Protein AF-0000000067863321 (afdb_homodimer)

Foldseek 3Di:
DEAEAEEAEDQQVDLFFLVLLVLLVPQFQHQEYAAALQHPCSLVSLVVCVVPVNHAYAHAYELAFFAFLDQLVQQVLQADPVRTGHHPVVCVVPVVDAHDLRNLLRRVVSSQVSVCVNNVDGGQEYEYPDDHAVSNQVSRVVVCQVVVHYYDRDHDVPDDDDDRPQFADAPAEEELVPDPVQVLADALVCQVVVVVVPLVDDPSHYYYYYDHAGGADPSCVVRHPPGNNNPRNSCNRSDVSNVVSCVVSPYHYDHSVVGGD/DEAEAEEAEDQQVDLFFLVLLVLLVPQFQHQEYEAALQHPCSLVSLVVCVVPVNHAYAHAYELAFFAFLDQLVQQVLQADPVRTGHHPVVCVVPVVDAHDLRNLLRRVVSSQVSVCVNNVDGGQEYEYPDDHAVSNQVSQVVVCQVVVHYYDRDHDVPDDDDDRPQFADAPAEEELVPDPVQVLADALVCQVVVVVVPLVDDPSHYYYYYDHAGGADPSCVVRHPPGNNNPRNSCNRSDVSNVVSCVVSPYHYDHSVVGGD

InterPro domains:
  IPR006879 Carbohydrate deacetylase YdjC-like [PF04794] (3-247)
  IPR006879 Carbohydrate deacetylase YdjC-like [PTHR31609] (1-259)
  IPR011330 Glycoside hydrolase/deacetylase, beta/alpha-barrel [SSF88713] (1-259)

Organism: Listeria monocytogenes serovar 1/2a (strain ATCC BAA-679 / EGD-e) (NCBI:txid169963)

Sequence (522 aa):
MPKLIIDADDFGLSKAINHGIIESYKTGITTSTLLMPNLETAEHAIALAKNHPDLFIGQHTNFLLGKPCANPAEIPSLVDENGEFHRSKYYRANPELKFQYEDVRTETIAQMERFKALTGHYPEHIDCHSIGDETVDQAFFDIAREFGIHTTLKYSGDKKWSDQEGYLPITKLLESGALPYTNGGVSVENFLNDDFGLLKLAPNEIAEMHFDVGFLDQFVLDNSSYTLMRCRELATICDVRVRDWLLENGFELITFGDLQRMPKLIIDADDFGLSKAINHGIIESYKTGITTSTLLMPNLETAEHAIALAKNHPDLFIGQHTNFLLGKPCANPAEIPSLVDENGEFHRSKYYRANPELKFQYEDVRTETIAQMERFKALTGHYPEHIDCHSIGDETVDQAFFDIAREFGIHTTLKYSGDKKWSDQEGYLPITKLLESGALPYTNGGVSVENFLNDDFGLLKLAPNEIAEMHFDVGFLDQFVLDNSSYTLMRCRELATICDVRVRDWLLENGFELITFGDLQR

Secondary structure (DSSP, 8-state):
--EEEEEEEEETS-HHHHHHHHHHHHHSS--EEEE-TTSTTHHHHHHHHTT-TTSEEEEEE-SSSS--SS-GGG-TTTB-TTSPBPPHHHHHH-TT----HHHHHHHHHHHHHHHHHHHSS--SEEEE-S---HHHHHHHHHHHHHHT-EE---S-TTPPPPP-TTBPPP-EEEEGGG-GGGTT---HHHHHTTTT-GGG--TT-EEEEEE----B-HHHHHH-S--HHHHHHHHHHT-HHHHHHHHHTTPEEE-GGGGB-/--EEEEEEEEETS-HHHHHHHHHHHHHSS--EEEE-TTSTTHHHHHHHHTT-TTSEEEEEE-SSSS--SS-GGG-TTTB-TTSPBPPHHHHHH-TT----HHHHHHHHHHHHHHHHHHHSS--SEEEE-S---HHHHHHHHHHHHHHT-EE---S-TTPPPPP-TTBPPP-EEEEGGG-GGGTT---HHHHHTTTT-GGG--TT-EEEEEE----B-HHHHHH-S--HHHHHHHHHHT-HHHHHHHHHTTPEEE-GGGGB-

Structure (mmCIF, N/CA/C/O backbone):
data_AF-0000000067863321-model_v1
#
loop_
_entity.id
_entity.type
_entity.pdbx_description
1 polymer 'Lmo0314 protein'
#
loop_
_atom_site.group_PDB
_atom_site.id
_atom_site.type_symbol
_atom_site.label_atom_id
_atom_site.label_alt_id
_atom_site.label_comp_id
_atom_site.label_asym_id
_atom_site.label_entity_id
_atom_site.label_seq_id
_atom_site.pdbx_PDB_ins_code
_atom_site.Cartn_x
_atom_site.Cartn_y
_atom_site.Cartn_z
_atom_site.occupancy
_atom_site.B_iso_or_equiv
_atom_site.auth_seq_id
_atom_site.auth_comp_id
_atom_site.auth_asym_id
_atom_site.auth_atom_id
_atom_site.pdbx_PDB_model_num
ATOM 1 N N . MET A 1 1 ? -19.828 -29.234 -6.18 1 90.81 1 MET A N 1
ATOM 2 C CA . MET A 1 1 ? -19.625 -27.828 -6.477 1 90.81 1 MET A CA 1
ATOM 3 C C . MET A 1 1 ? -18.234 -27.594 -7.066 1 90.81 1 MET A C 1
ATOM 5 O O . MET A 1 1 ? -17.25 -28.188 -6.617 1 90.81 1 MET A O 1
ATOM 9 N N . PRO A 1 2 ? -18.203 -26.766 -8.102 1 97.44 2 PRO A N 1
ATOM 10 C CA . PRO A 1 2 ? -16.875 -26.469 -8.617 1 97.44 2 PRO A CA 1
ATOM 11 C C . PRO A 1 2 ? -15.992 -25.75 -7.598 1 97.44 2 PRO A C 1
ATOM 13 O O . PRO A 1 2 ? -16.5 -25.047 -6.727 1 97.44 2 PRO A O 1
ATOM 16 N N . LYS A 1 3 ? -14.711 -26.031 -7.664 1 98.31 3 LYS A N 1
ATOM 17 C CA . LYS A 1 3 ? -13.766 -25.484 -6.699 1 98.31 3 LYS A CA 1
ATOM 18 C C . LYS A 1 3 ? -12.852 -24.453 -7.348 1 98.31 3 LYS A C 1
ATOM 20 O O . LYS A 1 3 ? -12.492 -24.578 -8.523 1 98.31 3 LYS A O 1
ATOM 25 N N . LEU A 1 4 ? -12.547 -23.453 -6.59 1 98.56 4 LEU A N 1
ATOM 26 C CA . LEU A 1 4 ? -11.68 -22.375 -7.078 1 98.56 4 LEU A CA 1
ATOM 27 C C . LEU A 1 4 ? -10.516 -22.141 -6.129 1 98.56 4 LEU A C 1
ATOM 29 O O . LEU A 1 4 ? -10.695 -22.094 -4.91 1 98.56 4 LEU A O 1
ATOM 33 N N . ILE A 1 5 ? -9.32 -22.094 -6.625 1 98.69 5 ILE A N 1
ATOM 34 C CA . ILE A 1 5 ? -8.172 -21.516 -5.938 1 98.69 5 ILE A CA 1
ATOM 35 C C . ILE A 1 5 ? -7.949 -20.078 -6.41 1 98.69 5 ILE A C 1
ATOM 37 O O . ILE A 1 5 ? -7.719 -19.844 -7.598 1 98.69 5 ILE A O 1
ATOM 41 N N . ILE A 1 6 ? -8.117 -19.125 -5.504 1 98.75 6 ILE A N 1
ATOM 42 C CA . ILE A 1 6 ? -7.844 -17.719 -5.785 1 98.75 6 ILE A CA 1
ATOM 43 C C . ILE A 1 6 ? -6.461 -17.344 -5.262 1 98.75 6 ILE A C 1
ATOM 45 O O . ILE A 1 6 ? -6.289 -17.094 -4.066 1 98.75 6 ILE A O 1
ATOM 49 N N . ASP A 1 7 ? -5.52 -17.25 -6.176 1 98.69 7 ASP A N 1
ATOM 50 C CA . ASP A 1 7 ? -4.129 -17.062 -5.781 1 98.69 7 ASP A CA 1
ATOM 51 C C . ASP A 1 7 ? -3.693 -15.609 -6.008 1 98.69 7 ASP A C 1
ATOM 53 O O . ASP A 1 7 ? -3.963 -15.039 -7.066 1 98.69 7 ASP A O 1
ATOM 57 N N . ALA A 1 8 ? -3.143 -15.016 -4.988 1 98.62 8 ALA A N 1
ATOM 58 C CA . ALA A 1 8 ? -2.459 -13.734 -5.129 1 98.62 8 ALA A CA 1
ATOM 59 C C . ALA A 1 8 ? -0.958 -13.93 -5.324 1 98.62 8 ALA A C 1
ATOM 61 O O . ALA A 1 8 ? -0.245 -14.297 -4.387 1 98.62 8 ALA A O 1
ATOM 62 N N . ASP A 1 9 ? -0.479 -13.578 -6.457 1 97.5 9 ASP A N 1
ATOM 63 C CA . ASP A 1 9 ? 0.927 -13.766 -6.797 1 97.5 9 ASP A CA 1
ATOM 64 C C . ASP A 1 9 ? 1.793 -12.672 -6.188 1 97.5 9 ASP A C 1
ATOM 66 O O . ASP A 1 9 ? 1.276 -11.648 -5.723 1 97.5 9 ASP A O 1
ATOM 70 N N . ASP A 1 10 ? 3.107 -12.922 -6.109 1 98.25 10 ASP A N 1
ATOM 71 C CA . ASP A 1 10 ? 4.156 -11.922 -5.926 1 98.25 10 ASP A CA 1
ATOM 72 C C . ASP A 1 10 ? 4.285 -11.531 -4.457 1 98.25 10 ASP A C 1
ATOM 74 O O . ASP A 1 10 ? 4.652 -10.398 -4.145 1 98.25 10 ASP A O 1
ATOM 78 N N . PHE A 1 11 ? 3.875 -12.461 -3.533 1 98.88 11 PHE A N 1
ATOM 79 C CA . PHE A 1 11 ? 4.129 -12.219 -2.117 1 98.88 11 PHE A CA 1
ATOM 80 C C . PHE A 1 11 ? 5.625 -12.086 -1.851 1 98.88 11 PHE A C 1
ATOM 82 O O . PHE A 1 11 ? 6.41 -12.945 -2.268 1 98.88 11 PHE A O 1
ATOM 89 N N . GLY A 1 12 ? 6.086 -10.977 -1.306 1 98.75 12 GLY A N 1
ATOM 90 C CA . GLY A 1 12 ? 7.5 -10.719 -1.102 1 98.75 12 GLY A CA 1
ATOM 91 C C . GLY A 1 12 ? 8.078 -9.734 -2.105 1 98.75 12 GLY A C 1
ATOM 92 O O . GLY A 1 12 ? 9.227 -9.312 -1.977 1 98.75 12 GLY A O 1
ATOM 93 N N . LEU A 1 13 ? 7.324 -9.32 -3.078 1 98.5 13 LEU A N 1
ATOM 94 C CA . LEU A 1 13 ? 7.836 -8.438 -4.125 1 98.5 13 LEU A CA 1
ATOM 95 C C . LEU A 1 13 ? 8.102 -7.043 -3.574 1 98.5 13 LEU A C 1
ATOM 97 O O . LEU A 1 13 ? 9.102 -6.414 -3.92 1 98.5 13 LEU A O 1
ATOM 101 N N . SER A 1 14 ? 7.207 -6.531 -2.768 1 98.56 14 SER A N 1
ATOM 102 C CA . SER A 1 14 ? 7.359 -5.25 -2.092 1 98.56 14 SER A CA 1
ATOM 103 C C . SER A 1 14 ? 6.5 -5.18 -0.834 1 98.56 14 SER A C 1
ATOM 105 O O . SER A 1 14 ? 5.582 -5.984 -0.659 1 98.56 14 SER A O 1
ATOM 107 N N . LYS A 1 15 ? 6.801 -4.238 0.019 1 98.69 15 LYS A N 1
ATOM 108 C CA . LYS A 1 15 ? 6.02 -4.109 1.243 1 98.69 15 LYS A CA 1
ATOM 109 C C . LYS A 1 15 ? 4.566 -3.752 0.931 1 98.69 15 LYS A C 1
ATOM 111 O O . LYS A 1 15 ? 3.645 -4.277 1.557 1 98.69 15 LYS A O 1
ATOM 116 N N . ALA A 1 16 ? 4.371 -2.848 -0.01 1 98.88 16 ALA A N 1
ATOM 117 C CA . ALA A 1 16 ? 3.02 -2.447 -0.39 1 98.88 16 ALA A CA 1
ATOM 118 C C . ALA A 1 16 ? 2.215 -3.643 -0.896 1 98.88 16 ALA A C 1
ATOM 120 O O . ALA A 1 16 ? 1.068 -3.844 -0.489 1 98.88 16 ALA A O 1
ATOM 121 N N . ILE A 1 17 ? 2.836 -4.398 -1.752 1 98.88 17 ILE A N 1
ATOM 122 C CA . ILE A 1 17 ? 2.164 -5.57 -2.311 1 98.88 17 ILE A CA 1
ATOM 123 C C . ILE A 1 17 ? 1.878 -6.578 -1.202 1 98.88 17 ILE A C 1
ATOM 125 O O . ILE A 1 17 ? 0.794 -7.164 -1.153 1 98.88 17 ILE A O 1
ATOM 129 N N . ASN A 1 18 ? 2.848 -6.789 -0.304 1 98.94 18 ASN A N 1
ATOM 130 C CA . ASN A 1 18 ? 2.631 -7.688 0.827 1 98.94 18 ASN A CA 1
ATOM 131 C C . ASN A 1 18 ? 1.385 -7.301 1.618 1 98.94 18 ASN A C 1
ATOM 133 O O . ASN A 1 18 ? 0.535 -8.148 1.899 1 98.94 18 ASN A O 1
ATOM 137 N N . HIS A 1 19 ? 1.262 -6.004 1.953 1 98.88 19 HIS A N 1
ATOM 138 C CA . HIS A 1 19 ? 0.094 -5.531 2.688 1 98.88 19 HIS A CA 1
ATOM 139 C C . HIS A 1 19 ? -1.187 -5.754 1.891 1 98.88 19 HIS A C 1
ATOM 141 O O . HIS A 1 19 ? -2.215 -6.133 2.453 1 98.88 19 HIS A O 1
ATOM 147 N N . GLY A 1 20 ? -1.128 -5.5 0.604 1 98.88 20 GLY A N 1
ATOM 148 C CA . GLY A 1 20 ? -2.287 -5.699 -0.25 1 98.88 20 GLY A CA 1
ATOM 149 C C . GLY A 1 20 ? -2.732 -7.145 -0.324 1 98.88 20 GLY A C 1
ATOM 150 O O . GLY A 1 20 ? -3.932 -7.434 -0.318 1 98.88 20 GLY A O 1
ATOM 151 N N . ILE A 1 21 ? -1.778 -8.031 -0.405 1 98.94 21 ILE A N 1
ATOM 152 C CA . ILE A 1 21 ? -2.094 -9.453 -0.473 1 98.94 21 ILE A CA 1
ATOM 153 C C . ILE A 1 21 ? -2.748 -9.898 0.832 1 98.94 21 ILE A C 1
ATOM 155 O O . ILE A 1 21 ? -3.75 -10.617 0.817 1 98.94 21 ILE A O 1
ATOM 159 N N . ILE A 1 22 ? -2.23 -9.461 1.959 1 98.88 22 ILE A N 1
ATOM 160 C CA . ILE A 1 22 ? -2.834 -9.797 3.244 1 98.88 22 ILE A CA 1
ATOM 161 C C . ILE A 1 22 ? -4.254 -9.234 3.309 1 98.88 22 ILE A C 1
ATOM 163 O O . ILE A 1 22 ? -5.168 -9.906 3.791 1 98.88 22 ILE A O 1
ATOM 167 N N . GLU A 1 23 ? -4.434 -7.992 2.793 1 98.75 23 GLU A N 1
ATOM 168 C CA . GLU A 1 23 ? -5.766 -7.395 2.746 1 98.75 23 GLU A CA 1
ATOM 169 C C . GLU A 1 23 ? -6.723 -8.25 1.925 1 98.75 23 GLU A C 1
ATOM 171 O O . GLU A 1 23 ? -7.867 -8.469 2.328 1 98.75 23 GLU A O 1
ATOM 176 N N . SER A 1 24 ? -6.293 -8.758 0.812 1 98.81 24 SER A N 1
ATOM 177 C CA . SER A 1 24 ? -7.137 -9.562 -0.07 1 98.81 24 SER A CA 1
ATOM 178 C C . SER A 1 24 ? -7.527 -10.883 0.586 1 98.81 24 SER A C 1
ATOM 180 O O . SER A 1 24 ? -8.586 -11.438 0.291 1 98.81 24 SER A O 1
ATOM 182 N N . TYR A 1 25 ? -6.664 -11.398 1.457 1 98.88 25 TYR A N 1
ATOM 183 C CA . TYR A 1 25 ? -6.957 -12.617 2.207 1 98.88 25 TYR A CA 1
ATOM 184 C C . TYR A 1 25 ? -7.941 -12.344 3.334 1 98.88 25 TYR A C 1
ATOM 186 O O . TYR A 1 25 ? -8.906 -13.086 3.521 1 98.88 25 TYR A O 1
ATOM 194 N N . LYS A 1 26 ? -7.727 -11.242 4.027 1 98.12 26 LYS A N 1
ATOM 195 C CA . LYS A 1 26 ? -8.5 -10.93 5.227 1 98.12 26 LYS A CA 1
ATOM 196 C C . LYS A 1 26 ? -9.93 -10.516 4.867 1 98.12 26 LYS A C 1
ATOM 198 O O . LYS A 1 26 ? -10.875 -10.883 5.559 1 98.12 26 LYS A O 1
ATOM 203 N N . THR A 1 27 ? -10.031 -9.719 3.855 1 97.5 27 THR A N 1
ATOM 204 C CA . THR A 1 27 ? -11.32 -9.078 3.621 1 97.5 27 THR A CA 1
ATOM 205 C C . THR A 1 27 ? -11.875 -9.469 2.256 1 97.5 27 THR A C 1
ATOM 207 O O . THR A 1 27 ? -12.992 -9.086 1.9 1 97.5 27 THR A O 1
ATOM 210 N N . GLY A 1 28 ? -11.062 -10.266 1.461 1 98.56 28 GLY A N 1
ATOM 211 C CA . GLY A 1 28 ? -11.484 -10.664 0.128 1 98.56 28 GLY A CA 1
ATOM 212 C C . GLY A 1 28 ? -11.602 -12.172 -0.029 1 98.56 28 GLY A C 1
ATOM 213 O O . GLY A 1 28 ? -11.977 -12.867 0.914 1 98.56 28 GLY A O 1
ATOM 214 N N . ILE A 1 29 ? -11.391 -12.625 -1.296 1 98.69 29 ILE A N 1
ATOM 215 C CA . ILE A 1 29 ? -11.672 -14.023 -1.593 1 98.69 29 ILE A CA 1
ATOM 216 C C . ILE A 1 29 ? -10.359 -14.773 -1.842 1 98.69 29 ILE A C 1
ATOM 218 O O . ILE A 1 29 ? -10.375 -15.945 -2.217 1 98.69 29 ILE A O 1
ATOM 222 N N . THR A 1 30 ? -9.188 -14.125 -1.586 1 98.88 30 THR A N 1
ATOM 223 C CA . THR A 1 30 ? -7.902 -14.781 -1.752 1 98.88 30 THR A CA 1
ATOM 224 C C . THR A 1 30 ? -7.797 -16 -0.844 1 98.88 30 THR A C 1
ATOM 226 O O . THR A 1 30 ? -8.141 -15.938 0.338 1 98.88 30 THR A O 1
ATOM 229 N N . THR A 1 31 ? -7.332 -17.109 -1.399 1 98.75 31 THR A N 1
ATOM 230 C CA . THR A 1 31 ? -7.227 -18.328 -0.605 1 98.75 31 THR A CA 1
ATOM 231 C C . THR A 1 31 ? -5.77 -18.734 -0.435 1 98.75 31 THR A C 1
ATOM 233 O O . THR A 1 31 ? -5.422 -19.453 0.515 1 98.75 31 THR A O 1
ATOM 236 N N . SER A 1 32 ? -4.902 -18.375 -1.415 1 98.88 32 SER A N 1
ATOM 237 C CA . SER A 1 32 ? -3.5 -18.766 -1.447 1 98.88 32 SER A CA 1
ATOM 238 C C . SER A 1 32 ? -2.619 -17.641 -1.971 1 98.88 32 SER A C 1
ATOM 240 O O . SER A 1 32 ? -3.102 -16.734 -2.646 1 98.88 32 SER A O 1
ATOM 242 N N . THR A 1 33 ? -1.417 -17.672 -1.553 1 98.94 33 THR A N 1
ATOM 243 C CA . THR A 1 33 ? -0.425 -16.781 -2.133 1 98.94 33 THR A CA 1
ATOM 244 C C . THR A 1 33 ? 0.895 -17.516 -2.365 1 98.94 33 THR A C 1
ATOM 246 O O . THR A 1 33 ? 1.074 -18.641 -1.909 1 98.94 33 THR A O 1
ATOM 249 N N . LEU A 1 34 ? 1.726 -16.922 -3.195 1 98.88 34 LEU A N 1
ATOM 250 C CA . LEU A 1 34 ? 3.004 -17.531 -3.551 1 98.88 34 LEU A CA 1
ATOM 251 C C . LEU A 1 34 ? 4.156 -16.562 -3.279 1 98.88 34 LEU A C 1
ATOM 253 O O . LEU A 1 34 ? 4.18 -15.461 -3.814 1 98.88 34 LEU A O 1
ATOM 257 N N . LEU A 1 35 ? 5.074 -17 -2.477 1 98.94 35 LEU A N 1
ATOM 258 C CA . LEU A 1 35 ? 6.188 -16.203 -1.979 1 98.94 35 LEU A CA 1
ATOM 259 C C . LEU A 1 35 ? 7.324 -16.172 -2.994 1 98.94 35 LEU A C 1
ATOM 261 O O . LEU A 1 35 ? 7.629 -17.172 -3.631 1 98.94 35 LEU A O 1
ATOM 265 N N . MET A 1 36 ? 7.887 -15.031 -3.139 1 98.81 36 MET A N 1
ATOM 266 C CA . MET A 1 36 ? 9.141 -14.859 -3.859 1 98.81 36 MET A CA 1
ATOM 267 C C . MET A 1 36 ? 10.32 -14.781 -2.891 1 98.81 36 MET A C 1
ATOM 269 O O . MET A 1 36 ? 10.75 -13.688 -2.52 1 98.81 36 MET A O 1
ATOM 273 N N . PRO A 1 37 ? 10.945 -15.875 -2.643 1 98.75 37 PRO A N 1
ATOM 274 C CA . PRO A 1 37 ? 11.875 -15.938 -1.512 1 98.75 37 PRO A CA 1
ATOM 275 C C . PRO A 1 37 ? 13.148 -15.141 -1.754 1 98.75 37 PRO A C 1
ATOM 277 O O . PRO A 1 37 ? 13.805 -14.719 -0.8 1 98.75 37 PRO A O 1
ATOM 280 N N . ASN A 1 38 ? 13.539 -14.938 -2.988 1 98.69 38 ASN A N 1
ATOM 281 C CA . ASN A 1 38 ? 14.836 -14.336 -3.291 1 98.69 38 ASN A CA 1
ATOM 282 C C . ASN A 1 38 ? 14.828 -12.828 -3.02 1 98.69 38 ASN A C 1
ATOM 284 O O . ASN A 1 38 ? 15.891 -12.203 -2.969 1 98.69 38 ASN A O 1
ATOM 288 N N . LEU A 1 39 ? 13.641 -12.258 -2.822 1 98.44 39 LEU A N 1
ATOM 289 C CA . LEU A 1 39 ? 13.555 -10.805 -2.727 1 98.44 39 LEU A CA 1
ATOM 290 C C . LEU A 1 39 ? 13.641 -10.352 -1.272 1 98.44 39 LEU A C 1
ATOM 292 O O . LEU A 1 39 ? 13.305 -11.109 -0.361 1 98.44 39 LEU A O 1
ATOM 296 N N . GLU A 1 40 ? 14.094 -9.133 -1.067 1 96.62 40 GLU A N 1
ATOM 297 C CA . GLU A 1 40 ? 14.375 -8.57 0.249 1 96.62 40 GLU A CA 1
ATOM 298 C C . GLU A 1 40 ? 13.125 -8.547 1.125 1 96.62 40 GLU A C 1
ATOM 300 O O . GLU A 1 40 ? 13.203 -8.828 2.324 1 96.62 40 GLU A O 1
ATOM 305 N N . THR A 1 41 ? 12.008 -8.297 0.589 1 98.38 41 THR A N 1
ATOM 306 C CA . THR A 1 41 ? 10.805 -8.078 1.384 1 98.38 41 THR A CA 1
ATOM 307 C C . THR A 1 41 ? 10.055 -9.391 1.603 1 98.38 41 THR A C 1
ATOM 309 O O . THR A 1 41 ? 8.922 -9.383 2.09 1 98.38 41 THR A O 1
ATOM 312 N N . ALA A 1 42 ? 10.711 -10.523 1.226 1 98.88 42 ALA A N 1
ATOM 313 C CA . ALA A 1 42 ? 10.148 -11.828 1.562 1 98.88 42 ALA A CA 1
ATOM 314 C C . ALA A 1 42 ? 10.031 -12 3.074 1 98.88 42 ALA A C 1
ATOM 316 O O . ALA A 1 42 ? 9.062 -12.578 3.564 1 98.88 42 ALA A O 1
ATOM 317 N N . GLU A 1 43 ? 11 -11.523 3.811 1 98.69 43 GLU A N 1
ATOM 318 C CA . GLU A 1 43 ? 10.953 -11.602 5.266 1 98.69 43 GLU A CA 1
ATOM 319 C C . GLU A 1 43 ? 9.766 -10.82 5.824 1 98.69 43 GLU A C 1
ATOM 321 O O . GLU A 1 43 ? 9.086 -11.281 6.746 1 98.69 43 GLU A O 1
ATOM 326 N N . HIS A 1 44 ? 9.578 -9.633 5.281 1 98.56 44 HIS A N 1
ATOM 327 C CA . HIS A 1 44 ? 8.43 -8.828 5.672 1 98.56 44 HIS A CA 1
ATOM 328 C C . HIS A 1 44 ? 7.121 -9.57 5.414 1 98.56 44 HIS A C 1
ATOM 330 O O . HIS A 1 44 ? 6.215 -9.547 6.246 1 98.56 44 HIS A O 1
ATOM 336 N N . ALA A 1 45 ? 7.039 -10.203 4.262 1 98.88 45 ALA A N 1
ATOM 337 C CA . ALA A 1 45 ? 5.859 -10.984 3.9 1 98.88 45 ALA A CA 1
ATOM 338 C C . ALA A 1 45 ? 5.578 -12.062 4.938 1 98.88 45 ALA A C 1
ATOM 340 O O . ALA A 1 45 ? 4.449 -12.188 5.422 1 98.88 45 ALA A O 1
ATOM 341 N N . ILE A 1 46 ? 6.59 -12.789 5.32 1 98.81 46 ILE A N 1
ATOM 342 C CA . ILE A 1 46 ? 6.438 -13.898 6.254 1 98.81 46 ILE A CA 1
ATOM 343 C C . ILE A 1 46 ? 6.09 -13.359 7.641 1 98.81 46 ILE A C 1
ATOM 345 O O . ILE A 1 46 ? 5.305 -13.969 8.367 1 98.81 46 ILE A O 1
ATOM 349 N N . ALA A 1 47 ? 6.645 -12.25 8.008 1 98.25 47 ALA A N 1
ATOM 350 C CA . ALA A 1 47 ? 6.293 -11.625 9.281 1 98.25 47 ALA A CA 1
ATOM 351 C C . ALA A 1 47 ? 4.805 -11.289 9.328 1 98.25 47 ALA A C 1
ATOM 353 O O . ALA A 1 47 ? 4.148 -11.5 10.352 1 98.25 47 ALA A O 1
ATOM 354 N N . LEU A 1 48 ? 4.27 -10.75 8.266 1 98.31 48 LEU A N 1
ATOM 355 C CA . LEU A 1 48 ? 2.846 -10.445 8.203 1 98.31 48 LEU A CA 1
ATOM 356 C C . LEU A 1 48 ? 2.014 -11.727 8.289 1 98.31 48 LEU A C 1
ATOM 358 O O . LEU A 1 48 ? 0.971 -11.742 8.953 1 98.31 48 LEU A O 1
ATOM 362 N N . ALA A 1 49 ? 2.465 -12.758 7.617 1 98.19 49 ALA A N 1
ATOM 363 C CA . ALA A 1 49 ? 1.705 -14 7.488 1 98.19 49 ALA A CA 1
ATOM 364 C C . ALA A 1 49 ? 1.604 -14.719 8.828 1 98.19 49 ALA A C 1
ATOM 366 O O . ALA A 1 49 ? 0.734 -15.578 9.016 1 98.19 49 ALA A O 1
ATOM 367 N N . LYS A 1 50 ? 2.471 -14.445 9.781 1 96.81 50 LYS A N 1
ATOM 368 C CA . LYS A 1 50 ? 2.473 -15.094 11.094 1 96.81 50 LYS A CA 1
ATOM 369 C C . LYS A 1 50 ? 1.137 -14.906 11.805 1 96.81 50 LYS A C 1
ATOM 371 O O . LYS A 1 50 ? 0.718 -15.758 12.586 1 96.81 50 LYS A O 1
ATOM 376 N N . ASN A 1 51 ? 0.459 -13.859 11.484 1 95.31 51 ASN A N 1
ATOM 377 C CA . ASN A 1 51 ? -0.834 -13.578 12.102 1 95.31 51 ASN A CA 1
ATOM 378 C C . ASN A 1 51 ? -1.973 -14.258 11.344 1 95.31 51 ASN A C 1
ATOM 380 O O . ASN A 1 51 ? -3.135 -14.164 11.75 1 95.31 51 ASN A O 1
ATOM 384 N N . HIS A 1 52 ? -1.601 -14.977 10.312 1 97.75 52 HIS A N 1
ATOM 385 C CA . HIS A 1 52 ? -2.594 -15.633 9.477 1 97.75 52 HIS A CA 1
ATOM 386 C C . HIS A 1 52 ? -2.154 -17.047 9.117 1 97.75 52 HIS A C 1
ATOM 388 O O . HIS A 1 52 ? -1.924 -17.359 7.945 1 97.75 52 HIS A O 1
ATOM 394 N N . PRO A 1 53 ? -2.215 -17.953 10.07 1 95.44 53 PRO A N 1
ATOM 395 C CA . PRO A 1 53 ? -1.657 -19.297 9.875 1 95.44 53 PRO A CA 1
ATOM 396 C C . PRO A 1 53 ? -2.453 -20.125 8.867 1 95.44 53 PRO A C 1
ATOM 398 O O . PRO A 1 53 ? -1.947 -21.125 8.344 1 95.44 53 PRO A O 1
ATOM 401 N N . ASP A 1 54 ? -3.695 -19.688 8.57 1 96.69 54 ASP A N 1
ATOM 402 C CA . ASP A 1 54 ? -4.531 -20.453 7.652 1 96.69 54 ASP A CA 1
ATOM 403 C C . ASP A 1 54 ? -4.277 -20.031 6.203 1 96.69 54 ASP A C 1
ATOM 405 O O . ASP A 1 54 ? -4.762 -20.688 5.273 1 96.69 54 ASP A O 1
ATOM 409 N N . LEU A 1 55 ? -3.547 -18.969 5.945 1 98.38 55 LEU A N 1
ATOM 410 C CA . LEU A 1 55 ? -3.176 -18.578 4.59 1 98.38 55 LEU A CA 1
ATOM 411 C C . LEU A 1 55 ? -2.17 -19.547 3.992 1 98.38 55 LEU A C 1
ATOM 413 O O . LEU A 1 55 ? -1.083 -19.75 4.539 1 98.38 55 LEU A O 1
ATOM 417 N N . PHE A 1 56 ? -2.523 -20.203 2.887 1 98.81 56 PHE A N 1
ATOM 418 C CA . PHE A 1 56 ? -1.587 -21.094 2.203 1 98.81 56 PHE A CA 1
ATOM 419 C C . PHE A 1 56 ? -0.506 -20.281 1.49 1 98.81 56 PHE A C 1
ATOM 421 O O . PHE A 1 56 ? -0.811 -19.359 0.74 1 98.81 56 PHE A O 1
ATOM 428 N N . ILE A 1 57 ? 0.703 -20.625 1.729 1 98.94 57 ILE A N 1
ATOM 429 C CA . ILE A 1 57 ? 1.822 -19.953 1.08 1 98.94 57 ILE A CA 1
ATOM 430 C C . ILE A 1 57 ? 2.678 -20.969 0.333 1 98.94 57 ILE A C 1
ATOM 432 O O . ILE A 1 57 ? 3.254 -21.875 0.945 1 98.94 57 ILE A O 1
ATOM 436 N N . GLY A 1 58 ? 2.736 -20.875 -0.972 1 98.88 58 GLY A N 1
ATOM 437 C CA . GLY A 1 58 ? 3.672 -21.609 -1.814 1 98.88 58 GLY A CA 1
ATOM 438 C C . GLY A 1 58 ? 4.809 -20.75 -2.332 1 98.88 58 GLY A C 1
ATOM 439 O O . GLY A 1 58 ? 5.059 -19.656 -1.801 1 98.88 58 GLY A O 1
ATOM 440 N N . GLN A 1 59 ? 5.543 -21.266 -3.326 1 98.88 59 GLN A N 1
ATOM 441 C CA . GLN A 1 59 ? 6.676 -20.516 -3.869 1 98.88 59 GLN A CA 1
ATOM 442 C C . GLN A 1 59 ? 6.387 -20.031 -5.289 1 98.88 59 GLN A C 1
ATOM 444 O O . GLN A 1 59 ? 5.941 -20.812 -6.137 1 98.88 59 GLN A O 1
ATOM 449 N N . HIS A 1 60 ? 6.547 -18.797 -5.465 1 98.81 60 HIS A N 1
ATOM 450 C CA . HIS A 1 60 ? 6.551 -18.141 -6.773 1 98.81 60 HIS A CA 1
ATOM 451 C C . HIS A 1 60 ? 7.969 -17.969 -7.297 1 98.81 60 HIS A C 1
ATOM 453 O O . HIS A 1 60 ? 8.555 -16.891 -7.16 1 98.81 60 HIS A O 1
ATOM 459 N N . THR A 1 61 ? 8.484 -18.922 -7.941 1 98.81 61 THR A N 1
ATOM 460 C CA . THR A 1 61 ? 9.891 -18.953 -8.32 1 98.81 61 THR A CA 1
ATOM 461 C C . THR A 1 61 ? 10.203 -17.812 -9.297 1 98.81 61 THR A C 1
ATOM 463 O O . THR A 1 61 ? 9.492 -17.625 -10.289 1 98.81 61 THR A O 1
ATOM 466 N N . ASN A 1 62 ? 11.203 -17.078 -8.961 1 98.06 62 ASN A N 1
ATOM 467 C CA . ASN A 1 62 ? 11.562 -15.867 -9.695 1 98.06 62 ASN A CA 1
ATOM 468 C C . ASN A 1 62 ? 12.93 -16 -10.359 1 98.06 62 ASN A C 1
ATOM 470 O O . ASN A 1 62 ? 13.891 -16.438 -9.727 1 98.06 62 ASN A O 1
ATOM 474 N N . PHE A 1 63 ? 13.016 -15.68 -11.633 1 97.81 63 PHE A N 1
ATOM 475 C CA . PHE A 1 63 ? 14.266 -15.68 -12.375 1 97.81 63 PHE A CA 1
ATOM 476 C C . PHE A 1 63 ? 14.531 -14.312 -13 1 97.81 63 PHE A C 1
ATOM 478 O O . PHE A 1 63 ? 15.391 -14.172 -13.867 1 97.81 63 PHE A O 1
ATOM 485 N N . LEU A 1 64 ? 13.789 -13.297 -12.602 1 96.81 64 LEU A N 1
ATOM 486 C CA . LEU A 1 64 ? 13.773 -12.086 -13.406 1 96.81 64 LEU A CA 1
ATOM 487 C C . LEU A 1 64 ? 14.148 -10.867 -12.57 1 96.81 64 LEU A C 1
ATOM 489 O O . LEU A 1 64 ? 14.57 -9.844 -13.109 1 96.81 64 LEU A O 1
ATOM 493 N N . LEU A 1 65 ? 13.945 -10.969 -11.297 1 96.94 65 LEU A N 1
ATOM 494 C CA . LEU A 1 65 ? 14.07 -9.773 -10.469 1 96.94 65 LEU A CA 1
ATOM 495 C C . LEU A 1 65 ? 14.984 -10.039 -9.273 1 96.94 65 LEU A C 1
ATOM 497 O O . LEU A 1 65 ? 14.812 -11.031 -8.562 1 96.94 65 LEU A O 1
ATOM 501 N N . GLY A 1 66 ? 15.953 -9.133 -9.094 1 97.31 66 GLY A N 1
ATOM 502 C CA . GLY A 1 66 ? 16.797 -9.18 -7.91 1 97.31 66 GLY A CA 1
ATOM 503 C C . GLY A 1 66 ? 17.938 -10.18 -8.016 1 97.31 66 GLY A C 1
ATOM 504 O O . GLY A 1 66 ? 18.359 -10.523 -9.117 1 97.31 66 GLY A O 1
ATOM 505 N N . LYS A 1 67 ? 18.469 -10.555 -6.875 1 98.25 67 LYS A N 1
ATOM 506 C CA . LYS A 1 67 ? 19.594 -11.484 -6.781 1 98.25 67 LYS A CA 1
ATOM 507 C C . LYS A 1 67 ? 19.109 -12.914 -6.57 1 98.25 67 LYS A C 1
ATOM 509 O O . LYS A 1 67 ? 18.109 -13.141 -5.863 1 98.25 67 LYS A O 1
ATOM 514 N N . PRO A 1 68 ? 19.797 -13.836 -7.176 1 98.75 68 PRO A N 1
ATOM 515 C CA . PRO A 1 68 ? 19.453 -15.234 -6.949 1 98.75 68 PRO A CA 1
ATOM 516 C C . PRO A 1 68 ? 19.75 -15.695 -5.527 1 98.75 68 PRO A C 1
ATOM 518 O O . PRO A 1 68 ? 20.484 -15.016 -4.793 1 98.75 68 PRO A O 1
ATOM 521 N N . CYS A 1 69 ? 19.047 -16.766 -5.156 1 98.88 69 CYS A N 1
ATOM 522 C CA . CYS A 1 69 ? 19.406 -17.438 -3.92 1 98.88 69 CYS A CA 1
ATOM 523 C C . CYS A 1 69 ? 20.641 -18.312 -4.113 1 98.88 69 CYS A C 1
ATOM 525 O O . CYS A 1 69 ? 21.438 -18.484 -3.191 1 98.88 69 CYS A O 1
ATOM 527 N N . ALA A 1 70 ? 20.828 -18.859 -5.297 1 98.81 70 ALA A N 1
ATOM 528 C CA . ALA A 1 70 ? 22 -19.672 -5.625 1 98.81 70 ALA A CA 1
ATOM 529 C C . ALA A 1 70 ? 23.219 -18.781 -5.867 1 98.81 70 ALA A C 1
ATOM 531 O O . ALA A 1 70 ? 23.078 -17.578 -6.062 1 98.81 70 ALA A O 1
ATOM 532 N N . ASN A 1 71 ? 24.406 -19.453 -5.801 1 98.5 71 ASN A N 1
ATOM 533 C CA . ASN A 1 71 ? 25.609 -18.766 -6.285 1 98.5 71 ASN A CA 1
ATOM 534 C C . ASN A 1 71 ? 25.484 -18.406 -7.762 1 98.5 71 ASN A C 1
ATOM 536 O O . ASN A 1 71 ? 25.312 -19.281 -8.609 1 98.5 71 ASN A O 1
ATOM 540 N N . PRO A 1 72 ? 25.578 -17.109 -8.023 1 98.56 72 PRO A N 1
ATOM 541 C CA . PRO A 1 72 ? 25.422 -16.688 -9.414 1 98.56 72 PRO A CA 1
ATOM 542 C C . PRO A 1 72 ? 26.359 -17.438 -10.367 1 98.56 72 PRO A C 1
ATOM 544 O O . PRO A 1 72 ? 26 -17.672 -11.531 1 98.56 72 PRO A O 1
ATOM 547 N N . ALA A 1 73 ? 27.484 -17.828 -9.898 1 98.12 73 ALA A N 1
ATOM 548 C CA . ALA A 1 73 ? 28.453 -18.547 -10.734 1 98.12 73 ALA A CA 1
ATOM 549 C C . ALA A 1 73 ? 27.922 -19.906 -11.148 1 98.12 73 ALA A C 1
ATOM 551 O O . ALA A 1 73 ? 28.359 -20.469 -12.156 1 98.12 73 ALA A O 1
ATOM 552 N N . GLU A 1 74 ? 26.969 -20.422 -10.438 1 98.5 74 GLU A N 1
ATOM 553 C CA . GLU A 1 74 ? 26.422 -21.75 -10.703 1 98.5 74 GLU A CA 1
ATOM 554 C C . GLU A 1 74 ? 25.25 -21.688 -11.656 1 98.5 74 GLU A C 1
ATOM 556 O O . GLU A 1 74 ? 24.766 -22.719 -12.148 1 98.5 74 GLU A O 1
ATOM 561 N N . ILE A 1 75 ? 24.781 -20.438 -11.938 1 98.69 75 ILE A N 1
ATOM 562 C CA . ILE A 1 75 ? 23.625 -20.297 -12.805 1 98.69 75 ILE A CA 1
ATOM 563 C C . ILE A 1 75 ? 23.875 -19.172 -13.82 1 98.69 75 ILE A C 1
ATOM 565 O O . ILE A 1 75 ? 23.062 -18.25 -13.961 1 98.69 75 ILE A O 1
ATOM 569 N N . PRO A 1 76 ? 24.906 -19.266 -14.602 1 98.06 76 PRO A N 1
ATOM 570 C CA . PRO A 1 76 ? 25.359 -18.156 -15.43 1 98.06 76 PRO A CA 1
ATOM 571 C C . PRO A 1 76 ? 24.344 -17.75 -16.5 1 98.06 76 PRO A C 1
ATOM 573 O O . PRO A 1 76 ? 24.375 -16.609 -16.969 1 98.06 76 PRO A O 1
ATOM 576 N N . SER A 1 77 ? 23.484 -18.625 -16.891 1 97.62 77 SER A N 1
ATOM 577 C CA . SER A 1 77 ? 22.531 -18.297 -17.938 1 97.62 77 SER A CA 1
ATOM 578 C C . SER A 1 77 ? 21.438 -17.359 -17.438 1 97.62 77 SER A C 1
ATOM 580 O O . SER A 1 77 ? 20.734 -16.734 -18.219 1 97.62 77 SER A O 1
ATOM 582 N N . LEU A 1 78 ? 21.281 -17.25 -16.094 1 98.31 78 LEU A N 1
ATOM 583 C CA . LEU A 1 78 ? 20.156 -16.516 -15.523 1 98.31 78 LEU A CA 1
ATOM 584 C C . LEU A 1 78 ? 20.594 -15.133 -15.055 1 98.31 78 LEU A C 1
ATOM 586 O O . LEU A 1 78 ? 19.75 -14.273 -14.781 1 98.31 78 LEU A O 1
ATOM 590 N N . VAL A 1 79 ? 21.906 -14.898 -14.977 1 98.5 79 VAL A N 1
ATOM 591 C CA . VAL A 1 79 ? 22.344 -13.695 -14.273 1 98.5 79 VAL A CA 1
ATOM 592 C C . VAL A 1 79 ? 23.219 -12.852 -15.188 1 98.5 79 VAL A C 1
ATOM 594 O O . VAL A 1 79 ? 23.797 -13.367 -16.156 1 98.5 79 VAL A O 1
ATOM 597 N N . ASP A 1 80 ? 23.25 -11.578 -14.922 1 97.69 80 ASP A N 1
ATOM 598 C CA . ASP A 1 80 ? 24.109 -10.656 -15.672 1 97.69 80 ASP A CA 1
ATOM 599 C C . ASP A 1 80 ? 25.484 -10.562 -15.039 1 97.69 80 ASP A C 1
ATOM 601 O O . ASP A 1 80 ? 25.859 -11.391 -14.203 1 97.69 80 ASP A O 1
ATOM 605 N N . GLU A 1 81 ? 26.281 -9.594 -15.477 1 97.19 81 GLU A N 1
ATOM 606 C CA . GLU A 1 81 ? 27.688 -9.453 -15.062 1 97.19 81 GLU A CA 1
ATOM 607 C C . GLU A 1 81 ? 27.781 -9.086 -13.586 1 97.19 81 GLU A C 1
ATOM 609 O O . GLU A 1 81 ? 28.812 -9.328 -12.953 1 97.19 81 GLU A O 1
ATOM 614 N N . ASN A 1 82 ? 26.719 -8.57 -13 1 97.62 82 ASN A N 1
ATOM 615 C CA . ASN A 1 82 ? 26.719 -8.164 -11.594 1 97.62 82 ASN A CA 1
ATOM 616 C C . ASN A 1 82 ? 26.156 -9.266 -10.703 1 97.62 82 ASN A C 1
ATOM 618 O O . ASN A 1 82 ? 26.016 -9.078 -9.492 1 97.62 82 ASN A O 1
ATOM 622 N N . GLY A 1 83 ? 25.766 -10.391 -11.297 1 98.25 83 GLY A N 1
ATOM 623 C CA . GLY A 1 83 ? 25.203 -11.5 -10.531 1 98.25 83 GLY A CA 1
ATOM 624 C C . GLY A 1 83 ? 23.734 -11.328 -10.227 1 98.25 83 GLY A C 1
ATOM 625 O O . GLY A 1 83 ? 23.188 -11.992 -9.336 1 98.25 83 GLY A O 1
ATOM 626 N N . GLU A 1 84 ? 23.078 -10.398 -10.883 1 98.19 84 GLU A N 1
ATOM 627 C CA . GLU A 1 84 ? 21.641 -10.188 -10.742 1 98.19 84 GLU A CA 1
ATOM 628 C C . GLU A 1 84 ? 20.875 -10.828 -11.898 1 98.19 84 GLU A C 1
ATOM 630 O O . GLU A 1 84 ? 21.406 -11 -12.992 1 98.19 84 GLU A O 1
ATOM 635 N N . PHE A 1 85 ? 19.656 -11.203 -11.688 1 98.44 85 PHE A N 1
ATOM 636 C CA . PHE A 1 85 ? 18.828 -11.812 -12.734 1 98.44 85 PHE A CA 1
ATOM 637 C C . PHE A 1 85 ? 18.688 -10.867 -13.922 1 98.44 85 PHE A C 1
ATOM 639 O O . PHE A 1 85 ? 18.531 -9.656 -13.742 1 98.44 85 PHE A O 1
ATOM 646 N N . HIS A 1 86 ? 18.688 -11.477 -15.109 1 97.12 86 HIS A N 1
ATOM 647 C CA . HIS A 1 86 ? 18.25 -10.711 -16.266 1 97.12 86 HIS A CA 1
ATOM 648 C C . HIS A 1 86 ? 16.781 -10.312 -16.125 1 97.12 86 HIS A C 1
ATOM 650 O O . HIS A 1 86 ? 15.945 -11.133 -15.734 1 97.12 86 HIS A O 1
ATOM 656 N N . ARG A 1 87 ? 16.5 -9.117 -16.5 1 94.75 87 ARG A N 1
ATOM 657 C CA . ARG A 1 87 ? 15.125 -8.641 -16.422 1 94.75 87 ARG A CA 1
ATOM 658 C C . ARG A 1 87 ? 14.281 -9.18 -17.562 1 94.75 87 ARG A C 1
ATOM 660 O O . ARG A 1 87 ? 14.828 -9.688 -18.562 1 94.75 87 ARG A O 1
ATOM 667 N N . SER A 1 88 ? 12.977 -9.047 -17.422 1 91.69 88 SER A N 1
ATOM 668 C CA . SER A 1 88 ? 12.062 -9.555 -18.438 1 91.69 88 SER A CA 1
ATOM 669 C C . SER A 1 88 ? 12.359 -8.953 -19.812 1 91.69 88 SER A C 1
ATOM 671 O O . SER A 1 88 ? 12.234 -9.625 -20.828 1 91.69 88 SER A O 1
ATOM 673 N N . LYS A 1 89 ? 12.703 -7.688 -19.844 1 90.69 89 LYS A N 1
ATOM 674 C CA . LYS A 1 89 ? 13 -7.004 -21.094 1 90.69 89 LYS A CA 1
ATOM 675 C C . LYS A 1 89 ? 14.141 -7.695 -21.844 1 90.69 89 LYS A C 1
ATOM 677 O O . LYS A 1 89 ? 14.148 -7.727 -23.078 1 90.69 89 LYS A O 1
ATOM 682 N N . TYR A 1 90 ? 15.078 -8.234 -21.094 1 94.06 90 TYR A N 1
ATOM 683 C CA . TYR A 1 90 ? 16.203 -8.969 -21.672 1 94.06 90 TYR A CA 1
ATOM 684 C C . TYR A 1 90 ? 15.711 -10.172 -22.469 1 94.06 90 TYR A C 1
ATOM 686 O O . TYR A 1 90 ? 16.125 -10.383 -23.609 1 94.06 90 TYR A O 1
ATOM 694 N N . TYR A 1 91 ? 14.852 -10.938 -21.906 1 93.25 91 TYR A N 1
ATOM 695 C CA . TYR A 1 91 ? 14.336 -12.141 -22.547 1 93.25 91 TYR A CA 1
ATOM 696 C C . TYR A 1 91 ? 13.414 -11.789 -23.719 1 93.25 91 TYR A C 1
ATOM 698 O O . TYR A 1 91 ? 13.398 -12.484 -24.734 1 93.25 91 TYR A O 1
ATOM 706 N N . ARG A 1 92 ? 12.664 -10.75 -23.547 1 90.5 92 ARG A N 1
ATOM 707 C CA . ARG A 1 92 ? 11.781 -10.32 -24.625 1 90.5 92 ARG A CA 1
ATOM 708 C C . ARG A 1 92 ? 12.578 -9.812 -25.828 1 90.5 92 ARG A C 1
ATOM 710 O O . ARG A 1 92 ? 12.164 -9.992 -26.969 1 90.5 92 ARG A O 1
ATOM 717 N N . ALA A 1 93 ? 13.664 -9.188 -25.547 1 93.94 93 ALA A N 1
ATOM 718 C CA . ALA A 1 93 ? 14.531 -8.664 -26.594 1 93.94 93 ALA A CA 1
ATOM 719 C C . ALA A 1 93 ? 15.336 -9.773 -27.266 1 93.94 93 ALA A C 1
ATOM 721 O O . ALA A 1 93 ? 15.867 -9.602 -28.359 1 93.94 93 ALA A O 1
ATOM 722 N N . ASN A 1 94 ? 15.445 -10.883 -26.609 1 94 94 ASN A N 1
ATOM 723 C CA . ASN A 1 94 ? 16.219 -12.016 -27.109 1 94 94 ASN A CA 1
ATOM 724 C C . ASN A 1 94 ? 15.398 -13.297 -27.125 1 94 94 ASN A C 1
ATOM 726 O O . ASN A 1 94 ? 15.727 -14.258 -26.422 1 94 94 ASN A O 1
ATOM 730 N N . PRO A 1 95 ? 14.438 -13.367 -27.984 1 90.19 95 PRO A N 1
ATOM 731 C CA . PRO A 1 95 ? 13.492 -14.484 -27.969 1 90.19 95 PRO A CA 1
ATOM 732 C C . PRO A 1 95 ? 14.156 -15.82 -28.281 1 90.19 95 PRO A C 1
ATOM 734 O O . PRO A 1 95 ? 13.57 -16.875 -28.031 1 90.19 95 PRO A O 1
ATOM 737 N N . GLU A 1 96 ? 15.352 -15.766 -28.781 1 92.62 96 GLU A N 1
ATOM 738 C CA . GLU A 1 96 ? 16.062 -16.984 -29.125 1 92.62 96 GLU A CA 1
ATOM 739 C C . GLU A 1 96 ? 16.703 -17.641 -27.906 1 92.62 96 GLU A C 1
ATOM 741 O O . GLU A 1 96 ? 17.078 -18.812 -27.938 1 92.62 96 GLU A O 1
ATOM 746 N N . LEU A 1 97 ? 16.797 -16.875 -26.906 1 92.88 97 LEU A N 1
ATOM 747 C CA . LEU A 1 97 ? 17.406 -17.422 -25.688 1 92.88 97 LEU A CA 1
ATOM 748 C C . LEU A 1 97 ? 16.469 -18.438 -25.031 1 92.88 97 LEU A C 1
ATOM 750 O O . LEU A 1 97 ? 15.258 -18.219 -24.969 1 92.88 97 LEU A O 1
ATOM 754 N N . LYS A 1 98 ? 17.109 -19.531 -24.688 1 92.94 98 LYS A N 1
ATOM 755 C CA . LYS A 1 98 ? 16.375 -20.562 -23.969 1 92.94 98 LYS A CA 1
ATOM 756 C C . LYS A 1 98 ? 16.891 -20.734 -22.547 1 92.94 98 LYS A C 1
ATOM 758 O O . LYS A 1 98 ? 18.094 -20.594 -22.312 1 92.94 98 LYS A O 1
ATOM 763 N N . PHE A 1 99 ? 15.945 -21.016 -21.672 1 96.69 99 PHE A N 1
ATOM 764 C CA . PHE A 1 99 ? 16.359 -21.328 -20.312 1 96.69 99 PHE A CA 1
ATOM 765 C C . PHE A 1 99 ? 17.156 -22.625 -20.266 1 96.69 99 PHE A C 1
ATOM 767 O O . PHE A 1 99 ? 16.906 -23.547 -21.062 1 96.69 99 PHE A O 1
ATOM 774 N N . GLN A 1 100 ? 18.109 -22.641 -19.375 1 98.12 100 GLN A N 1
ATOM 775 C CA . GLN A 1 100 ? 18.938 -23.828 -19.188 1 98.12 100 GLN A CA 1
ATOM 776 C C . GLN A 1 100 ? 18.453 -24.641 -18 1 98.12 100 GLN A C 1
ATOM 778 O O . GLN A 1 100 ? 18.406 -24.141 -16.875 1 98.12 100 GLN A O 1
ATOM 783 N N . TYR A 1 101 ? 18.203 -25.938 -18.234 1 98.5 101 TYR A N 1
ATOM 784 C CA . TYR A 1 101 ? 17.578 -26.844 -17.266 1 98.5 101 TYR A CA 1
ATOM 785 C C . TYR A 1 101 ? 18.344 -26.797 -15.938 1 98.5 101 TYR A C 1
ATOM 787 O O . TYR A 1 101 ? 17.734 -26.594 -14.883 1 98.5 101 TYR A O 1
ATOM 795 N N . GLU A 1 102 ? 19.672 -26.922 -15.961 1 98.75 102 GLU A N 1
ATOM 796 C CA . GLU A 1 102 ? 20.453 -27.031 -14.734 1 98.75 102 GLU A CA 1
ATOM 797 C C . GLU A 1 102 ? 20.406 -25.719 -13.945 1 98.75 102 GLU A C 1
ATOM 799 O O . GLU A 1 102 ? 20.344 -25.75 -12.711 1 98.75 102 GLU A O 1
ATOM 804 N N . ASP A 1 103 ? 20.422 -24.594 -14.617 1 98.81 103 ASP A N 1
ATOM 805 C CA . ASP A 1 103 ? 20.359 -23.297 -13.953 1 98.81 103 ASP A CA 1
ATOM 806 C C . ASP A 1 103 ? 19 -23.094 -13.297 1 98.81 103 ASP A C 1
ATOM 808 O O . ASP A 1 103 ? 18.906 -22.656 -12.148 1 98.81 103 ASP A O 1
ATOM 812 N N . VAL A 1 104 ? 17.953 -23.453 -14.023 1 98.75 104 VAL A N 1
ATOM 813 C CA . VAL A 1 104 ? 16.578 -23.328 -13.523 1 98.75 104 VAL A CA 1
ATOM 814 C C . VAL A 1 104 ? 16.406 -24.219 -12.289 1 98.75 104 VAL A C 1
ATOM 816 O O . VAL A 1 104 ? 15.891 -23.75 -11.258 1 98.75 104 VAL A O 1
ATOM 819 N N . ARG A 1 105 ? 16.844 -25.453 -12.414 1 98.81 105 ARG A N 1
ATOM 820 C CA . ARG A 1 105 ? 16.719 -26.391 -11.305 1 98.81 105 ARG A CA 1
ATOM 821 C C . ARG A 1 105 ? 17.5 -25.922 -10.086 1 98.81 105 ARG A C 1
ATOM 823 O O . ARG A 1 105 ? 16.969 -25.906 -8.969 1 98.81 105 ARG A O 1
ATOM 830 N N . THR A 1 106 ? 18.719 -25.516 -10.32 1 98.88 106 THR A N 1
ATOM 831 C CA . THR A 1 106 ? 19.609 -25.062 -9.242 1 98.88 106 THR A CA 1
ATOM 832 C C . THR A 1 106 ? 19 -23.875 -8.5 1 98.88 106 THR A C 1
ATOM 834 O O . THR A 1 106 ? 18.906 -23.891 -7.273 1 98.88 106 THR A O 1
ATOM 837 N N . GLU A 1 107 ? 18.547 -22.891 -9.227 1 98.94 107 GLU A N 1
ATOM 838 C CA . GLU A 1 107 ? 17.969 -21.688 -8.602 1 98.94 107 GLU A CA 1
ATOM 839 C C . GLU A 1 107 ? 16.641 -22.016 -7.918 1 98.94 107 GLU A C 1
ATOM 841 O O . GLU A 1 107 ? 16.359 -21.5 -6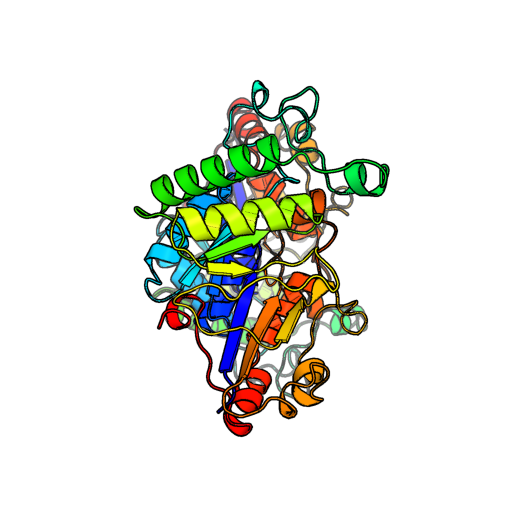.836 1 98.94 107 GLU A O 1
ATOM 846 N N . THR A 1 108 ? 15.828 -22.844 -8.562 1 98.94 108 THR A N 1
ATOM 847 C CA . THR A 1 108 ? 14.547 -23.203 -7.965 1 98.94 108 THR A CA 1
ATOM 848 C C . THR A 1 108 ? 14.75 -23.859 -6.602 1 98.94 108 THR A C 1
ATOM 850 O O . THR A 1 108 ? 14.102 -23.469 -5.621 1 98.94 108 THR A O 1
ATOM 853 N N . ILE A 1 109 ? 15.656 -24.781 -6.523 1 98.94 109 ILE A N 1
ATOM 854 C CA . ILE A 1 109 ? 15.922 -25.484 -5.273 1 98.94 109 ILE A CA 1
ATOM 855 C C . ILE A 1 109 ? 16.516 -24.531 -4.25 1 98.94 109 ILE A C 1
ATOM 857 O O . ILE A 1 109 ? 16.188 -24.594 -3.064 1 98.94 109 ILE A O 1
ATOM 861 N N . ALA A 1 110 ? 17.375 -23.609 -4.727 1 98.94 110 ALA A N 1
ATOM 862 C CA . ALA A 1 110 ? 17.938 -22.609 -3.826 1 98.94 110 ALA A CA 1
ATOM 863 C C . ALA A 1 110 ? 16.844 -21.734 -3.23 1 98.94 110 ALA A C 1
ATOM 865 O O . ALA A 1 110 ? 16.891 -21.391 -2.045 1 98.94 110 ALA A O 1
ATOM 866 N N . GLN A 1 111 ? 15.883 -21.359 -4.047 1 98.94 111 GLN A N 1
ATOM 867 C CA . GLN A 1 111 ? 14.766 -20.562 -3.549 1 98.94 111 GLN A CA 1
ATOM 868 C C . GLN A 1 111 ? 13.891 -21.375 -2.607 1 98.94 111 GLN A C 1
ATOM 870 O O . GLN A 1 111 ? 13.359 -20.859 -1.63 1 98.94 111 GLN A O 1
ATOM 875 N N . MET A 1 112 ? 13.758 -22.703 -2.85 1 98.94 112 MET A N 1
ATOM 876 C CA . MET A 1 112 ? 13.023 -23.578 -1.933 1 98.94 112 MET A CA 1
ATOM 877 C C . MET A 1 112 ? 13.719 -23.656 -0.58 1 98.94 112 MET A C 1
ATOM 879 O O . MET A 1 112 ? 13.062 -23.688 0.463 1 98.94 112 MET A O 1
ATOM 883 N N . GLU A 1 113 ? 15.055 -23.688 -0.574 1 98.88 113 GLU A N 1
ATOM 884 C CA . GLU A 1 113 ? 15.812 -23.688 0.674 1 98.88 113 GLU A CA 1
ATOM 885 C C . GLU A 1 113 ? 15.602 -22.391 1.445 1 98.88 113 GLU A C 1
ATOM 887 O O . GLU A 1 113 ? 15.445 -22.406 2.668 1 98.88 113 GLU A O 1
ATOM 892 N N . ARG A 1 114 ? 15.633 -21.328 0.699 1 98.88 114 ARG A N 1
ATOM 893 C CA . ARG A 1 114 ? 15.375 -20.047 1.342 1 98.88 114 ARG A CA 1
ATOM 894 C C . ARG A 1 114 ? 13.945 -19.969 1.882 1 98.88 114 ARG A C 1
ATOM 896 O O . ARG A 1 114 ? 13.711 -19.438 2.967 1 98.88 114 ARG A O 1
ATOM 903 N N . PHE A 1 115 ? 13 -20.453 1.092 1 98.94 115 PHE A N 1
ATOM 904 C CA . PHE A 1 115 ? 11.617 -20.578 1.548 1 98.94 115 PHE A CA 1
ATOM 905 C C . PHE A 1 115 ? 11.547 -21.312 2.875 1 98.94 115 PHE A C 1
ATOM 907 O O . PHE A 1 115 ? 10.906 -20.859 3.82 1 98.94 115 PHE A O 1
ATOM 914 N N . LYS A 1 116 ? 12.227 -22.422 2.953 1 98.88 116 LYS A N 1
ATOM 915 C CA . LYS A 1 116 ? 12.25 -23.234 4.164 1 98.88 116 LYS A CA 1
ATOM 916 C C . LYS A 1 116 ? 12.883 -22.469 5.324 1 98.88 116 LYS A C 1
ATOM 918 O O . LYS A 1 116 ? 12.398 -22.531 6.457 1 98.88 116 LYS A O 1
ATOM 923 N N . ALA A 1 117 ? 13.906 -21.766 5.105 1 98.75 117 ALA A N 1
ATOM 924 C CA . ALA A 1 117 ? 14.562 -20.969 6.145 1 98.75 117 ALA A CA 1
ATOM 925 C C . ALA A 1 117 ? 13.609 -19.922 6.715 1 98.75 117 ALA A C 1
ATOM 927 O O . ALA A 1 117 ? 13.664 -19.609 7.906 1 98.75 117 ALA A O 1
ATOM 928 N N . LEU A 1 118 ? 12.734 -19.422 5.875 1 98.56 118 LEU A N 1
ATOM 929 C CA . LEU A 1 118 ? 11.836 -18.344 6.273 1 98.56 118 LEU A CA 1
ATOM 930 C C . LEU A 1 118 ? 10.594 -18.891 6.961 1 98.56 118 LEU A C 1
ATOM 932 O O . LEU A 1 118 ? 10.023 -18.234 7.836 1 98.56 118 LEU A O 1
ATOM 936 N N . THR A 1 119 ? 10.188 -20.125 6.559 1 98.19 119 THR A N 1
ATOM 937 C CA . THR A 1 119 ? 8.867 -20.578 6.977 1 98.19 119 THR A CA 1
ATOM 938 C C . THR A 1 119 ? 8.969 -21.812 7.867 1 98.19 119 THR A C 1
ATOM 940 O O . THR A 1 119 ? 8 -22.172 8.539 1 98.19 119 THR A O 1
ATOM 943 N N . GLY A 1 120 ? 10.125 -22.516 7.816 1 97.94 120 GLY A N 1
ATOM 944 C CA . GLY A 1 120 ? 10.336 -23.688 8.656 1 97.94 120 GLY A CA 1
ATOM 945 C C . GLY A 1 120 ? 10.062 -25 7.934 1 97.94 120 GLY A C 1
ATOM 946 O O . GLY A 1 120 ? 10.281 -26.078 8.492 1 97.94 120 GLY A O 1
ATOM 947 N N . HIS A 1 121 ? 9.578 -24.969 6.664 1 97.81 121 HIS A N 1
ATOM 948 C CA . HIS A 1 121 ? 9.305 -26.172 5.871 1 97.81 121 HIS A CA 1
ATOM 949 C C . HIS A 1 121 ? 9.422 -25.875 4.379 1 97.81 121 HIS A C 1
ATOM 951 O O . HIS A 1 121 ? 9.383 -24.719 3.963 1 97.81 121 HIS A O 1
ATOM 957 N N . TYR A 1 122 ? 9.602 -26.859 3.561 1 98.5 122 TYR A N 1
ATOM 958 C CA . TYR A 1 122 ? 9.602 -26.703 2.111 1 98.5 122 TYR A CA 1
ATOM 959 C C . TYR A 1 122 ? 8.227 -26.297 1.604 1 98.5 122 TYR A C 1
ATOM 961 O O . TYR A 1 122 ? 7.211 -26.625 2.232 1 98.5 122 TYR A O 1
ATOM 969 N N . PRO A 1 123 ? 8.125 -25.531 0.489 1 98.75 123 PRO A N 1
ATOM 970 C CA . PRO A 1 123 ? 6.809 -25.234 -0.075 1 98.75 123 PRO A CA 1
ATOM 971 C C . PRO A 1 123 ? 6.062 -26.484 -0.539 1 98.75 123 PRO A C 1
ATOM 973 O O . PRO A 1 123 ? 6.68 -27.422 -1.049 1 98.75 123 PRO A O 1
ATOM 976 N N . GLU A 1 124 ? 4.801 -26.438 -0.399 1 98.31 124 GLU A N 1
ATOM 977 C CA . GLU A 1 124 ? 3.965 -27.547 -0.854 1 98.31 124 GLU A CA 1
ATOM 978 C C . GLU A 1 124 ? 3.508 -27.328 -2.295 1 98.31 124 GLU A C 1
ATOM 980 O O . GLU A 1 124 ? 2.969 -28.25 -2.92 1 98.31 124 GLU A O 1
ATOM 985 N N . HIS A 1 125 ? 3.705 -26.188 -2.814 1 98.75 125 HIS A N 1
ATOM 986 C CA . HIS A 1 125 ? 3.375 -25.812 -4.184 1 98.75 125 HIS A CA 1
ATOM 987 C C . HIS A 1 125 ? 4.395 -24.828 -4.746 1 98.75 125 HIS A C 1
ATOM 989 O O . HIS A 1 125 ? 4.82 -23.891 -4.051 1 98.75 125 HIS A O 1
ATOM 995 N N . ILE A 1 126 ? 4.801 -25 -6.012 1 98.75 126 ILE A N 1
ATOM 996 C CA . ILE A 1 126 ? 5.684 -24.031 -6.664 1 98.75 126 ILE A CA 1
ATOM 997 C C . ILE A 1 126 ? 5.156 -23.719 -8.062 1 98.75 126 ILE A C 1
ATOM 999 O O . ILE A 1 126 ? 4.508 -24.562 -8.695 1 98.75 126 ILE A O 1
ATOM 1003 N N . ASP A 1 127 ? 5.328 -22.547 -8.523 1 98.06 127 ASP A N 1
ATOM 1004 C CA . ASP A 1 127 ? 5.129 -22.156 -9.914 1 98.06 127 ASP A CA 1
ATOM 1005 C C . ASP A 1 127 ? 6.133 -21.094 -10.344 1 98.06 127 ASP A C 1
ATOM 1007 O O . ASP A 1 127 ? 7.059 -20.766 -9.602 1 98.06 127 ASP A O 1
ATOM 1011 N N . CYS A 1 128 ? 6.035 -20.703 -11.578 1 97.38 128 CYS A N 1
ATOM 1012 C CA . CYS A 1 128 ? 7.016 -19.797 -12.156 1 97.38 128 CYS A CA 1
ATOM 1013 C C . CYS A 1 128 ? 6.43 -18.391 -12.32 1 97.38 128 CYS A C 1
ATOM 1015 O O . CYS A 1 128 ? 5.293 -18.25 -12.773 1 97.38 128 CYS A O 1
ATOM 1017 N N . HIS A 1 129 ? 7.254 -17.391 -11.984 1 95.69 129 HIS A N 1
ATOM 1018 C CA . HIS A 1 129 ? 6.891 -15.992 -12.141 1 95.69 129 HIS A CA 1
ATOM 1019 C C . HIS A 1 129 ? 7.121 -15.516 -13.57 1 95.69 129 HIS A C 1
ATOM 1021 O O . HIS A 1 129 ? 8.25 -15.547 -14.07 1 95.69 129 HIS A O 1
ATOM 1027 N N . SER A 1 130 ? 6.113 -15.062 -14.328 1 89.69 130 SER A N 1
ATOM 1028 C CA . SER A 1 130 ? 6.059 -14.164 -15.469 1 89.69 130 SER A CA 1
ATOM 1029 C C . SER A 1 130 ? 6.559 -14.844 -16.734 1 89.69 130 SER A C 1
ATOM 1031 O O . SER A 1 130 ? 5.789 -15.07 -17.672 1 89.69 130 SER A O 1
ATOM 1033 N N . ILE A 1 131 ? 7.957 -15.234 -16.828 1 89.38 131 ILE A N 1
ATOM 1034 C CA . ILE A 1 131 ? 8.492 -15.734 -18.094 1 89.38 131 ILE A CA 1
ATOM 1035 C C . ILE A 1 131 ? 9.094 -17.125 -17.891 1 89.38 131 ILE A C 1
ATOM 1037 O O . ILE A 1 131 ? 9.758 -17.375 -16.875 1 89.38 131 ILE A O 1
ATOM 1041 N N . GLY A 1 132 ? 8.852 -17.953 -18.891 1 93 132 GLY A N 1
ATOM 1042 C CA . GLY A 1 132 ? 9.406 -19.297 -18.938 1 93 132 GLY A CA 1
ATOM 1043 C C . GLY A 1 132 ? 9.25 -19.969 -20.281 1 93 132 GLY A C 1
ATOM 1044 O O . GLY A 1 132 ? 8.812 -19.344 -21.25 1 93 132 GLY A O 1
ATOM 1045 N N . ASP A 1 133 ? 9.781 -21.156 -20.375 1 94.94 133 ASP A N 1
ATOM 1046 C CA . ASP A 1 133 ? 9.625 -22.031 -21.531 1 94.94 133 ASP A CA 1
ATOM 1047 C C . ASP A 1 133 ? 9.477 -23.484 -21.109 1 94.94 133 ASP A C 1
ATOM 1049 O O . ASP A 1 133 ? 9.266 -23.766 -19.922 1 94.94 133 ASP A O 1
ATOM 1053 N N . GLU A 1 134 ? 9.469 -24.359 -22.047 1 95.56 134 GLU A N 1
ATOM 1054 C CA . GLU A 1 134 ? 9.25 -25.766 -21.75 1 95.56 134 GLU A CA 1
ATOM 1055 C C . GLU A 1 134 ? 10.328 -26.312 -20.812 1 95.56 134 GLU A C 1
ATOM 1057 O O . GLU A 1 134 ? 10.062 -27.203 -20.016 1 95.56 134 GLU A O 1
ATOM 1062 N N . THR A 1 135 ? 11.523 -25.781 -20.922 1 96.94 135 THR A N 1
ATOM 1063 C CA . THR A 1 135 ? 12.617 -26.188 -20.047 1 96.94 135 THR A CA 1
ATOM 1064 C C . THR A 1 135 ? 12.289 -25.859 -18.594 1 96.94 135 THR A C 1
ATOM 1066 O O . THR A 1 135 ? 12.562 -26.656 -17.688 1 96.94 135 THR A O 1
ATOM 1069 N N . VAL A 1 136 ? 11.703 -24.719 -18.359 1 98 136 VAL A N 1
ATOM 1070 C CA . VAL A 1 136 ? 11.281 -24.312 -17.031 1 98 136 VAL A CA 1
ATOM 1071 C C . VAL A 1 136 ? 10.227 -25.281 -16.5 1 98 136 VAL A C 1
ATOM 1073 O O . VAL A 1 136 ? 10.336 -25.781 -15.375 1 98 136 VAL A O 1
ATOM 1076 N N . ASP A 1 137 ? 9.281 -25.609 -17.344 1 97.88 137 ASP A N 1
ATOM 1077 C CA . ASP A 1 137 ? 8.227 -26.547 -16.938 1 97.88 137 ASP A CA 1
ATOM 1078 C C . ASP A 1 137 ? 8.805 -27.922 -16.625 1 97.88 137 ASP A C 1
ATOM 1080 O O . ASP A 1 137 ? 8.375 -28.562 -15.664 1 97.88 137 ASP A O 1
ATOM 1084 N N . GLN A 1 138 ? 9.742 -28.344 -17.422 1 98.12 138 GLN A N 1
ATOM 1085 C CA . GLN A 1 138 ? 10.367 -29.641 -17.188 1 98.12 138 GLN A CA 1
ATOM 1086 C C . GLN A 1 138 ? 11.078 -29.656 -15.836 1 98.12 138 GLN A C 1
ATOM 1088 O O . GLN A 1 138 ? 10.945 -30.625 -15.078 1 98.12 138 GLN A O 1
ATOM 1093 N N . ALA A 1 139 ? 11.812 -28.641 -15.547 1 98.56 139 ALA A N 1
ATOM 1094 C CA . ALA A 1 139 ? 12.508 -28.547 -14.266 1 98.56 139 ALA A CA 1
ATOM 1095 C C . ALA A 1 139 ? 11.516 -28.578 -13.102 1 98.56 139 ALA A C 1
ATOM 1097 O O . ALA A 1 139 ? 11.719 -29.297 -12.125 1 98.56 139 ALA A O 1
ATOM 1098 N N . PHE A 1 140 ? 10.453 -27.828 -13.227 1 98.56 140 PHE A N 1
ATOM 1099 C CA . PHE A 1 140 ? 9.445 -27.766 -12.172 1 98.56 140 PHE A CA 1
ATOM 1100 C C . PHE A 1 140 ? 8.766 -29.109 -12 1 98.56 140 PHE A C 1
ATOM 1102 O O . PHE A 1 140 ? 8.539 -29.547 -10.867 1 98.56 140 PHE A O 1
ATOM 1109 N N . PHE A 1 141 ? 8.461 -29.734 -13.102 1 98 141 PHE A N 1
ATOM 1110 C CA . PHE A 1 141 ? 7.848 -31.047 -13.062 1 98 141 PHE A CA 1
ATOM 1111 C C . PHE A 1 141 ? 8.742 -32.031 -12.328 1 98 141 PHE A C 1
ATOM 1113 O O . PHE A 1 141 ? 8.281 -32.781 -11.461 1 98 141 PHE A O 1
ATOM 1120 N N . ASP A 1 142 ? 9.992 -32.062 -12.688 1 98.5 142 ASP A N 1
ATOM 1121 C CA . ASP A 1 142 ? 10.945 -33 -12.086 1 98.5 142 ASP A CA 1
ATOM 1122 C C . ASP A 1 142 ? 11.125 -32.688 -10.594 1 98.5 142 ASP A C 1
ATOM 1124 O O . ASP A 1 142 ? 11.148 -33.625 -9.773 1 98.5 142 ASP A O 1
ATOM 1128 N N . ILE A 1 143 ? 11.234 -31.453 -10.25 1 98.62 143 ILE A N 1
ATOM 1129 C CA . ILE A 1 143 ? 11.414 -31.047 -8.859 1 98.62 143 ILE A CA 1
ATOM 1130 C C . ILE A 1 143 ? 10.18 -31.438 -8.047 1 98.62 143 ILE A C 1
ATOM 1132 O O . ILE A 1 143 ? 10.297 -31.969 -6.938 1 98.62 143 ILE A O 1
ATOM 1136 N N . ALA A 1 144 ? 9.023 -31.172 -8.602 1 97.94 144 ALA A N 1
ATOM 1137 C CA . ALA A 1 144 ? 7.777 -31.5 -7.91 1 97.94 144 ALA A CA 1
ATOM 1138 C C . ALA A 1 144 ? 7.699 -32.969 -7.594 1 97.94 144 ALA A C 1
ATOM 1140 O O . ALA A 1 144 ? 7.293 -33.375 -6.496 1 97.94 144 ALA A O 1
ATOM 1141 N N . ARG A 1 145 ? 8.094 -33.812 -8.516 1 97.06 145 ARG A N 1
ATOM 1142 C CA . ARG A 1 145 ? 8.094 -35.25 -8.32 1 97.06 145 ARG A CA 1
ATOM 1143 C C . ARG A 1 145 ? 9.117 -35.688 -7.273 1 97.06 145 ARG A C 1
ATOM 1145 O O . ARG A 1 145 ? 8.828 -36.5 -6.402 1 97.06 145 ARG A O 1
ATOM 1152 N N . GLU A 1 146 ? 10.242 -35.125 -7.402 1 97.62 146 GLU A N 1
ATOM 1153 C CA . GLU A 1 146 ? 11.336 -35.469 -6.5 1 97.62 146 GLU A CA 1
ATOM 1154 C C . GLU A 1 146 ? 11 -35.094 -5.059 1 97.62 146 GLU A C 1
ATOM 1156 O O . GLU A 1 146 ? 11.312 -35.844 -4.133 1 97.62 146 GLU A O 1
ATOM 1161 N N . PHE A 1 147 ? 10.375 -33.938 -4.816 1 97.5 147 PHE A N 1
ATOM 1162 C CA . PHE A 1 147 ? 10.133 -33.438 -3.475 1 97.5 147 PHE A CA 1
ATOM 1163 C C . PHE A 1 147 ? 8.734 -33.812 -2.996 1 97.5 147 PHE A C 1
ATOM 1165 O O . PHE A 1 147 ? 8.391 -33.594 -1.833 1 97.5 147 PHE A O 1
ATOM 1172 N N . GLY A 1 148 ? 7.922 -34.344 -3.869 1 96.19 148 GLY A N 1
ATOM 1173 C CA . GLY A 1 148 ? 6.559 -34.688 -3.504 1 96.19 148 GLY A CA 1
ATOM 1174 C C . GLY A 1 148 ? 5.672 -33.469 -3.258 1 96.19 148 GLY A C 1
ATOM 1175 O O . GLY A 1 148 ? 4.969 -33.406 -2.248 1 96.19 148 GLY A O 1
ATOM 1176 N N . ILE A 1 149 ? 5.785 -32.469 -4.094 1 97.81 149 ILE A N 1
ATOM 1177 C CA . ILE A 1 149 ? 4.984 -31.266 -3.957 1 97.81 149 ILE A CA 1
ATOM 1178 C C . ILE A 1 149 ? 4.211 -31.016 -5.246 1 97.81 149 ILE A C 1
ATOM 1180 O O . ILE A 1 149 ? 4.457 -31.656 -6.266 1 97.81 149 ILE A O 1
ATOM 1184 N N . HIS A 1 150 ? 3.24 -30.094 -5.195 1 98 150 HIS A N 1
ATOM 1185 C CA . HIS A 1 150 ? 2.426 -29.75 -6.355 1 98 150 HIS A CA 1
ATOM 1186 C C . HIS A 1 150 ? 3.07 -28.625 -7.164 1 98 150 HIS A C 1
ATOM 1188 O O . HIS A 1 150 ? 3.789 -27.797 -6.609 1 98 150 HIS A O 1
ATOM 1194 N N . THR A 1 151 ? 2.869 -28.609 -8.445 1 98.12 151 THR A N 1
ATOM 1195 C CA . THR A 1 151 ? 3.359 -27.516 -9.281 1 98.12 151 THR A CA 1
ATOM 1196 C C . THR A 1 151 ? 2.35 -27.172 -10.375 1 98.12 151 THR A C 1
ATOM 1198 O O . THR A 1 151 ? 1.547 -28.031 -10.773 1 98.12 151 THR A O 1
ATOM 1201 N N . THR A 1 152 ? 2.305 -25.938 -10.773 1 96.94 152 THR A N 1
ATOM 1202 C CA . THR A 1 152 ? 1.569 -25.469 -11.945 1 96.94 152 THR A CA 1
ATOM 1203 C C . THR A 1 152 ? 2.521 -25.188 -13.102 1 96.94 152 THR A C 1
ATOM 1205 O O . THR A 1 152 ? 3.463 -24.406 -12.961 1 96.94 152 THR A O 1
ATOM 1208 N N . LEU A 1 153 ? 2.295 -25.844 -14.227 1 96.06 153 LEU A N 1
ATOM 1209 C CA . LEU A 1 153 ? 3.111 -25.688 -15.422 1 96.06 153 LEU A CA 1
ATOM 1210 C C . LEU A 1 153 ? 2.432 -24.766 -16.438 1 96.06 153 LEU A C 1
ATOM 1212 O O . LEU A 1 153 ? 1.282 -25 -16.812 1 96.06 153 LEU A O 1
ATOM 1216 N N . LYS A 1 154 ? 3.156 -23.719 -16.891 1 93.19 154 LYS A N 1
ATOM 1217 C CA . LYS A 1 154 ? 2.48 -22.641 -17.594 1 93.19 154 LYS A CA 1
ATOM 1218 C C . LYS A 1 154 ? 2.996 -22.5 -19.016 1 93.19 154 LYS A C 1
ATOM 1220 O O . LYS A 1 154 ? 2.371 -21.828 -19.844 1 93.19 154 LYS A O 1
ATOM 1225 N N . TYR A 1 155 ? 4.113 -23.203 -19.422 1 92.38 155 TYR A N 1
ATOM 1226 C CA . TYR A 1 155 ? 4.836 -22.75 -20.594 1 92.38 155 TYR A CA 1
ATOM 1227 C C . TYR A 1 155 ? 4.984 -23.875 -21.609 1 92.38 155 TYR A C 1
ATOM 1229 O O . TYR A 1 155 ? 5.785 -23.781 -22.547 1 92.38 155 TYR A O 1
ATOM 1237 N N . SER A 1 156 ? 4.195 -24.922 -21.531 1 90.75 156 SER A N 1
ATOM 1238 C CA . SER A 1 156 ? 4.395 -26.094 -22.391 1 90.75 156 SER A CA 1
ATOM 1239 C C . SER A 1 156 ? 3.334 -26.156 -23.484 1 90.75 156 SER A C 1
ATOM 1241 O O . SER A 1 156 ? 3.236 -27.156 -24.203 1 90.75 156 SER A O 1
ATOM 1243 N N . GLY A 1 157 ? 2.537 -25.094 -23.578 1 86.69 157 GLY A N 1
ATOM 1244 C CA . GLY A 1 157 ? 1.516 -25.078 -24.609 1 86.69 157 GLY A CA 1
ATOM 1245 C C . GLY A 1 157 ? 0.575 -26.266 -24.531 1 86.69 157 GLY A C 1
ATOM 1246 O O . GLY A 1 157 ? -0.013 -26.531 -23.484 1 86.69 157 GLY A O 1
ATOM 1247 N N . ASP A 1 158 ? 0.625 -27.188 -25.562 1 86.69 158 ASP A N 1
ATOM 1248 C CA . ASP A 1 158 ? -0.327 -28.281 -25.656 1 86.69 158 ASP A CA 1
ATOM 1249 C C . ASP A 1 158 ? 0.289 -29.594 -25.141 1 86.69 158 ASP A C 1
ATOM 1251 O O . ASP A 1 158 ? -0.356 -30.641 -25.156 1 86.69 158 ASP A O 1
ATOM 1255 N N . LYS A 1 159 ? 1.503 -29.438 -24.688 1 90.94 159 LYS A N 1
ATOM 1256 C CA . LYS A 1 159 ? 2.135 -30.641 -24.141 1 90.94 159 LYS A CA 1
ATOM 1257 C C . LYS A 1 159 ? 1.334 -31.203 -22.969 1 90.94 159 LYS A C 1
ATOM 1259 O O . LYS A 1 159 ? 0.909 -30.453 -22.094 1 90.94 159 LYS A O 1
ATOM 1264 N N . LYS A 1 160 ? 1.089 -32.531 -23.016 1 89.94 160 LYS A N 1
ATOM 1265 C CA . LYS A 1 160 ? 0.394 -33.188 -21.922 1 89.94 160 LYS A CA 1
ATOM 1266 C C . LYS A 1 160 ? 1.384 -33.781 -20.922 1 89.94 160 LYS A C 1
ATOM 1268 O O . LYS A 1 160 ? 2.234 -34.594 -21.297 1 89.94 160 LYS A O 1
ATOM 1273 N N . TRP A 1 161 ? 1.318 -33.281 -19.766 1 92.88 161 TRP A N 1
ATOM 1274 C CA . TRP A 1 161 ? 2.125 -33.812 -18.672 1 92.88 161 TRP A CA 1
ATOM 1275 C C . TRP A 1 161 ? 1.363 -34.906 -17.922 1 92.88 161 TRP A C 1
ATOM 1277 O O . TRP A 1 161 ? 0.13 -34.875 -17.875 1 92.88 161 TRP A O 1
ATOM 1287 N N . SER A 1 162 ? 2.045 -35.875 -17.375 1 91.38 162 SER A N 1
ATOM 1288 C CA . SER A 1 162 ? 1.387 -36.875 -16.5 1 91.38 162 SER A CA 1
ATOM 1289 C C . SER A 1 162 ? 0.803 -36.188 -15.266 1 91.38 162 SER A C 1
ATOM 1291 O O . SER A 1 162 ? 1.332 -35.188 -14.781 1 91.38 162 SER A O 1
ATOM 1293 N N . ASP A 1 163 ? -0.25 -36.781 -14.859 1 88.25 163 ASP A N 1
ATOM 1294 C CA . ASP A 1 163 ? -0.862 -36.281 -13.633 1 88.25 163 ASP A CA 1
ATOM 1295 C C . ASP A 1 163 ? 0.123 -36.344 -12.469 1 88.25 163 ASP A C 1
ATOM 1297 O O . ASP A 1 163 ? 0.938 -37.281 -12.375 1 88.25 163 ASP A O 1
ATOM 1301 N N . GLN A 1 164 ? 0.044 -35.312 -11.672 1 91.56 164 GLN A N 1
ATOM 1302 C CA . GLN A 1 164 ? 0.852 -35.344 -10.453 1 91.56 164 GLN A CA 1
ATOM 1303 C C . GLN A 1 164 ? 0.273 -36.312 -9.43 1 91.56 164 GLN A C 1
ATOM 1305 O O . GLN A 1 164 ? -0.804 -36.094 -8.883 1 91.56 164 GLN A O 1
ATOM 1310 N N . GLU A 1 165 ? 0.998 -37.375 -9.164 1 90.19 165 GLU A N 1
ATOM 1311 C CA . GLU A 1 165 ? 0.517 -38.438 -8.25 1 90.19 165 GLU A CA 1
ATOM 1312 C C . GLU A 1 165 ? 0.211 -37.844 -6.871 1 90.19 165 GLU A C 1
ATOM 1314 O O . GLU A 1 165 ? 1.017 -37.094 -6.312 1 90.19 165 GLU A O 1
ATOM 1319 N N . GLY A 1 166 ? -0.954 -38.188 -6.418 1 93.62 166 GLY A N 1
ATOM 1320 C CA . GLY A 1 166 ? -1.302 -37.781 -5.062 1 93.62 166 GLY A CA 1
ATOM 1321 C C . GLY A 1 166 ? -2.025 -36.438 -5.008 1 93.62 166 GLY A C 1
ATOM 1322 O O . GLY A 1 166 ? -2.406 -35.969 -3.928 1 93.62 166 GLY A O 1
ATOM 1323 N N . TYR A 1 167 ? -2.268 -35.844 -6.191 1 96.19 167 TYR A N 1
ATOM 1324 C CA . TYR A 1 167 ? -2.926 -34.531 -6.203 1 96.19 167 TYR A CA 1
ATOM 1325 C C . TYR A 1 167 ? -4.121 -34.531 -7.148 1 96.19 167 TYR A C 1
ATOM 1327 O O . TYR A 1 167 ? -4.098 -35.188 -8.188 1 96.19 167 TYR A O 1
ATOM 1335 N N . LEU A 1 168 ? -5.191 -33.812 -6.742 1 95.38 168 LEU A N 1
ATOM 1336 C CA . LEU A 1 168 ? -6.316 -33.562 -7.633 1 95.38 168 LEU A CA 1
ATOM 1337 C C . LEU A 1 168 ? -5.891 -32.719 -8.836 1 95.38 168 LEU A C 1
ATOM 1339 O O . LEU A 1 168 ? -5.098 -31.797 -8.695 1 95.38 168 LEU A O 1
ATOM 1343 N N . PRO A 1 169 ? -6.418 -33.031 -9.992 1 94.31 169 PRO A N 1
ATOM 1344 C CA . PRO A 1 169 ? -6.035 -32.281 -11.18 1 94.31 169 PRO A CA 1
ATOM 1345 C C . PRO A 1 169 ? -6.727 -30.922 -11.258 1 94.31 169 PRO A C 1
ATOM 1347 O O . PRO A 1 169 ? -7.906 -30.797 -10.914 1 94.31 169 PRO A O 1
ATOM 1350 N N . ILE A 1 170 ? -5.992 -29.922 -11.68 1 94.94 170 ILE A N 1
ATOM 1351 C CA . ILE A 1 170 ? -6.559 -28.641 -12.047 1 94.94 170 ILE A CA 1
ATOM 1352 C C . ILE A 1 170 ? -7.133 -28.703 -13.461 1 94.94 170 ILE A C 1
ATOM 1354 O O . ILE A 1 170 ? -6.441 -29.109 -14.398 1 94.94 170 ILE A O 1
ATOM 1358 N N . THR A 1 171 ? -8.336 -28.297 -13.625 1 93.94 171 THR A N 1
ATOM 1359 C CA . THR A 1 171 ? -9 -28.484 -14.906 1 93.94 171 THR A CA 1
ATOM 1360 C C . THR A 1 171 ? -9.023 -27.188 -15.695 1 93.94 171 THR A C 1
ATOM 1362 O O . THR A 1 171 ? -9.266 -27.188 -16.906 1 93.94 171 THR A O 1
ATOM 1365 N N . LYS A 1 172 ? -8.797 -26.047 -15.023 1 94.56 172 LYS A N 1
ATOM 1366 C CA . LYS A 1 172 ? -8.789 -24.734 -15.656 1 94.56 172 LYS A CA 1
ATOM 1367 C C . LYS A 1 172 ? -7.762 -23.828 -14.992 1 94.56 172 LYS A C 1
ATOM 1369 O O . LYS A 1 172 ? -7.754 -23.672 -13.773 1 94.56 172 LYS A O 1
ATOM 1374 N N . LEU A 1 173 ? -6.883 -23.328 -15.812 1 94.38 173 LEU A N 1
ATOM 1375 C CA . LEU A 1 173 ? -5.887 -22.359 -15.359 1 94.38 173 LEU A CA 1
ATOM 1376 C C . LEU A 1 173 ? -6.164 -20.969 -15.938 1 94.38 173 LEU A C 1
ATOM 1378 O O . LEU A 1 173 ? -6.297 -20.828 -17.156 1 94.38 173 LEU A O 1
ATOM 1382 N N . LEU A 1 174 ? -6.32 -20 -15.031 1 91.94 174 LEU A N 1
ATOM 1383 C CA . LEU A 1 174 ? -6.547 -18.625 -15.453 1 91.94 174 LEU A CA 1
ATOM 1384 C C . LEU A 1 174 ? -5.48 -17.703 -14.875 1 91.94 174 LEU A C 1
ATOM 1386 O O . LEU A 1 174 ? -5.266 -17.672 -13.664 1 91.94 174 LEU A O 1
ATOM 1390 N N . GLU A 1 175 ? -4.824 -16.969 -15.766 1 88.75 175 GLU A N 1
ATOM 1391 C CA . GLU A 1 175 ? -3.887 -15.914 -15.406 1 88.75 175 GLU A CA 1
ATOM 1392 C C . GLU A 1 175 ? -4.434 -14.539 -15.781 1 88.75 175 GLU A C 1
ATOM 1394 O O . GLU A 1 175 ? -4.445 -14.172 -16.969 1 88.75 175 GLU A O 1
ATOM 1399 N N . SER A 1 176 ? -4.734 -13.797 -14.797 1 79.38 176 SER A N 1
ATOM 1400 C CA . SER A 1 176 ? -5.43 -12.539 -15.062 1 79.38 176 SER A CA 1
ATOM 1401 C C . SER A 1 176 ? -4.598 -11.625 -15.961 1 79.38 176 SER A C 1
ATOM 1403 O O . SER A 1 176 ? -5.129 -10.992 -16.875 1 79.38 176 SER A O 1
ATOM 1405 N N . GLY A 1 177 ? -3.354 -11.625 -15.742 1 74.38 177 GLY A N 1
ATOM 1406 C CA . GLY A 1 177 ? -2.48 -10.742 -16.484 1 74.38 177 GLY A CA 1
ATOM 1407 C C . GLY A 1 177 ? -2.355 -11.125 -17.953 1 74.38 177 GLY A C 1
ATOM 1408 O O . GLY A 1 177 ? -1.878 -10.328 -18.766 1 74.38 177 GLY A O 1
ATOM 1409 N N . ALA A 1 178 ? -2.83 -12.258 -18.219 1 74.81 178 ALA A N 1
ATOM 1410 C CA . ALA A 1 178 ? -2.695 -12.758 -19.594 1 74.81 178 ALA A CA 1
ATOM 1411 C C . ALA A 1 178 ? -4.027 -12.695 -20.328 1 74.81 178 ALA A C 1
ATOM 1413 O O . ALA A 1 178 ? -4.117 -13.078 -21.5 1 74.81 178 ALA A O 1
ATOM 1414 N N . LEU A 1 179 ? -4.984 -12.109 -19.625 1 76.38 179 LEU A N 1
ATOM 1415 C CA . LEU A 1 179 ? -6.309 -12.07 -20.25 1 76.38 179 LEU A CA 1
ATOM 1416 C C . LEU A 1 179 ? -6.559 -10.719 -20.906 1 76.38 179 LEU A C 1
ATOM 1418 O O . LEU A 1 179 ? -6.48 -9.672 -20.266 1 76.38 179 LEU A O 1
ATOM 1422 N N . PRO A 1 180 ? -6.773 -10.742 -22.141 1 70.94 180 PRO A N 1
ATOM 1423 C CA . PRO A 1 180 ? -6.926 -9.492 -22.891 1 70.94 180 PRO A CA 1
ATOM 1424 C C . PRO A 1 180 ? -8.055 -8.617 -22.375 1 70.94 180 PRO A C 1
ATOM 1426 O O . PRO A 1 180 ? -7.988 -7.391 -22.469 1 70.94 180 PRO A O 1
ATOM 1429 N N . TYR A 1 181 ? -9.062 -9.18 -21.859 1 68.25 181 TYR A N 1
ATOM 1430 C CA . TYR A 1 181 ? -10.234 -8.422 -21.438 1 68.25 181 TYR A CA 1
ATOM 1431 C C . TYR A 1 181 ? -10.039 -7.852 -20.031 1 68.25 181 TYR A C 1
ATOM 1433 O O . TYR A 1 181 ? -10.961 -7.25 -19.469 1 68.25 181 TYR A O 1
ATOM 1441 N N . THR A 1 182 ? -8.727 -7.941 -19.609 1 75.06 182 THR A N 1
ATOM 1442 C CA . THR A 1 182 ? -8.43 -7.395 -18.281 1 75.06 182 THR A CA 1
ATOM 1443 C C . THR A 1 182 ? -7.438 -6.238 -18.391 1 75.06 182 THR A C 1
ATOM 1445 O O . THR A 1 182 ? -6.766 -5.898 -17.422 1 75.06 182 THR A O 1
ATOM 1448 N N . ASN A 1 183 ? -7.199 -5.691 -19.547 1 68.38 183 ASN A N 1
ATOM 1449 C CA . ASN A 1 183 ? -6.145 -4.711 -19.781 1 68.38 183 ASN A CA 1
ATOM 1450 C C . ASN A 1 183 ? -6.207 -3.559 -18.797 1 68.38 183 ASN A C 1
ATOM 1452 O O . ASN A 1 183 ? -5.172 -3.057 -18.344 1 68.38 183 ASN A O 1
ATOM 1456 N N . GLY A 1 184 ? -6.961 -3.402 -17.891 1 79.94 184 GLY A N 1
ATOM 1457 C CA . GLY A 1 184 ? -7.066 -2.379 -16.875 1 79.94 184 GLY A CA 1
ATOM 1458 C C . GLY A 1 184 ? -7.23 -2.949 -15.469 1 79.94 184 GLY A C 1
ATOM 1459 O O . GLY A 1 184 ? -7.527 -2.215 -14.523 1 79.94 184 GLY A O 1
ATOM 1460 N N . GLY A 1 185 ? -6.926 -4.191 -15.484 1 88.5 185 GLY A N 1
ATOM 1461 C CA . GLY A 1 185 ? -7.172 -4.887 -14.227 1 88.5 185 GLY A CA 1
ATOM 1462 C C . GLY A 1 185 ? -8.523 -5.582 -14.188 1 88.5 185 GLY A C 1
ATOM 1463 O O . GLY A 1 185 ? -9.477 -5.137 -14.828 1 88.5 185 GLY A O 1
ATOM 1464 N N . VAL A 1 186 ? -8.586 -6.621 -13.484 1 94.75 186 VAL A N 1
ATOM 1465 C CA . VAL A 1 186 ? -9.82 -7.375 -13.328 1 94.75 186 VAL A CA 1
ATOM 1466 C C . VAL A 1 186 ? -10.844 -6.535 -12.562 1 94.75 186 VAL A C 1
ATOM 1468 O O . VAL A 1 186 ? -10.523 -5.965 -11.516 1 94.75 186 VAL A O 1
ATOM 1471 N N . SER A 1 187 ? -12.031 -6.449 -13.109 1 95 187 SER A N 1
ATOM 1472 C CA . SER A 1 187 ? -13.109 -5.688 -12.477 1 95 187 SER A CA 1
ATOM 1473 C C . SER A 1 187 ? -14.18 -6.609 -11.906 1 95 187 SER A C 1
ATOM 1475 O O . SER A 1 187 ? -14.188 -7.809 -12.188 1 95 187 SER A O 1
ATOM 1477 N N . VAL A 1 188 ? -15.039 -6.012 -11.117 1 97.12 188 VAL A N 1
ATOM 1478 C CA . VAL A 1 188 ? -16.172 -6.742 -10.547 1 97.12 188 VAL A CA 1
ATOM 1479 C C . VAL A 1 188 ? -17.031 -7.312 -11.672 1 97.12 188 VAL A C 1
ATOM 1481 O O . VAL A 1 188 ? -17.5 -8.445 -11.586 1 97.12 188 VAL A O 1
ATOM 1484 N N . GLU A 1 189 ? -17.172 -6.52 -12.758 1 96 189 GLU A N 1
ATOM 1485 C CA . GLU A 1 189 ? -18 -6.922 -13.891 1 96 189 GLU A CA 1
ATOM 1486 C C . GLU A 1 189 ? -17.438 -8.164 -14.57 1 96 189 GLU A C 1
ATOM 1488 O O . GLU A 1 189 ? -18.203 -8.992 -15.086 1 96 189 GLU A O 1
ATOM 1493 N N . ASN A 1 190 ? -16.141 -8.344 -14.555 1 96.25 190 ASN A N 1
ATOM 1494 C CA . ASN A 1 190 ? -15.57 -9.547 -15.141 1 96.25 190 ASN A CA 1
ATOM 1495 C C . ASN A 1 190 ? -16.094 -10.812 -14.453 1 96.25 190 ASN A C 1
ATOM 1497 O O . ASN A 1 190 ? -16.281 -11.836 -15.102 1 96.25 190 ASN A O 1
ATOM 1501 N N . PHE A 1 191 ? -16.297 -10.758 -13.148 1 96.62 191 PHE A N 1
ATOM 1502 C CA . PHE A 1 191 ? -16.859 -11.875 -12.414 1 96.62 191 PHE A CA 1
ATOM 1503 C C . PHE A 1 191 ? -18.359 -11.992 -12.672 1 96.62 191 PHE A C 1
ATOM 1505 O O . PHE A 1 191 ? -18.844 -13.055 -13.039 1 96.62 191 PHE A O 1
ATOM 1512 N N . LEU A 1 192 ? -19.047 -10.859 -12.539 1 97.31 192 LEU A N 1
ATOM 1513 C CA . LEU A 1 192 ? -20.516 -10.875 -12.609 1 97.31 192 LEU A CA 1
ATOM 1514 C C . LEU A 1 192 ? -20.984 -11.289 -13.992 1 97.31 192 LEU A C 1
ATOM 1516 O O . LEU A 1 192 ? -22.047 -11.906 -14.133 1 97.31 192 LEU A O 1
ATOM 1520 N N . ASN A 1 193 ? -20.234 -10.977 -15.023 1 96.44 193 ASN A N 1
ATOM 1521 C CA . ASN A 1 193 ? -20.562 -11.359 -16.391 1 96.44 193 ASN A CA 1
ATOM 1522 C C . ASN A 1 193 ? -20.016 -12.742 -16.734 1 96.44 193 ASN A C 1
ATOM 1524 O O . ASN A 1 193 ? -20.172 -13.211 -17.875 1 96.44 193 ASN A O 1
ATOM 1528 N N . ASP A 1 194 ? -19.297 -13.367 -15.906 1 96.5 194 ASP A N 1
ATOM 1529 C CA . ASP A 1 194 ? -18.656 -14.656 -16.078 1 96.5 194 ASP A CA 1
ATOM 1530 C C . ASP A 1 194 ? -17.703 -14.633 -17.281 1 96.5 194 ASP A C 1
ATOM 1532 O O . ASP A 1 194 ? -17.719 -15.547 -18.109 1 96.5 194 ASP A O 1
ATOM 1536 N N . ASP A 1 195 ? -16.938 -13.531 -17.328 1 94.81 195 ASP A N 1
ATOM 1537 C CA . ASP A 1 195 ? -15.961 -13.422 -18.406 1 94.81 195 ASP A CA 1
ATOM 1538 C C . ASP A 1 195 ? -14.938 -14.547 -18.328 1 94.81 195 ASP A C 1
ATOM 1540 O O . ASP A 1 195 ? -14.297 -14.883 -19.328 1 94.81 195 ASP A O 1
ATOM 1544 N N . PHE A 1 196 ? -14.805 -15.203 -17.203 1 95 196 PHE A N 1
ATOM 1545 C CA . PHE A 1 196 ? -13.812 -16.25 -16.984 1 95 196 PHE A CA 1
ATOM 1546 C C . PHE A 1 196 ? -14.375 -17.609 -17.344 1 95 196 PHE A C 1
ATOM 1548 O O . PHE A 1 196 ? -13.648 -18.609 -17.344 1 95 196 PHE A O 1
ATOM 1555 N N . GLY A 1 197 ? -15.672 -17.766 -17.609 1 95.75 197 GLY A N 1
ATOM 1556 C CA . GLY A 1 197 ? -16.328 -19.016 -17.953 1 95.75 197 GLY A CA 1
ATOM 1557 C C . GLY A 1 197 ? -16.375 -20 -16.797 1 95.75 197 GLY A C 1
ATOM 1558 O O . GLY A 1 197 ? -16.234 -21.219 -17 1 95.75 197 GLY A O 1
ATOM 1559 N N . LEU A 1 198 ? -16.531 -19.484 -15.609 1 97.06 198 LEU A N 1
ATOM 1560 C CA . LEU A 1 198 ? -16.547 -20.328 -14.414 1 97.06 198 LEU A CA 1
ATOM 1561 C C . LEU A 1 198 ? -17.828 -21.141 -14.328 1 97.06 198 LEU A C 1
ATOM 1563 O O . LEU A 1 198 ? -17.828 -22.25 -13.82 1 97.06 198 LEU A O 1
ATOM 1567 N N . LEU A 1 199 ? -18.891 -20.594 -14.82 1 97.25 199 LEU A N 1
ATOM 1568 C CA . LEU A 1 199 ? -20.188 -21.25 -14.719 1 97.25 199 LEU A CA 1
ATOM 1569 C C . LEU A 1 199 ? -20.234 -22.5 -15.594 1 97.25 199 LEU A C 1
ATOM 1571 O O . LEU A 1 199 ? -21.141 -23.328 -15.461 1 97.25 199 LEU A O 1
ATOM 1575 N N . LYS A 1 200 ? -19.297 -22.656 -16.453 1 97.19 200 LYS A N 1
ATOM 1576 C CA . LYS A 1 200 ? -19.234 -23.828 -17.328 1 97.19 200 LYS A CA 1
ATOM 1577 C C . LYS A 1 200 ? -18.547 -25 -16.625 1 97.19 200 LYS A C 1
ATOM 1579 O O . LYS A 1 200 ? -18.578 -26.125 -17.125 1 97.19 200 LYS A O 1
ATOM 1584 N N . LEU A 1 201 ? -17.938 -24.766 -15.484 1 97.25 201 LEU A N 1
ATOM 1585 C CA . LEU A 1 201 ? -17.234 -25.812 -14.766 1 97.25 201 LEU A CA 1
ATOM 1586 C C . LEU A 1 201 ? -18.188 -26.859 -14.234 1 97.25 201 LEU A C 1
ATOM 1588 O O . LEU A 1 201 ? -19.281 -26.531 -13.742 1 97.25 201 LEU A O 1
ATOM 1592 N N . ALA A 1 202 ? -17.797 -28.109 -14.32 1 96.56 202 ALA A N 1
ATOM 1593 C CA . ALA A 1 202 ? -18.531 -29.219 -13.695 1 96.56 202 ALA A CA 1
ATOM 1594 C C . ALA A 1 202 ? -18.281 -29.25 -12.188 1 96.56 202 ALA A C 1
ATOM 1596 O O . ALA A 1 202 ? -17.312 -28.688 -11.695 1 96.56 202 ALA A O 1
ATOM 1597 N N . PRO A 1 203 ? -19.156 -29.938 -11.477 1 94.56 203 PRO A N 1
ATOM 1598 C CA . PRO A 1 203 ? -19.078 -29.938 -10.016 1 94.56 203 PRO A CA 1
ATOM 1599 C C . PRO A 1 203 ? -17.766 -30.5 -9.492 1 94.56 203 PRO A C 1
ATOM 1601 O O . PRO A 1 203 ? -17.312 -30.141 -8.398 1 94.56 203 PRO A O 1
ATOM 1604 N N . ASN A 1 204 ? -17.062 -31.344 -10.227 1 93.88 204 ASN A N 1
ATOM 1605 C CA . ASN A 1 204 ? -15.828 -31.953 -9.734 1 93.88 204 ASN A CA 1
ATOM 1606 C C . ASN A 1 204 ? -14.594 -31.266 -10.297 1 93.88 204 ASN A C 1
ATOM 1608 O O . ASN A 1 204 ? -13.469 -31.688 -10.008 1 93.88 204 ASN A O 1
ATOM 1612 N N . GLU A 1 205 ? -14.82 -30.109 -10.961 1 97.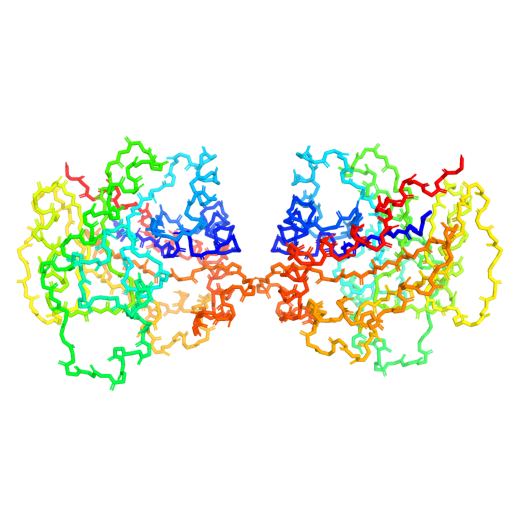5 205 GLU A N 1
ATOM 1613 C CA . GLU A 1 205 ? -13.688 -29.453 -11.602 1 97.5 205 GLU A CA 1
ATOM 1614 C C . GLU A 1 205 ? -13.094 -28.391 -10.688 1 97.5 205 GLU A C 1
ATOM 1616 O O . GLU A 1 205 ? -13.781 -27.844 -9.82 1 97.5 205 GLU A O 1
ATOM 1621 N N . ILE A 1 206 ? -11.805 -28.219 -10.797 1 97.75 206 ILE A N 1
ATOM 1622 C CA . ILE A 1 206 ? -11.055 -27.234 -10.016 1 97.75 206 ILE A CA 1
ATOM 1623 C C . ILE A 1 206 ? -10.422 -26.203 -10.945 1 97.75 206 ILE A C 1
ATOM 1625 O O . ILE A 1 206 ? -9.703 -26.562 -11.875 1 97.75 206 ILE A O 1
ATOM 1629 N N . ALA A 1 207 ? -10.727 -24.891 -10.695 1 97.88 207 ALA A N 1
ATOM 1630 C CA . ALA A 1 207 ? -10.07 -23.812 -11.414 1 97.88 207 ALA A CA 1
ATOM 1631 C C . ALA A 1 207 ? -9.039 -23.109 -10.531 1 97.88 207 ALA A C 1
ATOM 1633 O O . ALA A 1 207 ? -9.281 -22.891 -9.344 1 97.88 207 ALA A O 1
ATOM 1634 N N . GLU A 1 208 ? -7.883 -22.922 -11.086 1 98.12 208 GLU A N 1
ATOM 1635 C CA . GLU A 1 208 ? -6.805 -22.125 -10.5 1 98.12 208 GLU A CA 1
ATOM 1636 C C . GLU A 1 208 ? -6.711 -20.75 -11.148 1 98.12 208 GLU A C 1
ATOM 1638 O O . GLU A 1 208 ? -6.477 -20.641 -12.352 1 98.12 208 GLU A O 1
ATOM 1643 N N . MET A 1 209 ? -6.969 -19.719 -10.328 1 97.75 209 MET A N 1
ATOM 1644 C CA . MET A 1 209 ? -6.953 -18.344 -10.844 1 97.75 209 MET A CA 1
ATOM 1645 C C . MET A 1 209 ? -5.855 -17.516 -10.18 1 97.75 209 MET A C 1
ATOM 1647 O O . MET A 1 209 ? -5.797 -17.438 -8.953 1 97.75 209 MET A O 1
ATOM 1651 N N . HIS A 1 210 ? -5.02 -16.922 -11.008 1 97.38 210 HIS A N 1
ATOM 1652 C CA . HIS A 1 210 ? -3.93 -16.078 -10.508 1 97.38 210 HIS A CA 1
ATOM 1653 C C . HIS A 1 210 ? -4.23 -14.602 -10.711 1 97.38 210 HIS A C 1
ATOM 1655 O O . HIS A 1 210 ? -4.551 -14.172 -11.82 1 97.38 210 HIS A O 1
ATOM 1661 N N . PHE A 1 211 ? -4.109 -13.883 -9.617 1 97.25 211 PHE A N 1
ATOM 1662 C CA . PHE A 1 211 ? -4.258 -12.43 -9.641 1 97.25 211 PHE A CA 1
ATOM 1663 C C . PHE A 1 211 ? -3.016 -11.75 -9.086 1 97.25 211 PHE A C 1
ATOM 1665 O O . PHE A 1 211 ? -2.262 -12.352 -8.32 1 97.25 211 PHE A O 1
ATOM 1672 N N . ASP A 1 212 ? -2.828 -10.547 -9.516 1 96.94 212 ASP A N 1
ATOM 1673 C CA . ASP A 1 212 ? -1.702 -9.742 -9.039 1 96.94 212 ASP A CA 1
ATOM 1674 C C . ASP A 1 212 ? -2.184 -8.555 -8.203 1 96.94 212 ASP A C 1
ATOM 1676 O O . ASP A 1 212 ? -1.869 -7.406 -8.523 1 96.94 212 ASP A O 1
ATOM 1680 N N . VAL A 1 213 ? -2.852 -8.875 -7.117 1 98.06 213 VAL A N 1
ATOM 1681 C CA . VAL A 1 213 ? -3.4 -7.84 -6.25 1 98.06 213 VAL A CA 1
ATOM 1682 C C . VAL A 1 213 ? -2.27 -7.145 -5.496 1 98.06 213 VAL A C 1
ATOM 1684 O O . VAL A 1 213 ? -1.219 -7.738 -5.25 1 98.06 213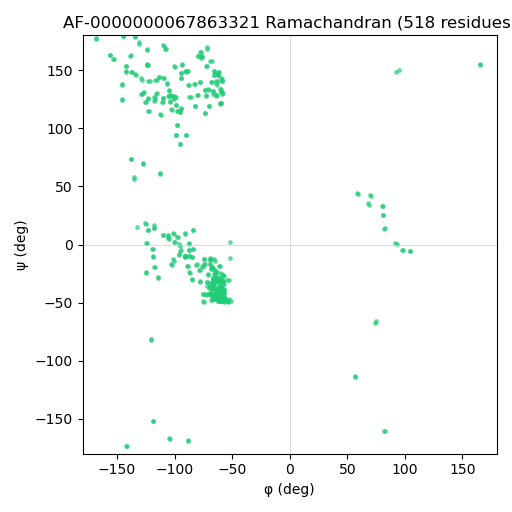 VAL A O 1
ATOM 1687 N N . GLY A 1 214 ? -2.549 -5.871 -5.121 1 98.25 214 GLY A N 1
ATOM 1688 C CA . GLY A 1 214 ? -1.58 -5.219 -4.254 1 98.25 214 GLY A CA 1
ATOM 1689 C C . GLY A 1 214 ? -1.778 -3.717 -4.164 1 98.25 214 GLY A C 1
ATOM 1690 O O . GLY A 1 214 ? -2.365 -3.107 -5.059 1 98.25 214 GLY A O 1
ATOM 1691 N N . PHE A 1 215 ? -1.306 -3.146 -3.037 1 98.81 215 PHE A N 1
ATOM 1692 C CA . PHE A 1 215 ? -1.027 -1.716 -3.027 1 98.81 215 PHE A CA 1
ATOM 1693 C C . PHE A 1 215 ? 0.216 -1.4 -3.852 1 98.81 215 PHE A C 1
ATOM 1695 O O . PHE A 1 215 ? 0.905 -2.311 -4.316 1 98.81 215 PHE A O 1
ATOM 1702 N N . LEU A 1 216 ? 0.412 -0.087 -4.07 1 98.56 216 LEU A N 1
ATOM 1703 C CA . LEU A 1 216 ? 1.553 0.292 -4.898 1 98.56 216 LEU A CA 1
ATOM 1704 C C . LEU A 1 216 ? 2.549 1.126 -4.102 1 98.56 216 LEU A C 1
ATOM 1706 O O . LEU A 1 216 ? 2.154 1.976 -3.299 1 98.56 216 LEU A O 1
ATOM 1710 N N . ASP A 1 217 ? 3.824 0.886 -4.348 1 98.62 217 ASP A N 1
ATOM 1711 C CA . ASP A 1 217 ? 4.906 1.722 -3.834 1 98.62 217 ASP A CA 1
ATOM 1712 C C . ASP A 1 217 ? 5.922 2.033 -4.93 1 98.62 217 ASP A C 1
ATOM 1714 O O . ASP A 1 217 ? 5.746 1.637 -6.082 1 98.62 217 ASP A O 1
ATOM 1718 N N . GLN A 1 218 ? 6.918 2.799 -4.57 1 97.75 218 GLN A N 1
ATOM 1719 C CA . GLN A 1 218 ? 7.863 3.307 -5.562 1 97.75 218 GLN A CA 1
ATOM 1720 C C . GLN A 1 218 ? 8.688 2.174 -6.168 1 97.75 218 GLN A C 1
ATOM 1722 O O . GLN A 1 218 ? 9.039 2.217 -7.348 1 97.75 218 GLN A O 1
ATOM 1727 N N . PHE A 1 219 ? 9.008 1.168 -5.34 1 97.88 219 PHE A N 1
ATOM 1728 C CA . PHE A 1 219 ? 9.766 0.032 -5.859 1 97.88 219 PHE A CA 1
ATOM 1729 C C . PHE A 1 219 ? 9.039 -0.602 -7.039 1 97.88 219 PHE A C 1
ATOM 1731 O O . PHE A 1 219 ? 9.648 -0.888 -8.07 1 97.88 219 PHE A O 1
ATOM 1738 N N . VAL A 1 220 ? 7.754 -0.819 -6.898 1 97.38 220 VAL A N 1
ATOM 1739 C CA . VAL A 1 220 ? 6.953 -1.441 -7.945 1 97.38 220 VAL A CA 1
ATOM 1740 C C . VAL A 1 220 ? 6.902 -0.529 -9.172 1 97.38 220 VAL A C 1
ATOM 1742 O O . VAL A 1 220 ? 7.074 -0.988 -10.297 1 97.38 220 VAL A O 1
ATOM 1745 N N . LEU A 1 221 ? 6.676 0.756 -8.938 1 96.38 221 LEU A N 1
ATOM 1746 C CA . LEU A 1 221 ? 6.605 1.719 -10.031 1 96.38 221 LEU A CA 1
ATOM 1747 C C . LEU A 1 221 ? 7.906 1.731 -10.828 1 96.38 221 LEU A C 1
ATOM 1749 O O . LEU A 1 221 ? 7.895 1.945 -12.039 1 96.38 221 LEU A O 1
ATOM 1753 N N . ASP A 1 222 ? 9.008 1.469 -10.18 1 95.25 222 ASP A N 1
ATOM 1754 C CA . ASP A 1 222 ? 10.32 1.539 -10.805 1 95.25 222 ASP A CA 1
ATOM 1755 C C . ASP A 1 222 ? 10.68 0.217 -11.484 1 95.25 222 ASP A C 1
ATOM 1757 O O . ASP A 1 222 ? 11.531 0.18 -12.367 1 95.25 222 ASP A O 1
ATOM 1761 N N . ASN A 1 223 ? 10.047 -0.923 -10.992 1 93.88 223 ASN A N 1
ATOM 1762 C CA . ASN A 1 223 ? 10.617 -2.211 -11.367 1 93.88 223 ASN A CA 1
ATOM 1763 C C . ASN A 1 223 ? 9.586 -3.111 -12.047 1 93.88 223 ASN A C 1
ATOM 1765 O O . ASN A 1 223 ? 9.891 -4.258 -12.383 1 93.88 223 ASN A O 1
ATOM 1769 N N . SER A 1 224 ? 8.414 -2.646 -12.219 1 91.75 224 SER A N 1
ATOM 1770 C CA . SER A 1 224 ? 7.371 -3.475 -12.812 1 91.75 224 SER A CA 1
ATOM 1771 C C . SER A 1 224 ? 6.547 -2.684 -13.828 1 91.75 224 SER A C 1
ATOM 1773 O O . SER A 1 224 ? 6.391 -1.468 -13.695 1 91.75 224 SER A O 1
ATOM 1775 N N . SER A 1 225 ? 6.07 -3.373 -14.836 1 88.88 225 SER A N 1
ATOM 1776 C CA . SER A 1 225 ? 5.109 -2.781 -15.758 1 88.88 225 SER A CA 1
ATOM 1777 C C . SER A 1 225 ? 3.678 -2.988 -15.281 1 88.88 225 SER A C 1
ATOM 1779 O O . SER A 1 225 ? 2.752 -2.344 -15.773 1 88.88 225 SER A O 1
ATOM 1781 N N . TYR A 1 226 ? 3.504 -3.926 -14.391 1 92.25 226 TYR A N 1
ATOM 1782 C CA . TYR A 1 226 ? 2.205 -4.195 -13.789 1 92.25 226 TYR A CA 1
ATOM 1783 C C . TYR A 1 226 ? 2.012 -3.373 -12.516 1 92.25 226 TYR A C 1
ATOM 1785 O O . TYR A 1 226 ? 2.381 -3.809 -11.43 1 92.25 226 TYR A O 1
ATOM 1793 N N . THR A 1 227 ? 1.346 -2.168 -12.672 1 94.69 227 THR A N 1
ATOM 1794 C CA . THR A 1 227 ? 1.361 -1.22 -11.562 1 94.69 227 THR A CA 1
ATOM 1795 C C . THR A 1 227 ? -0.059 -0.91 -11.102 1 94.69 227 THR A C 1
ATOM 1797 O O . THR A 1 227 ? -0.631 -1.652 -10.297 1 94.69 227 THR A O 1
ATOM 1800 N N . LEU A 1 228 ? -0.82 0.034 -11.805 1 95.5 228 LEU A N 1
ATOM 1801 C CA . LEU A 1 228 ? -2.109 0.527 -11.336 1 95.5 228 LEU A CA 1
ATOM 1802 C C . LEU A 1 228 ? -3.154 -0.585 -11.344 1 95.5 228 LEU A C 1
ATOM 1804 O O . LEU A 1 228 ? -4.062 -0.594 -10.508 1 95.5 228 LEU A O 1
ATOM 1808 N N . MET A 1 229 ? -3.002 -1.498 -12.203 1 95 229 MET A N 1
ATOM 1809 C CA . MET A 1 229 ? -3.967 -2.588 -12.312 1 95 229 MET A CA 1
ATOM 1810 C C . MET A 1 229 ? -3.994 -3.424 -11.039 1 95 229 MET A C 1
ATOM 1812 O O . MET A 1 229 ? -5.023 -4.012 -10.695 1 95 229 MET A O 1
ATOM 1816 N N . ARG A 1 230 ? -2.879 -3.49 -10.305 1 96.88 230 ARG A N 1
ATOM 1817 C CA . ARG A 1 230 ? -2.832 -4.223 -9.047 1 96.88 230 ARG A CA 1
ATOM 1818 C C . ARG A 1 230 ? -3.857 -3.676 -8.062 1 96.88 230 ARG A C 1
ATOM 1820 O O . ARG A 1 230 ? -4.496 -4.441 -7.332 1 96.88 230 ARG A O 1
ATOM 1827 N N . CYS A 1 231 ? -3.998 -2.316 -8.039 1 97.94 231 CYS A N 1
ATOM 1828 C CA . CYS A 1 231 ? -4.949 -1.674 -7.137 1 97.94 231 CYS A CA 1
ATOM 1829 C C . CYS A 1 231 ? -6.383 -2.039 -7.508 1 97.94 231 CYS A C 1
ATOM 1831 O O . CYS A 1 231 ? -7.195 -2.346 -6.633 1 97.94 231 CYS A O 1
ATOM 1833 N N . ARG A 1 232 ? -6.648 -2.039 -8.766 1 96.69 232 ARG A N 1
ATOM 1834 C CA . ARG A 1 232 ? -7.977 -2.398 -9.25 1 96.69 232 ARG A CA 1
ATOM 1835 C C . ARG A 1 232 ? -8.305 -3.852 -8.922 1 96.69 232 ARG A C 1
ATOM 1837 O O . ARG A 1 232 ? -9.406 -4.156 -8.469 1 96.69 232 ARG A O 1
ATOM 1844 N N . GLU A 1 233 ? -7.379 -4.703 -9.172 1 97.5 233 GLU A N 1
ATOM 1845 C CA . GLU A 1 233 ? -7.582 -6.117 -8.883 1 97.5 233 GLU A CA 1
ATOM 1846 C C . GLU A 1 233 ? -7.816 -6.352 -7.391 1 97.5 233 GLU A C 1
ATOM 1848 O O . GLU A 1 233 ? -8.68 -7.145 -7.012 1 97.5 233 GLU A O 1
ATOM 1853 N N . LEU A 1 234 ? -7.023 -5.645 -6.617 1 98.62 234 LEU A N 1
ATOM 1854 C CA . LEU A 1 234 ? -7.211 -5.777 -5.176 1 98.62 234 LEU A CA 1
ATOM 1855 C C . LEU A 1 234 ? -8.617 -5.348 -4.773 1 98.62 234 LEU A C 1
ATOM 1857 O O . LEU A 1 234 ? -9.289 -6.047 -4.008 1 98.62 234 LEU A O 1
ATOM 1861 N N . ALA A 1 235 ? -9.031 -4.199 -5.27 1 98.38 235 ALA A N 1
ATOM 1862 C CA . ALA A 1 235 ? -10.383 -3.725 -4.965 1 98.38 235 ALA A CA 1
ATOM 1863 C C . ALA A 1 235 ? -11.43 -4.742 -5.398 1 98.38 235 ALA A C 1
ATOM 1865 O O . ALA A 1 235 ? -12.398 -4.992 -4.672 1 98.38 235 ALA A O 1
ATOM 1866 N N . THR A 1 236 ? -11.266 -5.352 -6.555 1 98.19 236 THR A N 1
ATOM 1867 C CA . THR A 1 236 ? -12.203 -6.324 -7.098 1 98.19 236 THR A CA 1
ATOM 1868 C C . THR A 1 236 ? -12.25 -7.574 -6.223 1 98.19 236 THR A C 1
ATOM 1870 O O . THR A 1 236 ? -13.336 -8.039 -5.852 1 98.19 236 THR A O 1
ATOM 1873 N N . ILE A 1 237 ? -11.094 -8.078 -5.863 1 98.62 237 ILE A N 1
ATOM 1874 C CA . ILE A 1 237 ? -10.984 -9.32 -5.102 1 98.62 237 ILE A CA 1
ATOM 1875 C C . ILE A 1 237 ? -11.586 -9.125 -3.711 1 98.62 237 ILE A C 1
ATOM 1877 O O . ILE A 1 237 ? -12.109 -10.078 -3.119 1 98.62 237 ILE A O 1
ATOM 1881 N N . CYS A 1 238 ? -11.602 -7.891 -3.238 1 98.69 238 CYS A N 1
ATOM 1882 C CA . CYS A 1 238 ? -12.125 -7.598 -1.909 1 98.69 238 CYS A CA 1
ATOM 1883 C C . CYS A 1 238 ? -13.586 -7.18 -1.978 1 98.69 238 CYS A C 1
ATOM 1885 O O . CYS A 1 238 ? -14.234 -6.977 -0.945 1 98.69 238 CYS A O 1
ATOM 1887 N N . ASP A 1 239 ? -14.148 -7.035 -3.139 1 98.62 239 ASP A N 1
ATOM 1888 C CA . ASP A 1 239 ? -15.5 -6.516 -3.295 1 98.62 239 ASP A CA 1
ATOM 1889 C C . ASP A 1 239 ? -16.547 -7.555 -2.879 1 98.62 239 ASP A C 1
ATOM 1891 O O . ASP A 1 239 ? -16.5 -8.703 -3.332 1 98.62 239 ASP A O 1
ATOM 1895 N N . VAL A 1 240 ? -17.5 -7.148 -2.109 1 98.44 240 VAL A N 1
ATOM 1896 C CA . VAL A 1 240 ? -18.516 -8.047 -1.559 1 98.44 240 VAL A CA 1
ATOM 1897 C C . VAL A 1 240 ? -19.359 -8.625 -2.689 1 98.44 240 VAL A C 1
ATOM 1899 O O . VAL A 1 240 ? -19.812 -9.773 -2.609 1 98.44 240 VAL A O 1
ATOM 1902 N N . ARG A 1 241 ? -19.578 -7.918 -3.73 1 98.69 241 ARG A N 1
ATOM 1903 C CA . ARG A 1 241 ? -20.391 -8.391 -4.848 1 98.69 241 ARG A CA 1
ATOM 1904 C C . ARG A 1 241 ? -19.766 -9.625 -5.492 1 98.69 241 ARG A C 1
ATOM 1906 O O . ARG A 1 241 ? -20.484 -10.508 -5.969 1 98.69 241 ARG A O 1
ATOM 1913 N N . VAL A 1 242 ? -18.391 -9.656 -5.559 1 98.75 242 VAL A N 1
ATOM 1914 C CA . VAL A 1 242 ? -17.688 -10.805 -6.125 1 98.75 242 VAL A CA 1
ATOM 1915 C C . VAL A 1 242 ? -17.875 -12.023 -5.219 1 98.75 242 VAL A C 1
ATOM 1917 O O . VAL A 1 242 ? -18.203 -13.109 -5.695 1 98.75 242 VAL A O 1
ATOM 1920 N N . ARG A 1 243 ? -17.672 -11.828 -3.961 1 98.56 243 ARG A N 1
ATOM 1921 C CA . ARG A 1 243 ? -17.859 -12.898 -2.986 1 98.56 243 ARG A CA 1
ATOM 1922 C C . ARG A 1 243 ? -19.281 -13.453 -3.062 1 98.56 243 ARG A C 1
ATOM 1924 O O . ARG A 1 243 ? -19.469 -14.672 -3.1 1 98.56 243 ARG A O 1
ATOM 1931 N N . ASP A 1 244 ? -20.266 -12.547 -3.062 1 98.62 244 ASP A N 1
ATOM 1932 C CA . ASP A 1 244 ? -21.656 -12.953 -3.115 1 98.62 244 ASP A CA 1
ATOM 1933 C C . ASP A 1 244 ? -21.969 -13.727 -4.398 1 98.62 244 ASP A C 1
ATOM 1935 O O . ASP A 1 244 ? -22.703 -14.711 -4.371 1 98.62 244 ASP A O 1
ATOM 1939 N N . TRP A 1 245 ? -21.438 -13.242 -5.484 1 98.62 245 TRP A N 1
ATOM 1940 C CA . TRP A 1 245 ? -21.656 -13.906 -6.766 1 98.62 245 TRP A CA 1
ATOM 1941 C C . TRP A 1 245 ? -21.109 -15.328 -6.738 1 98.62 245 TRP A C 1
ATOM 1943 O O . TRP A 1 245 ? -21.766 -16.266 -7.207 1 98.62 245 TRP A O 1
ATOM 1953 N N . LEU A 1 246 ? -19.906 -15.547 -6.191 1 98.38 246 LEU A N 1
ATOM 1954 C CA . LEU A 1 246 ? -19.328 -16.875 -6.09 1 98.38 246 LEU A CA 1
ATOM 1955 C C . LEU A 1 246 ? -20.188 -17.781 -5.207 1 98.38 246 LEU A C 1
ATOM 1957 O O . LEU A 1 246 ? -20.438 -18.938 -5.555 1 98.38 246 LEU A O 1
ATOM 1961 N N . LEU A 1 247 ? -20.656 -17.25 -4.117 1 97.56 247 LEU A N 1
ATOM 1962 C CA . LEU A 1 247 ? -21.469 -18 -3.18 1 97.56 247 LEU A CA 1
ATOM 1963 C C . LEU A 1 247 ? -22.797 -18.406 -3.822 1 97.56 247 LEU A C 1
ATOM 1965 O O . LEU A 1 247 ? -23.234 -19.547 -3.713 1 97.56 247 LEU A O 1
ATOM 1969 N N . GLU A 1 248 ? -23.406 -17.484 -4.465 1 97.88 248 GLU A N 1
ATOM 1970 C CA . GLU A 1 248 ? -24.719 -17.703 -5.082 1 97.88 248 GLU A CA 1
ATOM 1971 C C . GLU A 1 248 ? -24.641 -18.75 -6.188 1 97.88 248 GLU A C 1
ATOM 1973 O O . GLU A 1 248 ? -25.609 -19.453 -6.441 1 97.88 248 GLU A O 1
ATOM 1978 N N . ASN A 1 249 ? -23.516 -18.828 -6.781 1 97.69 249 ASN A N 1
ATOM 1979 C CA . ASN A 1 249 ? -23.359 -19.766 -7.895 1 97.69 249 ASN A CA 1
ATOM 1980 C C . ASN A 1 249 ? -22.719 -21.078 -7.445 1 97.69 249 ASN A C 1
ATOM 1982 O O . ASN A 1 249 ? -22.359 -21.906 -8.273 1 97.69 249 ASN A O 1
ATOM 1986 N N . GLY A 1 250 ? -22.516 -21.266 -6.215 1 97.31 250 GLY A N 1
ATOM 1987 C CA . GLY A 1 250 ? -22.172 -22.547 -5.625 1 97.31 250 GLY A CA 1
ATOM 1988 C C . GLY A 1 250 ? -20.703 -22.906 -5.773 1 97.31 250 GLY A C 1
ATOM 1989 O O . GLY A 1 250 ? -20.359 -24.078 -5.953 1 97.31 250 GLY A O 1
ATOM 1990 N N . PHE A 1 251 ? -19.844 -21.953 -5.75 1 98.31 251 PHE A N 1
ATOM 1991 C CA . PHE A 1 251 ? -18.406 -22.234 -5.82 1 98.31 251 PHE A CA 1
ATOM 1992 C C . PHE A 1 251 ? -17.828 -22.469 -4.43 1 98.31 251 PHE A C 1
ATOM 1994 O O . PHE A 1 251 ? -18.219 -21.797 -3.473 1 98.31 251 PHE A O 1
ATOM 2001 N N . GLU A 1 252 ? -16.984 -23.453 -4.305 1 98.31 252 GLU A N 1
ATOM 2002 C CA . GLU A 1 252 ? -16.219 -23.672 -3.09 1 98.31 252 GLU A CA 1
ATOM 2003 C C . GLU A 1 252 ? -14.789 -23.141 -3.236 1 98.31 252 GLU A C 1
ATOM 2005 O O . GLU A 1 252 ? -14.07 -23.531 -4.168 1 98.31 252 GLU A O 1
ATOM 2010 N N . LEU A 1 253 ? -14.398 -22.312 -2.322 1 98.38 253 LEU A N 1
ATOM 2011 C CA . LEU A 1 253 ? -13.031 -21.781 -2.314 1 98.38 253 LEU A CA 1
ATOM 2012 C C . LEU A 1 253 ? -12.102 -22.719 -1.552 1 98.38 253 LEU A C 1
ATOM 2014 O O . LEU A 1 253 ? -12.367 -23.078 -0.402 1 98.38 253 LEU A O 1
ATOM 2018 N N . ILE A 1 254 ? -11.008 -23.094 -2.209 1 98.38 254 ILE A N 1
ATOM 2019 C CA . ILE A 1 254 ? -10.039 -24 -1.593 1 98.38 254 ILE A CA 1
ATOM 2020 C C . ILE A 1 254 ? -8.633 -23.422 -1.753 1 98.38 254 ILE A C 1
ATOM 2022 O O . ILE A 1 254 ? -8.453 -22.344 -2.326 1 98.38 254 ILE A O 1
ATOM 2026 N N . THR A 1 255 ? -7.641 -24.016 -1.146 1 98.62 255 THR A N 1
ATOM 2027 C CA . THR A 1 255 ? -6.238 -23.656 -1.27 1 98.62 255 THR A CA 1
ATOM 2028 C C . THR A 1 255 ? -5.465 -24.703 -2.051 1 98.62 255 THR A C 1
ATOM 2030 O O . THR A 1 255 ? -5.996 -25.781 -2.348 1 98.62 255 THR A O 1
ATOM 2033 N N . PHE A 1 256 ? -4.238 -24.391 -2.379 1 98.5 256 PHE A N 1
ATOM 2034 C CA . PHE A 1 256 ? -3.369 -25.391 -2.973 1 98.5 256 PHE A CA 1
ATOM 2035 C C . PHE A 1 256 ? -3.186 -26.578 -2.029 1 98.5 256 PHE A C 1
ATOM 2037 O O . PHE A 1 256 ? -2.988 -27.703 -2.477 1 98.5 256 PHE A O 1
ATOM 2044 N N . GLY A 1 257 ? -3.273 -26.328 -0.748 1 97.44 257 GLY A N 1
ATOM 2045 C CA . GLY A 1 257 ? -3.146 -27.391 0.236 1 97.44 257 GLY A CA 1
ATOM 2046 C C . GLY A 1 257 ? -4.25 -28.422 0.141 1 97.44 257 GLY A C 1
ATOM 2047 O O . GLY A 1 257 ? -4.051 -29.594 0.496 1 97.44 257 GLY A O 1
ATOM 2048 N N . ASP A 1 258 ? -5.352 -28.062 -0.4 1 97.44 258 ASP A N 1
ATOM 2049 C CA . ASP A 1 258 ? -6.52 -28.938 -0.493 1 97.44 258 ASP A CA 1
ATOM 2050 C C . ASP A 1 258 ? -6.422 -29.859 -1.703 1 97.44 258 ASP A C 1
ATOM 2052 O O . ASP A 1 258 ? -7.27 -30.734 -1.892 1 97.44 258 ASP A O 1
ATOM 2056 N N . LEU A 1 259 ? -5.418 -29.688 -2.477 1 97.38 259 LEU A N 1
ATOM 2057 C CA . LEU A 1 259 ? -5.277 -30.516 -3.674 1 97.38 259 LEU A CA 1
ATOM 2058 C C . LEU A 1 259 ? -4.754 -31.906 -3.324 1 97.38 259 LEU A C 1
ATOM 2060 O O . LEU A 1 259 ? -4.828 -32.812 -4.145 1 97.38 259 LEU A O 1
ATOM 2064 N N . GLN A 1 260 ? -4.113 -32 -2.184 1 92.62 260 GLN A N 1
ATOM 2065 C CA . GLN A 1 260 ? -3.562 -33.281 -1.775 1 92.62 260 GLN A CA 1
ATOM 2066 C C . GLN A 1 260 ? -4.676 -34.281 -1.481 1 92.62 260 GLN A C 1
ATOM 2068 O O . GLN A 1 260 ? -5.625 -33.969 -0.763 1 92.62 260 GLN A O 1
ATOM 2073 N N . ARG A 1 261 ? -4.566 -35.562 -2.045 1 85.31 261 ARG A N 1
ATOM 2074 C CA . ARG A 1 261 ? -5.527 -36.625 -1.839 1 85.31 261 ARG A CA 1
ATOM 2075 C C . ARG A 1 261 ? -5.309 -37.312 -0.493 1 85.31 261 ARG A C 1
ATOM 2077 O O . ARG A 1 261 ? -4.176 -37.406 -0.015 1 85.31 261 ARG A O 1
ATOM 2084 N N . MET B 1 1 ? 20.359 23.719 17.891 1 90.81 1 MET B N 1
ATOM 2085 C CA . MET B 1 1 ? 20.125 23.047 16.609 1 90.81 1 MET B CA 1
ATOM 2086 C C . MET B 1 1 ? 18.703 23.328 16.109 1 90.81 1 MET B C 1
ATOM 2088 O O . MET B 1 1 ? 17.75 23.344 16.891 1 90.81 1 MET B O 1
ATOM 2092 N N . PRO B 1 2 ? 18.641 23.609 14.82 1 97.44 2 PRO B N 1
ATOM 2093 C CA . PRO B 1 2 ? 17.281 23.797 14.312 1 97.44 2 PRO B CA 1
ATOM 2094 C C . PRO B 1 2 ? 16.422 22.531 14.43 1 97.44 2 PRO B C 1
ATOM 2096 O O . PRO B 1 2 ? 16.953 21.422 14.406 1 97.44 2 PRO B O 1
ATOM 2099 N N . LYS B 1 3 ? 15.156 22.734 14.664 1 98.31 3 LYS B N 1
ATOM 2100 C CA . LYS B 1 3 ? 14.234 21.625 14.891 1 98.31 3 LYS B CA 1
ATOM 2101 C C . LYS B 1 3 ? 13.273 21.453 13.719 1 98.31 3 LYS B C 1
ATOM 2103 O O . LYS B 1 3 ? 12.875 22.438 13.086 1 98.31 3 LYS B O 1
ATOM 2108 N N . LEU B 1 4 ? 12.984 20.234 13.43 1 98.56 4 LEU B N 1
ATOM 2109 C CA . LEU B 1 4 ? 12.078 19.922 12.328 1 98.56 4 LEU B CA 1
ATOM 2110 C C . LEU B 1 4 ? 10.938 19.016 12.805 1 98.56 4 LEU B C 1
ATOM 2112 O O . LEU B 1 4 ? 11.172 18.047 13.531 1 98.56 4 LEU B O 1
ATOM 2116 N N . ILE B 1 5 ? 9.734 19.344 12.492 1 98.69 5 ILE B N 1
ATOM 2117 C CA . ILE B 1 5 ? 8.594 18.422 12.531 1 98.69 5 ILE B CA 1
ATOM 2118 C C . ILE B 1 5 ? 8.328 17.875 11.133 1 98.69 5 ILE B C 1
ATOM 2120 O O . ILE B 1 5 ? 8.047 18.641 10.203 1 98.69 5 ILE B O 1
ATOM 2124 N N . ILE B 1 6 ? 8.516 16.578 10.969 1 98.75 6 ILE B N 1
ATOM 2125 C CA . ILE B 1 6 ? 8.203 15.891 9.711 1 98.75 6 ILE B CA 1
ATOM 2126 C C . ILE B 1 6 ? 6.832 15.227 9.812 1 98.75 6 ILE B C 1
ATOM 2128 O O . ILE B 1 6 ? 6.707 14.133 10.375 1 98.75 6 ILE B O 1
ATOM 2132 N N . ASP B 1 7 ? 5.863 15.859 9.203 1 98.69 7 ASP B N 1
ATOM 2133 C CA . ASP B 1 7 ? 4.484 15.406 9.359 1 98.69 7 ASP B CA 1
ATOM 2134 C C . ASP B 1 7 ? 4.012 14.648 8.117 1 98.69 7 ASP B C 1
ATOM 2136 O O . ASP B 1 7 ? 4.227 15.109 6.992 1 98.69 7 ASP B O 1
ATOM 2140 N N . ALA B 1 8 ? 3.486 13.469 8.336 1 98.62 8 ALA B N 1
ATOM 2141 C CA . ALA B 1 8 ? 2.771 12.75 7.281 1 98.62 8 ALA B CA 1
ATOM 2142 C C . ALA B 1 8 ? 1.27 13 7.371 1 98.62 8 ALA B C 1
ATOM 2144 O O . ALA B 1 8 ? 0.605 12.5 8.281 1 98.62 8 ALA B O 1
ATOM 2145 N N . ASP B 1 9 ? 0.742 13.648 6.398 1 97.56 9 ASP B N 1
ATOM 2146 C CA . ASP B 1 9 ? -0.674 14 6.383 1 97.56 9 ASP B CA 1
ATOM 2147 C C . ASP B 1 9 ? -1.533 12.812 5.953 1 97.56 9 ASP B C 1
ATOM 2149 O O . ASP B 1 9 ? -1.014 11.812 5.445 1 97.56 9 ASP B O 1
ATOM 2153 N N . ASP B 1 10 ? -2.844 12.891 6.258 1 98.31 10 ASP B N 1
ATOM 2154 C CA . ASP B 1 10 ? -3.902 12.094 5.645 1 98.31 10 ASP B CA 1
ATOM 2155 C C . ASP B 1 10 ? -3.979 10.703 6.273 1 98.31 10 ASP B C 1
ATOM 2157 O O . ASP B 1 10 ? -4.352 9.734 5.609 1 98.31 10 ASP B O 1
ATOM 2161 N N . PHE B 1 11 ? -3.51 10.594 7.559 1 98.88 11 PHE B N 1
ATOM 2162 C CA . PHE B 1 11 ? -3.709 9.336 8.273 1 98.88 11 PHE B CA 1
ATOM 2163 C C . PHE B 1 11 ? -5.195 9.023 8.414 1 98.88 11 PHE B C 1
ATOM 2165 O O . PHE B 1 11 ? -5.977 9.867 8.836 1 98.88 11 PHE B O 1
ATOM 2172 N N . GLY B 1 12 ? -5.648 7.891 7.922 1 98.75 12 GLY B N 1
ATOM 2173 C CA . GLY B 1 12 ? -7.059 7.539 7.906 1 98.75 12 GLY B CA 1
ATOM 2174 C C . GLY B 1 12 ? -7.695 7.676 6.535 1 98.75 12 GLY B C 1
ATOM 2175 O O . GLY B 1 12 ? -8.844 7.277 6.332 1 98.75 12 GLY B O 1
ATOM 2176 N N . LEU B 1 13 ? -6.996 8.18 5.562 1 98.56 13 LEU B N 1
ATOM 2177 C CA . LEU B 1 13 ? -7.562 8.422 4.242 1 98.56 13 LEU B CA 1
ATOM 2178 C C . LEU B 1 13 ? -7.836 7.105 3.518 1 98.56 13 LEU B C 1
ATOM 2180 O O . LEU B 1 13 ? -8.867 6.957 2.855 1 98.56 13 LEU B O 1
ATOM 2184 N N . SER B 1 14 ? -6.922 6.184 3.598 1 98.56 14 SER B N 1
ATOM 2185 C CA . SER B 1 14 ? -7.074 4.844 3.039 1 98.56 14 SER B CA 1
ATOM 2186 C C . SER B 1 14 ? -6.164 3.844 3.746 1 98.56 14 SER B C 1
ATOM 2188 O O . SER B 1 14 ? -5.223 4.234 4.441 1 98.56 14 SER B O 1
ATOM 2190 N N . LYS B 1 15 ? -6.449 2.576 3.572 1 98.69 15 LYS B N 1
ATOM 2191 C CA . LYS B 1 15 ? -5.621 1.562 4.215 1 98.69 15 LYS B CA 1
ATOM 2192 C C . LYS B 1 15 ? -4.191 1.6 3.684 1 98.69 15 LYS B C 1
ATOM 2194 O O . LYS B 1 15 ? -3.234 1.465 4.449 1 98.69 15 LYS B O 1
ATOM 2199 N N . ALA B 1 16 ? -4.059 1.758 2.383 1 98.88 16 ALA B N 1
ATOM 2200 C CA . ALA B 1 16 ? -2.729 1.821 1.778 1 98.88 16 ALA B CA 1
ATOM 2201 C C . ALA B 1 16 ? -1.922 2.984 2.35 1 98.88 16 ALA B C 1
ATOM 2203 O O . ALA B 1 16 ? -0.758 2.816 2.721 1 98.88 16 ALA B O 1
ATOM 2204 N N . ILE B 1 17 ? -2.559 4.117 2.414 1 98.88 17 ILE B N 1
ATOM 2205 C CA . ILE B 1 17 ? -1.89 5.305 2.936 1 98.88 17 ILE B CA 1
ATOM 2206 C C . ILE B 1 17 ? -1.539 5.098 4.406 1 98.88 17 ILE B C 1
ATOM 2208 O O . ILE B 1 17 ? -0.444 5.453 4.848 1 98.88 17 ILE B O 1
ATOM 2212 N N . ASN B 1 18 ? -2.457 4.52 5.18 1 98.94 18 ASN B N 1
ATOM 2213 C CA . ASN B 1 18 ? -2.178 4.219 6.582 1 98.94 18 ASN B CA 1
ATOM 2214 C C . ASN B 1 18 ? -0.909 3.387 6.734 1 98.94 18 ASN B C 1
ATOM 2216 O O . ASN B 1 18 ? -0.033 3.721 7.531 1 98.94 18 ASN B O 1
ATOM 2220 N N . HIS B 1 19 ? -0.796 2.307 5.938 1 98.88 19 HIS B N 1
ATOM 2221 C CA . HIS B 1 19 ? 0.389 1.46 5.992 1 98.88 19 HIS B CA 1
ATOM 2222 C C . HIS B 1 19 ? 1.642 2.24 5.602 1 98.88 19 HIS B C 1
ATOM 2224 O O . HIS B 1 19 ? 2.699 2.066 6.211 1 98.88 19 HIS B O 1
ATOM 2230 N N . GLY B 1 20 ? 1.526 3.072 4.59 1 98.88 20 GLY B N 1
ATOM 2231 C CA . GLY B 1 20 ? 2.654 3.879 4.156 1 98.88 20 GLY B CA 1
ATOM 2232 C C . GLY B 1 20 ? 3.123 4.867 5.207 1 98.88 20 GLY B C 1
ATOM 2233 O O . GLY B 1 20 ? 4.324 5.07 5.387 1 98.88 20 GLY B O 1
ATOM 2234 N N . ILE B 1 21 ? 2.18 5.469 5.875 1 98.94 21 ILE B N 1
ATOM 2235 C CA . ILE B 1 21 ? 2.516 6.434 6.918 1 98.94 21 ILE B CA 1
ATOM 2236 C C . ILE B 1 21 ? 3.232 5.723 8.062 1 98.94 21 ILE B C 1
ATOM 2238 O O . ILE B 1 21 ? 4.246 6.211 8.57 1 98.94 21 ILE B O 1
ATOM 2242 N N . ILE B 1 22 ? 2.752 4.57 8.469 1 98.88 22 ILE B N 1
ATOM 2243 C CA . ILE B 1 22 ? 3.414 3.805 9.516 1 98.88 22 ILE B CA 1
ATOM 2244 C C . ILE B 1 22 ? 4.824 3.426 9.07 1 98.88 22 ILE B C 1
ATOM 2246 O O . ILE B 1 22 ? 5.773 3.496 9.852 1 98.88 22 ILE B O 1
ATOM 2250 N N . GLU B 1 23 ? 4.965 3.031 7.766 1 98.75 23 GLU B N 1
ATOM 2251 C CA . GLU B 1 23 ? 6.281 2.715 7.223 1 98.75 23 GLU B CA 1
ATOM 2252 C C . GLU B 1 23 ? 7.223 3.912 7.324 1 98.75 23 GLU B C 1
ATOM 2254 O O . GLU B 1 23 ? 8.391 3.762 7.699 1 98.75 23 GLU B O 1
ATOM 2259 N N . SER B 1 24 ? 6.746 5.082 7.027 1 98.81 24 SER B N 1
ATOM 2260 C CA . SER B 1 24 ? 7.566 6.289 7.055 1 98.81 24 SER B CA 1
ATOM 2261 C C . SER B 1 24 ? 8.008 6.625 8.477 1 98.81 24 SER B C 1
ATOM 2263 O O . SER B 1 24 ? 9.07 7.227 8.672 1 98.81 24 SER B O 1
ATOM 2265 N N . TYR B 1 25 ? 7.191 6.273 9.461 1 98.88 25 TYR B N 1
ATOM 2266 C CA . TYR B 1 25 ? 7.535 6.473 10.867 1 98.88 25 TYR B CA 1
ATOM 2267 C C . TYR B 1 25 ? 8.562 5.445 11.328 1 98.88 25 TYR B C 1
ATOM 2269 O O . TYR B 1 25 ? 9.547 5.797 11.984 1 98.88 25 TYR B O 1
ATOM 2277 N N . LYS B 1 26 ? 8.367 4.203 10.922 1 98.12 26 LYS B N 1
ATOM 2278 C CA . LYS B 1 26 ? 9.18 3.098 11.406 1 98.12 26 LYS B CA 1
ATOM 2279 C C . LYS B 1 26 ? 10.586 3.141 10.805 1 98.12 26 LYS B C 1
ATOM 2281 O O . LYS B 1 26 ? 11.57 2.857 11.484 1 98.12 26 LYS B O 1
ATOM 2286 N N . THR B 1 27 ? 10.633 3.406 9.547 1 97.5 27 THR B N 1
ATOM 2287 C CA . THR B 1 27 ? 11.898 3.209 8.852 1 97.5 27 THR B CA 1
ATOM 2288 C C . THR B 1 27 ? 12.406 4.523 8.266 1 97.5 27 THR B C 1
ATOM 2290 O O . THR B 1 27 ? 13.5 4.578 7.699 1 97.5 27 THR B O 1
ATOM 2293 N N . GLY B 1 28 ? 11.578 5.625 8.406 1 98.62 28 GLY B N 1
ATOM 2294 C CA . GLY B 1 28 ? 11.945 6.922 7.859 1 98.62 28 GLY B CA 1
ATOM 2295 C C . GLY B 1 28 ? 12.086 8 8.914 1 98.62 28 GLY B C 1
ATOM 2296 O O . GLY B 1 28 ? 12.516 7.723 10.039 1 98.62 28 GLY B O 1
ATOM 2297 N N . ILE B 1 29 ? 11.836 9.266 8.477 1 98.69 29 ILE B N 1
ATOM 2298 C CA . ILE B 1 29 ? 12.133 10.391 9.359 1 98.69 29 ILE B CA 1
ATOM 2299 C C . ILE B 1 29 ? 10.828 11.031 9.836 1 98.69 29 ILE B C 1
ATOM 2301 O O . ILE B 1 29 ? 10.844 12.062 10.5 1 98.69 29 ILE B O 1
ATOM 2305 N N . THR B 1 30 ? 9.648 10.391 9.539 1 98.88 30 THR B N 1
ATOM 2306 C CA . THR B 1 30 ? 8.367 10.906 9.992 1 98.88 30 THR B CA 1
ATOM 2307 C C . THR B 1 30 ? 8.328 10.984 11.516 1 98.88 30 THR B C 1
ATOM 2309 O O . THR B 1 30 ? 8.719 10.031 12.203 1 98.88 30 THR B O 1
ATOM 2312 N N . THR B 1 31 ? 7.863 12.109 12.047 1 98.75 31 THR B N 1
ATOM 2313 C CA . THR B 1 31 ? 7.816 12.266 13.492 1 98.75 31 THR B CA 1
ATOM 2314 C C . THR B 1 31 ? 6.371 12.367 13.984 1 98.75 31 THR B C 1
ATOM 2316 O O . THR B 1 31 ? 6.078 12.078 15.141 1 98.75 31 THR B O 1
ATOM 2319 N N . SER B 1 32 ? 5.465 12.883 13.109 1 98.88 32 SER B N 1
ATOM 2320 C CA . SER B 1 32 ? 4.066 13.125 13.453 1 98.88 32 SER B CA 1
ATOM 2321 C C . SER B 1 32 ? 3.145 12.797 12.289 1 98.88 32 SER B C 1
ATOM 2323 O O . SER B 1 32 ? 3.584 12.75 11.133 1 98.88 32 SER B O 1
ATOM 2325 N N . THR B 1 33 ? 1.952 12.477 12.625 1 98.94 33 THR B N 1
ATOM 2326 C CA . THR B 1 33 ? 0.921 12.336 11.602 1 98.94 33 THR B CA 1
ATOM 2327 C C . THR B 1 33 ? -0.393 12.953 12.07 1 98.94 33 THR B C 1
ATOM 2329 O O . THR B 1 33 ? -0.533 13.312 13.242 1 98.94 33 THR B O 1
ATOM 2332 N N . LEU B 1 34 ? -1.259 13.211 11.133 1 98.88 34 LEU B N 1
ATOM 2333 C CA . LEU B 1 34 ? -2.539 13.844 11.43 1 98.88 34 LEU B CA 1
ATOM 2334 C C . LEU B 1 34 ? -3.695 13 10.906 1 98.88 34 LEU B C 1
ATOM 2336 O O . LEU B 1 34 ? -3.762 12.711 9.711 1 98.88 34 LEU B O 1
ATOM 2340 N N . LEU B 1 35 ? -4.574 12.633 11.781 1 98.94 35 LEU B N 1
ATOM 2341 C CA . LEU B 1 35 ? -5.684 11.719 11.531 1 98.94 35 LEU B CA 1
ATOM 2342 C C . LEU B 1 35 ? -6.863 12.461 10.898 1 98.94 35 LEU B C 1
ATOM 2344 O O . LEU B 1 35 ? -7.176 13.586 11.297 1 98.94 35 LEU B O 1
ATOM 2348 N N . MET B 1 36 ? -7.449 11.844 9.953 1 98.81 36 MET B N 1
ATOM 2349 C CA . MET B 1 36 ? -8.742 12.266 9.414 1 98.81 36 MET B CA 1
ATOM 2350 C C . MET B 1 36 ? -9.875 11.445 10.016 1 98.81 36 MET B C 1
ATOM 2352 O O . MET B 1 36 ? -10.32 10.461 9.422 1 98.81 36 MET B O 1
ATOM 2356 N N . PRO B 1 37 ? -10.469 11.938 11.047 1 98.75 37 PRO B N 1
ATOM 2357 C CA . PRO B 1 37 ? -11.352 11.086 11.852 1 98.75 37 PRO B CA 1
ATOM 2358 C C . PRO B 1 37 ? -12.648 10.742 11.125 1 98.75 37 PRO B C 1
ATOM 2360 O O . PRO B 1 37 ? -13.281 9.719 11.43 1 98.75 37 PRO B O 1
ATOM 2363 N N . ASN B 1 38 ? -13.094 11.562 10.203 1 98.69 38 ASN B N 1
ATOM 2364 C CA . ASN B 1 38 ? -14.406 11.391 9.602 1 98.69 38 ASN B CA 1
ATOM 2365 C C . ASN B 1 38 ? -14.422 10.227 8.609 1 98.69 38 ASN B C 1
ATOM 2367 O O . ASN B 1 38 ? -15.492 9.766 8.203 1 98.69 38 ASN B O 1
ATOM 2371 N N . LEU B 1 39 ? -13.242 9.734 8.242 1 98.44 39 LEU B N 1
ATOM 2372 C CA . LEU B 1 39 ? -13.188 8.734 7.18 1 98.44 39 LEU B CA 1
ATOM 2373 C C . LEU B 1 39 ? -13.219 7.32 7.758 1 98.44 39 LEU B C 1
ATOM 2375 O O . LEU B 1 39 ? -12.836 7.109 8.914 1 98.44 39 LEU B O 1
ATOM 2379 N N . GLU B 1 40 ? -13.672 6.379 6.969 1 96.56 40 GLU B N 1
ATOM 2380 C CA . GLU B 1 40 ? -13.922 5 7.383 1 96.56 40 GLU B CA 1
ATOM 2381 C C . GLU B 1 40 ? -12.633 4.336 7.871 1 96.56 40 GLU B C 1
ATOM 2383 O O . GLU B 1 40 ? -12.648 3.584 8.844 1 96.56 40 GLU B O 1
ATOM 2388 N N . THR B 1 41 ? -11.547 4.605 7.289 1 98.38 41 THR B N 1
ATOM 2389 C CA . THR B 1 41 ? -10.312 3.877 7.57 1 98.38 41 THR B CA 1
ATOM 2390 C C . THR B 1 41 ? -9.523 4.551 8.695 1 98.38 41 THR B C 1
ATOM 2392 O O . THR B 1 41 ? -8.383 4.184 8.961 1 98.38 41 THR B O 1
ATOM 2395 N N . ALA B 1 42 ? -10.18 5.555 9.359 1 98.88 42 ALA B N 1
ATOM 2396 C CA . ALA B 1 42 ? -9.586 6.137 10.555 1 98.88 42 ALA B CA 1
ATOM 2397 C C . ALA B 1 42 ? -9.398 5.078 11.641 1 98.88 42 ALA B C 1
ATOM 2399 O O . ALA B 1 42 ? -8.398 5.086 12.359 1 98.88 42 ALA B O 1
ATOM 2400 N N . GLU B 1 43 ? -10.344 4.188 11.773 1 98.69 43 GLU B N 1
ATOM 2401 C CA . GLU B 1 43 ? -10.234 3.113 12.758 1 98.69 43 GLU B CA 1
ATOM 2402 C C . GLU B 1 43 ? -9.047 2.207 12.453 1 98.69 43 GLU B C 1
ATOM 2404 O O . GLU B 1 43 ? -8.32 1.799 13.367 1 98.69 43 GLU B O 1
ATOM 2409 N N . HIS B 1 44 ? -8.898 1.875 11.195 1 98.56 44 HIS B N 1
ATOM 2410 C CA . HIS B 1 44 ? -7.754 1.083 10.766 1 98.56 44 HIS B CA 1
ATOM 2411 C C . HIS B 1 44 ? -6.441 1.779 11.125 1 98.56 44 HIS B C 1
ATOM 2413 O O . HIS B 1 44 ? -5.504 1.137 11.594 1 98.56 44 HIS B O 1
ATOM 2419 N N . ALA B 1 45 ? -6.391 3.072 10.883 1 98.88 45 ALA B N 1
ATOM 2420 C CA . ALA B 1 45 ? -5.211 3.871 11.211 1 98.88 45 ALA B CA 1
ATOM 2421 C C . ALA B 1 45 ? -4.867 3.762 12.695 1 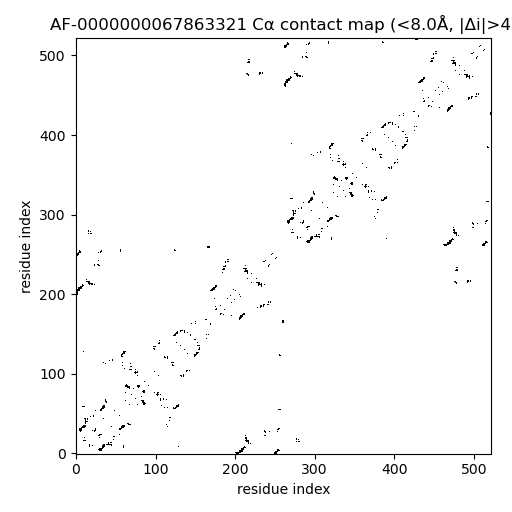98.88 45 ALA B C 1
ATOM 2423 O O . ALA B 1 45 ? -3.719 3.49 13.047 1 98.88 45 ALA B O 1
ATOM 2424 N N . ILE B 1 46 ? -5.852 3.902 13.531 1 98.81 46 ILE B N 1
ATOM 2425 C CA . ILE B 1 46 ? -5.637 3.891 14.969 1 98.81 46 ILE B CA 1
ATOM 2426 C C . ILE B 1 46 ? -5.242 2.486 15.422 1 98.81 46 ILE B C 1
ATOM 2428 O O . ILE B 1 46 ? -4.418 2.324 16.328 1 98.81 46 ILE B O 1
ATOM 2432 N N . ALA B 1 47 ? -5.801 1.484 14.812 1 98.25 47 ALA B N 1
ATOM 2433 C CA . ALA B 1 47 ? -5.41 0.112 15.125 1 98.25 47 ALA B CA 1
ATOM 2434 C C . ALA B 1 47 ? -3.926 -0.111 14.836 1 98.25 47 ALA B C 1
ATOM 2436 O O . ALA B 1 47 ? -3.227 -0.752 15.625 1 98.25 47 ALA B O 1
ATOM 2437 N N . LEU B 1 48 ? -3.455 0.381 13.727 1 98.31 48 LEU B N 1
ATOM 2438 C CA . LEU B 1 48 ? -2.039 0.27 13.391 1 98.31 48 LEU B CA 1
ATOM 2439 C C . LEU B 1 48 ? -1.182 1.025 14.398 1 98.31 48 LEU B C 1
ATOM 2441 O O . LEU B 1 48 ? -0.114 0.549 14.797 1 98.31 48 LEU B O 1
ATOM 2445 N N . ALA B 1 49 ? -1.643 2.193 14.797 1 98.19 49 ALA B N 1
ATOM 2446 C CA . ALA B 1 49 ? -0.868 3.096 15.648 1 98.19 49 ALA B CA 1
ATOM 2447 C C . ALA B 1 49 ? -0.7 2.52 17.047 1 98.19 49 ALA B C 1
ATOM 2449 O O . ALA B 1 49 ? 0.193 2.934 17.797 1 98.19 49 ALA B O 1
ATOM 2450 N N . LYS B 1 50 ? -1.531 1.593 17.469 1 96.81 50 LYS B N 1
ATOM 2451 C CA . LYS B 1 50 ? -1.468 0.994 18.797 1 96.81 50 LYS B CA 1
ATOM 2452 C C . LYS B 1 50 ? -0.109 0.345 19.047 1 96.81 50 LYS B C 1
ATOM 2454 O O . LYS B 1 50 ? 0.358 0.283 20.188 1 96.81 50 LYS B O 1
ATOM 2459 N N . ASN B 1 51 ? 0.539 -0.056 18.016 1 95.38 51 ASN B N 1
ATOM 2460 C CA . ASN B 1 51 ? 1.85 -0.688 18.125 1 95.38 51 ASN B CA 1
ATOM 2461 C C . ASN B 1 51 ? 2.971 0.347 18.125 1 95.38 51 ASN B C 1
ATOM 2463 O O . ASN B 1 51 ? 4.145 -0.005 18.266 1 95.38 51 ASN B O 1
ATOM 2467 N N . HIS B 1 52 ? 2.57 1.594 18.047 1 97.75 52 HIS B N 1
ATOM 2468 C CA . HIS B 1 52 ? 3.543 2.68 17.984 1 97.75 52 HIS B CA 1
ATOM 2469 C C . HIS B 1 52 ? 3.117 3.85 18.859 1 97.75 52 HIS B C 1
ATOM 2471 O O . HIS B 1 52 ? 2.848 4.941 18.359 1 97.75 52 HIS B O 1
ATOM 2477 N N . PRO B 1 53 ? 3.242 3.688 20.156 1 95.44 53 PRO B N 1
ATOM 2478 C CA . PRO B 1 53 ? 2.703 4.68 21.094 1 95.4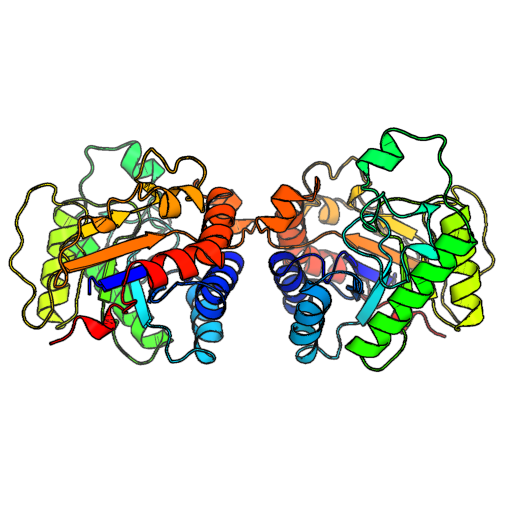4 53 PRO B CA 1
ATOM 2479 C C . PRO B 1 53 ? 3.475 6 21.062 1 95.44 53 PRO B C 1
ATOM 2481 O O . PRO B 1 53 ? 2.965 7.027 21.516 1 95.44 53 PRO B O 1
ATOM 2484 N N . ASP B 1 54 ? 4.691 5.977 20.484 1 96.69 54 ASP B N 1
ATOM 2485 C CA . ASP B 1 54 ? 5.504 7.188 20.453 1 96.69 54 ASP B CA 1
ATOM 2486 C C . ASP B 1 54 ? 5.184 8.039 19.234 1 96.69 54 ASP B C 1
ATOM 2488 O O . ASP B 1 54 ? 5.637 9.18 19.125 1 96.69 54 ASP B O 1
ATOM 2492 N N . LEU B 1 55 ? 4.418 7.547 18.281 1 98.38 55 LEU B N 1
ATOM 2493 C CA . LEU B 1 55 ? 3.979 8.336 17.141 1 98.38 55 LEU B CA 1
ATOM 2494 C C . LEU B 1 55 ? 2.971 9.398 17.562 1 98.38 55 LEU B C 1
ATOM 2496 O O . LEU B 1 55 ? 1.912 9.078 18.109 1 98.38 55 LEU B O 1
ATOM 2500 N N . PHE B 1 56 ? 3.297 10.68 17.344 1 98.75 56 PHE B N 1
ATOM 2501 C CA . PHE B 1 56 ? 2.35 11.75 17.641 1 98.75 56 PHE B CA 1
ATOM 2502 C C . PHE B 1 56 ? 1.228 11.773 16.609 1 98.75 56 PHE B C 1
ATOM 2504 O O . PHE B 1 56 ? 1.483 11.766 15.398 1 98.75 56 PHE B O 1
ATOM 2511 N N . ILE B 1 57 ? 0.027 11.766 17.062 1 98.94 57 ILE B N 1
ATOM 2512 C CA . ILE B 1 57 ? -1.131 11.82 16.172 1 98.94 57 ILE B CA 1
ATOM 2513 C C . ILE B 1 57 ? -1.994 13.031 16.531 1 98.94 57 ILE B C 1
ATOM 2515 O O . ILE B 1 57 ? -2.525 13.117 17.641 1 98.94 57 ILE B O 1
ATOM 2519 N N . GLY B 1 58 ? -2.102 13.984 15.625 1 98.88 58 GLY B N 1
ATOM 2520 C CA . GLY B 1 58 ? -3.055 15.078 15.695 1 98.88 58 GLY B CA 1
ATOM 2521 C C . GLY B 1 58 ? -4.23 14.906 14.75 1 98.88 58 GLY B C 1
ATOM 2522 O O . GLY B 1 58 ? -4.477 13.812 14.25 1 98.88 58 GLY B O 1
ATOM 2523 N N . GLN B 1 59 ? -5.004 15.992 14.562 1 98.88 59 GLN B N 1
ATOM 2524 C CA . GLN B 1 59 ? -6.168 15.922 13.688 1 98.88 59 GLN B CA 1
ATOM 2525 C C . GLN B 1 59 ? -5.945 16.719 12.406 1 98.88 59 GLN B C 1
ATOM 2527 O O . GLN B 1 59 ? -5.516 17.875 12.453 1 98.88 59 GLN B O 1
ATOM 2532 N N . HIS B 1 60 ? -6.141 16.062 11.336 1 98.81 60 HIS B N 1
ATOM 2533 C CA . HIS B 1 60 ? -6.203 16.656 10.016 1 98.81 60 HIS B CA 1
ATOM 2534 C C . HIS B 1 60 ? -7.645 16.938 9.602 1 98.81 60 HIS B C 1
ATOM 2536 O O . HIS B 1 60 ? -8.242 16.141 8.875 1 98.81 60 HIS B O 1
ATOM 2542 N N . THR B 1 61 ? -8.156 18.031 9.961 1 98.81 61 THR B N 1
ATOM 2543 C CA . THR B 1 61 ? -9.578 18.312 9.789 1 98.81 61 THR B CA 1
ATOM 2544 C C . THR B 1 61 ? -9.953 18.328 8.312 1 98.81 61 THR B C 1
ATOM 2546 O O . THR B 1 61 ? -9.289 19 7.512 1 98.81 61 THR B O 1
ATOM 2549 N N . ASN B 1 62 ? -10.961 17.594 7.992 1 98.06 62 ASN B N 1
ATOM 2550 C CA . ASN B 1 62 ? -11.375 17.375 6.605 1 98.06 62 ASN B CA 1
ATOM 2551 C C . ASN B 1 62 ? -12.766 17.953 6.34 1 98.06 62 ASN B C 1
ATOM 2553 O O . ASN B 1 62 ? -13.695 17.719 7.113 1 98.06 62 ASN B O 1
ATOM 2557 N N . PHE B 1 63 ? -12.898 18.734 5.289 1 97.81 63 PHE B N 1
ATOM 2558 C CA . PHE B 1 63 ? -14.18 19.281 4.871 1 97.81 63 PHE B CA 1
ATOM 2559 C C . PHE B 1 63 ? -14.5 18.891 3.434 1 97.81 63 PHE B C 1
ATOM 2561 O O . PHE B 1 63 ? -15.398 19.453 2.814 1 97.81 63 PHE B O 1
ATOM 2568 N N . LEU B 1 64 ? -13.766 17.953 2.873 1 96.81 64 LEU B N 1
ATOM 2569 C CA . LEU B 1 64 ? -13.812 17.797 1.423 1 96.81 64 LEU B CA 1
ATOM 2570 C C . LEU B 1 64 ? -14.18 16.375 1.035 1 96.81 64 LEU B C 1
ATOM 2572 O O . LEU B 1 64 ? -14.648 16.125 -0.079 1 96.81 64 LEU B O 1
ATOM 2576 N N . LEU B 1 65 ? -13.914 15.461 1.912 1 96.94 65 LEU B N 1
ATOM 2577 C CA . LEU B 1 65 ? -14.031 14.055 1.52 1 96.94 65 LEU B CA 1
ATOM 2578 C C . LEU B 1 65 ? -14.891 13.281 2.51 1 96.94 65 LEU B C 1
ATOM 2580 O O . LEU B 1 65 ? -14.68 13.367 3.723 1 96.94 65 LEU B O 1
ATOM 2584 N N . GLY B 1 66 ? -15.875 12.555 1.963 1 97.31 66 GLY B N 1
ATOM 2585 C CA . GLY B 1 66 ? -16.656 11.641 2.781 1 97.31 66 GLY B CA 1
ATOM 2586 C C . GLY B 1 66 ? -17.781 12.336 3.531 1 97.31 66 GLY B C 1
ATOM 2587 O O . GLY B 1 66 ? -18.25 13.406 3.121 1 97.31 66 GLY B O 1
ATOM 2588 N N . LYS B 1 67 ? -18.266 11.695 4.562 1 98.25 67 LYS B N 1
ATOM 2589 C CA . LYS B 1 67 ? -19.359 12.188 5.391 1 98.25 67 LYS B CA 1
ATOM 2590 C C . LYS B 1 67 ? -18.844 12.945 6.609 1 98.25 67 LYS B C 1
ATOM 2592 O O . LYS B 1 67 ? -17.812 12.562 7.188 1 98.25 67 LYS B O 1
ATOM 2597 N N . PRO B 1 68 ? -19.547 13.977 6.969 1 98.75 68 PRO B N 1
ATOM 2598 C CA . PRO B 1 68 ? -19.156 14.695 8.18 1 98.75 68 PRO B CA 1
ATOM 2599 C C . PRO B 1 68 ? -19.391 13.891 9.453 1 98.75 68 PRO B C 1
ATOM 2601 O O . PRO B 1 68 ? -20.094 12.875 9.422 1 98.75 68 PRO B O 1
ATOM 2604 N N . CYS B 1 69 ? -18.656 14.297 10.477 1 98.88 69 CYS B N 1
ATOM 2605 C CA . CYS B 1 69 ? -18.953 13.766 11.805 1 98.88 69 CYS B CA 1
ATOM 2606 C C . CYS B 1 69 ? -20.172 14.445 12.406 1 98.88 69 CYS B C 1
ATOM 2608 O O . CYS B 1 69 ? -20.938 13.828 13.156 1 98.88 69 CYS B O 1
ATOM 2610 N N . ALA B 1 70 ? -20.391 15.711 12.086 1 98.81 70 ALA B N 1
ATOM 2611 C CA . ALA B 1 70 ? -21.562 16.453 12.547 1 98.81 70 ALA B CA 1
ATOM 2612 C C . ALA B 1 70 ? -22.812 16.062 11.766 1 98.81 70 ALA B C 1
ATOM 2614 O O . ALA B 1 70 ? -22.703 15.438 10.703 1 98.81 70 ALA B O 1
ATOM 2615 N N . ASN B 1 71 ? -23.984 16.406 12.367 1 98.5 71 ASN B N 1
ATOM 2616 C CA . ASN B 1 71 ? -25.203 16.328 11.586 1 98.5 71 ASN B CA 1
ATOM 2617 C C . ASN B 1 71 ? -25.156 17.234 10.359 1 98.5 71 ASN B C 1
ATOM 2619 O O . ASN B 1 71 ? -25 18.453 10.492 1 98.5 71 ASN B O 1
ATOM 2623 N N . PRO B 1 72 ? -25.312 16.625 9.211 1 98.56 72 PRO B N 1
ATOM 2624 C CA . PRO B 1 72 ? -25.219 17.422 7.992 1 98.56 72 PRO B CA 1
ATOM 2625 C C . PRO B 1 72 ? -26.172 18.625 7.996 1 98.56 72 PRO B C 1
ATOM 2627 O O . PRO B 1 72 ? -25.859 19.672 7.43 1 98.56 72 PRO B O 1
ATOM 2630 N N . ALA B 1 73 ? -27.25 18.484 8.648 1 98.12 73 ALA B N 1
ATOM 2631 C CA . ALA B 1 73 ? -28.234 19.562 8.711 1 98.12 73 ALA B CA 1
ATOM 2632 C C . ALA B 1 73 ? -27.703 20.766 9.477 1 98.12 73 ALA B C 1
ATOM 2634 O O . ALA B 1 73 ? -28.172 21.891 9.289 1 98.12 73 ALA B O 1
ATOM 2635 N N . GLU B 1 74 ? -26.719 20.562 10.281 1 98.5 74 GLU B N 1
ATOM 2636 C CA . GLU B 1 74 ? -26.156 21.625 11.117 1 98.5 74 GLU B CA 1
ATOM 2637 C C . GLU B 1 74 ? -25.016 22.344 10.406 1 98.5 74 GLU B C 1
ATOM 2639 O O . GLU B 1 74 ? -24.547 23.375 10.867 1 98.5 74 GLU B O 1
ATOM 2644 N N . ILE B 1 75 ? -24.594 21.766 9.25 1 98.69 75 ILE B N 1
ATOM 2645 C CA . ILE B 1 75 ? -23.469 22.359 8.539 1 98.69 75 ILE B CA 1
ATOM 2646 C C . ILE B 1 75 ? -23.781 22.438 7.047 1 98.69 75 ILE B C 1
ATOM 2648 O O . ILE B 1 75 ? -23 21.969 6.219 1 98.69 75 ILE B O 1
ATOM 2652 N N . PRO B 1 76 ? -24.844 23.078 6.664 1 98.06 76 PRO B N 1
ATOM 2653 C CA . PRO B 1 76 ? -25.359 23 5.297 1 98.06 76 PRO B CA 1
ATOM 2654 C C . PRO B 1 76 ? -24.391 23.594 4.27 1 98.06 76 PRO B C 1
ATOM 2656 O O . PRO B 1 76 ? -24.453 23.234 3.088 1 98.06 76 PRO B O 1
ATOM 2659 N N . SER B 1 77 ? -23.516 24.469 4.676 1 97.69 77 SER B N 1
ATOM 2660 C CA . SER B 1 77 ? -22.625 25.094 3.707 1 97.69 77 SER B CA 1
ATOM 2661 C C . SER B 1 77 ? -21.531 24.125 3.262 1 97.69 77 SER B C 1
ATOM 2663 O O . SER B 1 77 ? -20.859 24.359 2.254 1 97.69 77 SER B O 1
ATOM 2665 N N . LEU B 1 78 ? -21.312 23.031 4.023 1 98.31 78 LEU B N 1
ATOM 2666 C CA . LEU B 1 78 ? -20.188 22.141 3.77 1 98.31 78 LEU B CA 1
ATOM 2667 C C . LEU B 1 78 ? -20.625 20.906 3.01 1 98.31 78 LEU B C 1
ATOM 2669 O O . LEU B 1 78 ? -19.781 20.156 2.486 1 98.31 78 LEU B O 1
ATOM 2673 N N . VAL B 1 79 ? -21.938 20.656 2.932 1 98.5 79 VAL B N 1
ATOM 2674 C CA . VAL B 1 79 ? -22.359 19.344 2.465 1 98.5 79 VAL B CA 1
ATOM 2675 C C . VAL B 1 79 ? -23.297 19.5 1.265 1 98.5 79 VAL B C 1
ATOM 2677 O O . VAL B 1 79 ? -23.906 20.547 1.073 1 98.5 79 VAL B O 1
ATOM 2680 N N . ASP B 1 80 ? -23.344 18.484 0.464 1 97.69 80 ASP B N 1
ATOM 2681 C CA . ASP B 1 80 ? -24.25 18.453 -0.687 1 97.69 80 ASP B CA 1
ATOM 2682 C C . ASP B 1 80 ? -25.609 17.891 -0.306 1 97.69 80 ASP B C 1
ATOM 2684 O O . ASP B 1 80 ? -25.922 17.766 0.878 1 97.69 80 ASP B O 1
ATOM 2688 N N . GLU B 1 81 ? -26.438 17.594 -1.306 1 97.19 81 GLU B N 1
ATOM 2689 C CA . GLU B 1 81 ? -27.812 17.156 -1.094 1 97.19 81 GLU B CA 1
ATOM 2690 C C . GLU B 1 81 ? -27.859 15.781 -0.439 1 97.19 81 GLU B C 1
ATOM 2692 O O . GLU B 1 81 ? -28.859 15.422 0.193 1 97.19 81 GLU B O 1
ATOM 2697 N N . ASN B 1 82 ? -26.797 15.016 -0.508 1 97.62 82 ASN B N 1
ATOM 2698 C CA . ASN B 1 82 ? -26.734 13.672 0.066 1 97.62 82 ASN B CA 1
ATOM 2699 C C . ASN B 1 82 ? -26.125 13.688 1.462 1 97.62 82 ASN B C 1
ATOM 2701 O O . ASN B 1 82 ? -25.938 12.633 2.076 1 97.62 82 ASN B O 1
ATOM 2705 N N . GLY B 1 83 ? -25.719 14.867 1.948 1 98.25 83 GLY B N 1
ATOM 2706 C CA . GLY B 1 83 ? -25.109 14.992 3.264 1 98.25 83 GLY B CA 1
ATOM 2707 C C . GLY B 1 83 ? -23.625 14.672 3.266 1 98.25 83 GLY B C 1
ATOM 2708 O O . GLY B 1 83 ? -23.047 14.43 4.324 1 98.25 83 GLY B O 1
ATOM 2709 N N . GLU B 1 84 ? -23.031 14.617 2.094 1 98.19 84 GLU B N 1
ATOM 2710 C CA . GLU B 1 84 ? -21.594 14.406 1.962 1 98.19 84 GLU B CA 1
ATOM 2711 C C . GLU B 1 84 ? -20.859 15.719 1.7 1 98.19 84 GLU B C 1
ATOM 2713 O O . GLU B 1 84 ? -21.438 16.656 1.162 1 98.19 84 GLU B O 1
ATOM 2718 N N . PHE B 1 85 ? -19.625 15.812 2.07 1 98.44 85 PHE B N 1
ATOM 2719 C CA . PHE B 1 85 ? -18.844 17.016 1.844 1 98.44 85 PHE B CA 1
ATOM 2720 C C . PHE B 1 85 ? -18.766 17.344 0.356 1 98.44 85 PHE B C 1
ATOM 2722 O O . PHE B 1 85 ? -18.625 16.438 -0.471 1 98.44 85 PHE B O 1
ATOM 2729 N N . HIS B 1 86 ? -18.797 18.641 0.076 1 97.19 86 HIS B N 1
ATOM 2730 C CA . HIS B 1 86 ? -18.406 19.062 -1.266 1 97.19 86 HIS B CA 1
ATOM 2731 C C . HIS B 1 86 ? -16.953 18.734 -1.546 1 97.19 86 HIS B C 1
ATOM 2733 O O . HIS B 1 86 ? -16.078 18.953 -0.697 1 97.19 86 HIS B O 1
ATOM 2739 N N . ARG B 1 87 ? -16.703 18.25 -2.717 1 94.88 87 ARG B N 1
ATOM 2740 C CA . ARG B 1 87 ? -15.336 17.906 -3.096 1 94.88 87 ARG B CA 1
ATOM 2741 C C . ARG B 1 87 ? -14.539 19.156 -3.436 1 94.88 87 ARG B C 1
ATOM 2743 O O . ARG B 1 87 ? -15.109 20.234 -3.654 1 94.88 87 ARG B O 1
ATOM 2750 N N . SER B 1 88 ? -13.234 19 -3.5 1 92 88 SER B N 1
ATOM 2751 C CA . SER B 1 88 ? -12.352 20.125 -3.783 1 92 88 SER B CA 1
ATOM 2752 C C . SER B 1 88 ? -12.711 20.797 -5.102 1 92 88 SER B C 1
ATOM 2754 O O . SER B 1 88 ? -12.609 22.016 -5.234 1 92 88 SER B O 1
ATOM 2756 N N . LYS B 1 89 ? -13.07 20 -6.094 1 90.94 89 LYS B N 1
ATOM 2757 C CA . LYS B 1 89 ? -13.43 20.531 -7.406 1 90.94 89 LYS B CA 1
ATOM 2758 C C . LYS B 1 89 ? -14.586 21.531 -7.301 1 90.94 89 LYS B C 1
ATOM 2760 O O . LYS B 1 89 ? -14.641 22.5 -8.055 1 90.94 89 LYS B O 1
ATOM 2765 N N . TYR B 1 90 ? -15.484 21.281 -6.367 1 94.31 90 TYR B N 1
ATOM 2766 C CA . TYR B 1 90 ? -16.609 22.172 -6.125 1 94.31 90 TYR B CA 1
ATOM 2767 C C . TYR B 1 90 ? -16.125 23.562 -5.723 1 94.31 90 TYR B C 1
ATOM 2769 O O . TYR B 1 90 ? -16.578 24.562 -6.273 1 94.31 90 TYR B O 1
ATOM 2777 N N . TYR B 1 91 ? -15.234 23.625 -4.816 1 93.44 91 TYR B N 1
ATOM 2778 C CA . TYR B 1 91 ? -14.734 24.906 -4.312 1 93.44 91 TYR B CA 1
ATOM 2779 C C . TYR B 1 91 ? -13.859 25.594 -5.352 1 93.44 91 TYR B C 1
ATOM 2781 O O . TYR B 1 91 ? -13.867 26.812 -5.465 1 93.44 91 TYR B O 1
ATOM 2789 N N . ARG B 1 92 ? -13.117 24.828 -6.082 1 90.75 92 ARG B N 1
ATOM 2790 C CA . ARG B 1 92 ? -12.281 25.391 -7.137 1 90.75 92 ARG B CA 1
ATOM 2791 C C . ARG B 1 92 ? -13.133 25.984 -8.25 1 90.75 92 ARG B C 1
ATOM 2793 O O . ARG B 1 92 ? -12.766 26.984 -8.859 1 90.75 92 ARG B O 1
ATOM 2800 N N . ALA B 1 93 ? -14.227 25.344 -8.516 1 94.12 93 ALA B N 1
ATOM 2801 C CA . ALA B 1 93 ? -15.141 25.812 -9.555 1 94.12 93 ALA B CA 1
ATOM 2802 C C . ALA B 1 93 ? -15.953 27.016 -9.086 1 94.12 93 ALA B C 1
ATOM 2804 O O . ALA B 1 93 ? -16.516 27.75 -9.898 1 94.12 93 ALA B O 1
ATOM 2805 N N . ASN B 1 94 ? -16.016 27.203 -7.809 1 94.19 94 ASN B N 1
ATOM 2806 C CA . ASN B 1 94 ? -16.781 28.297 -7.219 1 94.19 94 ASN B CA 1
ATOM 2807 C C . ASN B 1 94 ? -15.938 29.125 -6.266 1 94.19 94 ASN B C 1
ATOM 2809 O O . ASN B 1 94 ? -16.219 29.188 -5.07 1 94.19 94 ASN B O 1
ATOM 2813 N N . PRO B 1 95 ? -15.016 29.859 -6.793 1 90.38 95 PRO B N 1
ATOM 2814 C CA . PRO B 1 95 ? -14.047 30.562 -5.957 1 90.38 95 PRO B CA 1
ATOM 2815 C C . PRO B 1 95 ? -14.695 31.656 -5.098 1 90.38 95 PRO B C 1
ATOM 2817 O O . PRO B 1 95 ? -14.078 32.125 -4.145 1 90.38 95 PRO B O 1
ATOM 2820 N N . GLU B 1 96 ? -15.914 31.984 -5.402 1 92.69 96 GLU B N 1
ATOM 2821 C CA . GLU B 1 96 ? -16.609 33.031 -4.652 1 92.69 96 GLU B CA 1
ATOM 2822 C C . GLU B 1 96 ? -17.188 32.469 -3.354 1 92.69 96 GLU B C 1
ATOM 2824 O O . GLU B 1 96 ? -17.547 33.25 -2.451 1 92.69 96 GLU B O 1
ATOM 2829 N N . LEU B 1 97 ? -17.281 31.219 -3.311 1 93 97 LEU B N 1
ATOM 2830 C CA . LEU B 1 97 ? -17.828 30.609 -2.102 1 93 97 LEU B CA 1
ATOM 2831 C C . LEU B 1 97 ? -16.844 30.75 -0.936 1 93 97 LEU B C 1
ATOM 2833 O O . LEU B 1 97 ? -15.641 30.578 -1.105 1 93 97 LEU B O 1
ATOM 2837 N N . LYS B 1 98 ? -17.453 31.172 0.159 1 93.12 98 LYS B N 1
ATOM 2838 C CA . LYS B 1 98 ? -16.656 31.297 1.382 1 93.12 98 LYS B CA 1
ATOM 2839 C C . LYS B 1 98 ? -17.125 30.281 2.436 1 93.12 98 LYS B C 1
ATOM 2841 O O . LYS B 1 98 ? -18.312 29.984 2.525 1 93.12 98 LYS B O 1
ATOM 2846 N N . PHE B 1 99 ? -16.141 29.797 3.168 1 96.75 99 PHE B N 1
ATOM 2847 C CA . PHE B 1 99 ? -16.484 28.938 4.293 1 96.75 99 PHE B CA 1
ATOM 2848 C C . PHE B 1 99 ? -17.25 29.719 5.355 1 96.75 99 PHE B C 1
ATOM 2850 O O . PHE B 1 99 ? -17.016 30.922 5.539 1 96.75 99 PHE B O 1
ATOM 2857 N N . GLN B 1 100 ? -18.156 29.016 5.973 1 98.19 100 GLN B N 1
ATOM 2858 C CA . GLN B 1 100 ? -18.953 29.625 7.043 1 98.19 100 GLN B CA 1
ATOM 2859 C C . GLN B 1 100 ? -18.406 29.219 8.414 1 98.19 100 GLN B C 1
ATOM 2861 O O . GLN B 1 100 ? -18.328 28.031 8.734 1 98.19 100 GLN B O 1
ATOM 2866 N N . TYR B 1 101 ? -18.156 30.234 9.25 1 98.5 101 TYR B N 1
ATOM 2867 C CA . TYR B 1 101 ? -17.484 30.062 10.531 1 98.5 101 TYR B CA 1
ATOM 2868 C C . TYR B 1 101 ? -18.188 29 11.375 1 98.5 101 TYR B C 1
ATOM 2870 O O . TYR B 1 101 ? -17.547 28.062 11.859 1 98.5 101 TYR B O 1
ATOM 2878 N N . GLU B 1 102 ? -19.516 29.078 11.516 1 98.75 102 GLU B N 1
ATOM 2879 C CA . GLU B 1 102 ? -20.234 28.188 12.398 1 98.75 102 GLU B CA 1
ATOM 2880 C C . GLU B 1 102 ? -20.188 26.75 11.898 1 98.75 102 GLU B C 1
ATOM 2882 O O . GLU B 1 102 ? -20.078 25.812 12.688 1 98.75 102 GLU B O 1
ATOM 2887 N N . ASP B 1 103 ? -20.25 26.562 10.602 1 98.81 103 ASP B N 1
ATOM 2888 C CA . ASP B 1 103 ? -20.188 25.219 10.023 1 98.81 103 ASP B CA 1
ATOM 2889 C C . ASP B 1 103 ? -18.812 24.609 10.219 1 98.81 103 ASP B C 1
ATOM 2891 O O . ASP B 1 103 ? -18.688 23.438 10.594 1 98.81 103 ASP B O 1
ATOM 2895 N N . VAL B 1 104 ? -17.797 25.406 9.992 1 98.75 104 VAL B N 1
ATOM 2896 C CA . VAL B 1 104 ? -16.406 24.969 10.156 1 98.75 104 VAL B CA 1
ATOM 2897 C C . VAL B 1 104 ? -16.156 24.578 11.609 1 98.75 104 VAL B C 1
ATOM 2899 O O . VAL B 1 104 ? -15.625 23.5 11.883 1 98.75 104 VAL B O 1
ATOM 2902 N N . ARG B 1 105 ? -16.578 25.453 12.508 1 98.81 105 ARG B N 1
ATOM 2903 C CA . ARG B 1 105 ? -16.391 25.203 13.93 1 98.81 105 ARG B CA 1
ATOM 2904 C C . ARG B 1 105 ? -17.125 23.938 14.367 1 98.81 105 ARG B C 1
ATOM 2906 O O . ARG B 1 105 ? -16.547 23.078 15.039 1 98.81 105 ARG B O 1
ATOM 2913 N N . THR B 1 106 ? -18.359 23.844 13.945 1 98.88 106 THR B N 1
ATOM 2914 C CA . THR B 1 106 ? -19.203 22.719 14.328 1 98.88 106 THR B CA 1
ATOM 2915 C C . THR B 1 106 ? -18.609 21.406 13.844 1 98.88 106 THR B C 1
ATOM 2917 O O . THR B 1 106 ? -18.469 20.453 14.625 1 98.88 106 THR B O 1
ATOM 2920 N N . GLU B 1 107 ? -18.203 21.344 12.609 1 98.94 107 GLU B N 1
ATOM 2921 C CA . GLU B 1 107 ? -17.625 20.109 12.055 1 98.94 107 GLU B CA 1
ATOM 2922 C C . GLU B 1 107 ? -16.266 19.812 12.68 1 98.94 107 GLU B C 1
ATOM 2924 O O . GLU B 1 107 ? -15.953 18.641 12.953 1 98.94 107 GLU B O 1
ATOM 2929 N N . THR B 1 108 ? -15.461 20.844 12.875 1 98.94 108 THR B N 1
ATOM 2930 C CA . THR B 1 108 ? -14.148 20.641 13.477 1 98.94 108 THR B CA 1
ATOM 2931 C C . THR B 1 108 ? -14.281 19.984 14.859 1 98.94 108 THR B C 1
ATOM 2933 O O . THR B 1 108 ? -13.609 19 15.156 1 98.94 108 THR B O 1
ATOM 2936 N N . ILE B 1 109 ? -15.172 20.5 15.672 1 98.94 109 ILE B N 1
ATOM 2937 C CA . ILE B 1 109 ? -15.367 19.984 17.016 1 98.94 109 ILE B CA 1
ATOM 2938 C C . ILE B 1 109 ? -15.945 18.578 16.953 1 98.94 109 ILE B C 1
ATOM 2940 O O . ILE B 1 109 ? -15.562 17.703 17.734 1 98.94 109 ILE B O 1
ATOM 2944 N N . ALA B 1 110 ? -16.844 18.344 15.977 1 98.94 110 ALA B N 1
ATOM 2945 C CA . ALA B 1 110 ? -17.391 17 15.797 1 98.94 110 ALA B CA 1
ATOM 2946 C C . ALA B 1 110 ? -16.297 16 15.445 1 98.94 110 ALA B C 1
ATOM 2948 O O . ALA B 1 110 ? -16.297 14.875 15.945 1 98.94 110 ALA B O 1
ATOM 2949 N N . GLN B 1 111 ? -15.367 16.406 14.602 1 98.94 111 GLN B N 1
ATOM 2950 C CA . GLN B 1 111 ? -14.25 15.547 14.258 1 98.94 111 GLN B CA 1
ATOM 2951 C C . GLN B 1 111 ? -13.312 15.352 15.445 1 98.94 111 GLN B C 1
ATOM 2953 O O . GLN B 1 111 ? -12.758 14.273 15.641 1 98.94 111 GLN B O 1
ATOM 2958 N N . MET B 1 112 ? -13.164 16.391 16.312 1 98.94 112 MET B N 1
ATOM 2959 C CA . MET B 1 112 ? -12.375 16.234 17.531 1 98.94 112 MET B CA 1
ATOM 2960 C C . MET B 1 112 ? -13.016 15.227 18.484 1 98.94 112 MET B C 1
ATOM 2962 O O . MET B 1 112 ? -12.32 14.461 19.141 1 98.94 112 MET B O 1
ATOM 2966 N N . GLU B 1 113 ? -14.344 15.219 18.562 1 98.88 113 GLU B N 1
ATOM 2967 C CA . GLU B 1 113 ? -15.047 14.242 19.391 1 98.88 113 GLU B CA 1
ATOM 2968 C C . GLU B 1 113 ? -14.836 12.828 18.859 1 98.88 113 GLU B C 1
ATOM 2970 O O . GLU B 1 113 ? -14.633 11.891 19.641 1 98.88 113 GLU B O 1
ATOM 2975 N N . ARG B 1 114 ? -14.922 12.719 17.562 1 98.88 114 ARG B N 1
ATOM 2976 C CA . ARG B 1 114 ? -14.656 11.414 16.969 1 98.88 114 ARG B CA 1
ATOM 2977 C C . ARG B 1 114 ? -13.211 10.992 17.203 1 98.88 114 ARG B C 1
ATOM 2979 O O . ARG B 1 114 ? -12.938 9.812 17.469 1 98.88 114 ARG B O 1
ATOM 2986 N N . PHE B 1 115 ? -12.289 11.93 17.047 1 98.94 115 PHE B N 1
ATOM 2987 C CA . PHE B 1 115 ? -10.883 11.672 17.359 1 98.94 115 PHE B CA 1
ATOM 2988 C C . PHE B 1 115 ? -10.742 11.125 18.766 1 98.94 115 PHE B C 1
ATOM 2990 O O . PHE B 1 115 ? -10.07 10.109 18.984 1 98.94 115 PHE B O 1
ATOM 2997 N N . LYS B 1 116 ? -11.398 11.75 19.703 1 98.88 116 LYS B N 1
ATOM 2998 C CA . LYS B 1 116 ? -11.359 11.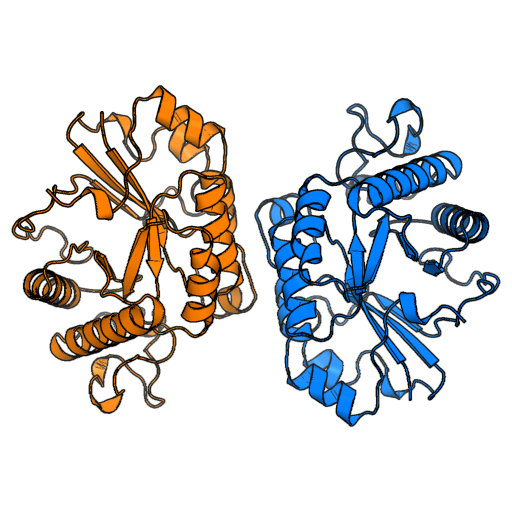328 21.094 1 98.88 116 LYS B CA 1
ATOM 2999 C C . LYS B 1 116 ? -11.961 9.93 21.266 1 98.88 116 LYS B C 1
ATOM 3001 O O . LYS B 1 116 ? -11.43 9.117 22.016 1 98.88 116 LYS B O 1
ATOM 3006 N N . ALA B 1 117 ? -13.008 9.633 20.625 1 98.75 117 ALA B N 1
ATOM 3007 C CA . ALA B 1 117 ? -13.633 8.312 20.703 1 98.75 117 ALA B CA 1
ATOM 3008 C C . ALA B 1 117 ? -12.672 7.227 20.203 1 98.75 117 ALA B C 1
ATOM 3010 O O . ALA B 1 117 ? -12.688 6.105 20.719 1 98.75 117 ALA B O 1
ATOM 3011 N N . LEU B 1 118 ? -11.844 7.578 19.25 1 98.56 118 LEU B N 1
ATOM 3012 C CA . LEU B 1 118 ? -10.953 6.605 18.625 1 98.56 118 LEU B CA 1
ATOM 3013 C C . LEU B 1 118 ? -9.672 6.449 19.438 1 98.56 118 LEU B C 1
ATOM 3015 O O . LEU B 1 118 ? -9.07 5.371 19.469 1 98.56 118 LEU B O 1
ATOM 3019 N N . THR B 1 119 ? -9.258 7.543 20.141 1 98.19 119 THR B N 1
ATOM 3020 C CA . THR B 1 119 ? -7.906 7.535 20.688 1 98.19 119 THR B CA 1
ATOM 3021 C C . THR B 1 119 ? -7.953 7.629 22.219 1 98.19 119 THR B C 1
ATOM 3023 O O . THR B 1 119 ? -6.953 7.363 22.891 1 98.19 119 THR B O 1
ATOM 3026 N N . GLY B 1 120 ? -9.094 8.094 22.781 1 97.94 120 GLY B N 1
ATOM 3027 C CA . GLY B 1 120 ? -9.242 8.18 24.219 1 97.94 120 GLY B CA 1
ATOM 3028 C C . GLY B 1 120 ? -8.984 9.57 24.766 1 97.94 120 GLY B C 1
ATOM 3029 O O . GLY B 1 120 ? -9.156 9.82 25.953 1 97.94 120 GLY B O 1
ATOM 3030 N N . HIS B 1 121 ? -8.562 10.555 23.922 1 97.81 121 HIS B N 1
ATOM 3031 C CA . HIS B 1 121 ? -8.297 11.93 24.328 1 97.81 121 HIS B CA 1
ATOM 3032 C C . HIS B 1 121 ? -8.477 12.891 23.156 1 97.81 121 HIS B C 1
ATOM 3034 O O . HIS B 1 121 ? -8.477 12.477 22 1 97.81 121 HIS B O 1
ATOM 3040 N N . TYR B 1 122 ? -8.68 14.148 23.406 1 98.5 122 TYR B N 1
ATOM 3041 C CA . TYR B 1 122 ? -8.742 15.164 22.375 1 98.5 122 TYR B CA 1
ATOM 3042 C C . TYR B 1 122 ? -7.387 15.328 21.688 1 98.5 122 TYR B C 1
ATOM 3044 O O . TYR B 1 122 ? -6.344 15.055 22.281 1 98.5 122 TYR B O 1
ATOM 3052 N N . PRO B 1 123 ? -7.344 15.703 20.375 1 98.75 123 PRO B N 1
ATOM 3053 C CA . PRO B 1 123 ? -6.055 15.969 19.734 1 98.75 123 PRO B CA 1
ATOM 3054 C C . PRO B 1 123 ? -5.305 17.141 20.375 1 98.75 123 PRO B C 1
ATOM 3056 O O . PRO B 1 123 ? -5.926 18.109 20.812 1 98.75 123 PRO B O 1
ATOM 3059 N N . GLU B 1 124 ? -4.039 17.016 20.375 1 98.31 124 GLU B N 1
ATOM 3060 C CA . GLU B 1 124 ? -3.201 18.094 20.906 1 98.31 124 GLU B CA 1
ATOM 3061 C C . GLU B 1 124 ? -2.803 19.078 19.812 1 98.31 124 GLU B C 1
ATOM 3063 O O . GLU B 1 124 ? -2.266 20.156 20.109 1 98.31 124 GLU B O 1
ATOM 3068 N N . HIS B 1 125 ? -3.051 18.75 18.609 1 98.75 125 HIS B N 1
ATOM 3069 C CA . HIS B 1 125 ? -2.781 19.562 17.438 1 98.75 125 HIS B CA 1
ATOM 3070 C C . HIS B 1 125 ? -3.844 19.359 16.359 1 98.75 125 HIS B C 1
ATOM 3072 O O . HIS B 1 125 ? -4.262 18.234 16.109 1 98.75 125 HIS B O 1
ATOM 3078 N N . ILE B 1 126 ? -4.305 20.438 15.711 1 98.81 126 ILE B N 1
ATOM 3079 C CA . ILE B 1 126 ? -5.23 20.328 14.586 1 98.81 126 ILE B CA 1
ATOM 3080 C C . ILE B 1 126 ? -4.766 21.219 13.438 1 98.81 126 ILE B C 1
ATOM 3082 O O . ILE B 1 126 ? -4.129 22.25 13.656 1 98.81 126 ILE B O 1
ATOM 3086 N N . ASP B 1 127 ? -4.969 20.812 12.25 1 98.06 127 ASP B N 1
ATOM 3087 C CA . ASP B 1 127 ? -4.836 21.656 11.07 1 98.06 127 ASP B CA 1
ATOM 3088 C C . ASP B 1 127 ? -5.871 21.297 10.008 1 98.06 127 ASP B C 1
ATOM 3090 O O . ASP B 1 127 ? -6.773 20.484 10.273 1 98.06 127 ASP B O 1
ATOM 3094 N N . CYS B 1 128 ? -5.832 22 8.922 1 97.5 128 CYS B N 1
ATOM 3095 C CA . CYS B 1 128 ? -6.852 21.844 7.895 1 97.5 128 CYS B CA 1
ATOM 3096 C C . CYS B 1 128 ? -6.301 21.094 6.688 1 97.5 128 CYS B C 1
ATOM 3098 O O . CYS B 1 128 ? -5.18 21.375 6.246 1 97.5 128 CYS B O 1
ATOM 3100 N N . HIS B 1 129 ? -7.125 20.188 6.152 1 95.88 129 HIS B N 1
ATOM 3101 C CA . HIS B 1 129 ? -6.797 19.438 4.949 1 95.88 129 HIS B CA 1
ATOM 3102 C C . HIS B 1 129 ? -7.094 20.234 3.689 1 95.88 129 HIS B C 1
ATOM 3104 O O . HIS B 1 129 ? -8.242 20.609 3.447 1 95.88 129 HIS B O 1
ATOM 3110 N N . SER B 1 130 ? -6.113 20.547 2.83 1 90.19 130 SER B N 1
ATOM 3111 C CA . SER B 1 130 ? -6.125 20.875 1.407 1 90.19 130 SER B CA 1
ATOM 3112 C C . SER B 1 130 ? -6.668 22.281 1.162 1 90.19 130 SER B C 1
ATOM 3114 O O . SER B 1 130 ? -5.918 23.172 0.774 1 90.19 130 SER B O 1
ATOM 3116 N N . ILE B 1 131 ? -8.07 22.547 1.434 1 89.69 131 ILE B N 1
ATOM 3117 C CA . ILE B 1 131 ? -8.656 23.828 1.04 1 89.69 131 ILE B CA 1
ATOM 3118 C C . ILE B 1 131 ? -9.219 24.547 2.268 1 89.69 131 ILE B C 1
ATOM 3120 O O . ILE B 1 131 ? -9.836 23.906 3.131 1 89.69 131 ILE B O 1
ATOM 3124 N N . GLY B 1 132 ? -9.008 25.859 2.27 1 93.31 132 GLY B N 1
ATOM 3125 C CA . GLY B 1 132 ? -9.539 26.734 3.303 1 93.31 132 GLY B CA 1
ATOM 3126 C C . GLY B 1 132 ? -9.414 28.203 2.965 1 93.31 132 GLY B C 1
ATOM 3127 O O . GLY B 1 132 ? -9.016 28.562 1.855 1 93.31 132 GLY B O 1
ATOM 3128 N N . ASP B 1 133 ? -9.938 29.016 3.84 1 95.06 133 ASP B N 1
ATOM 3129 C CA . ASP B 1 133 ? -9.805 30.469 3.779 1 95.06 133 ASP B CA 1
ATOM 3130 C C . ASP B 1 133 ? -9.617 31.062 5.176 1 95.06 133 ASP B C 1
ATOM 3132 O O . ASP B 1 133 ? -9.344 30.328 6.133 1 95.06 133 ASP B O 1
ATOM 3136 N N . GLU B 1 134 ? -9.617 32.344 5.262 1 95.69 134 GLU B N 1
ATOM 3137 C CA . GLU B 1 134 ? -9.352 33 6.535 1 95.69 134 GLU B CA 1
ATOM 3138 C C . GLU B 1 134 ? -10.383 32.625 7.59 1 95.69 134 GLU B C 1
ATOM 3140 O O . GLU B 1 134 ? -10.07 32.562 8.781 1 95.69 134 GLU B O 1
ATOM 3145 N N . THR B 1 135 ? -11.602 32.344 7.156 1 97 135 THR B N 1
ATOM 3146 C CA . THR B 1 135 ? -12.648 31.906 8.078 1 97 135 THR B CA 1
ATOM 3147 C C . THR B 1 135 ? -12.273 30.578 8.727 1 97 135 THR B C 1
ATOM 3149 O O . THR B 1 135 ? -12.492 30.375 9.922 1 97 135 THR B O 1
ATOM 3152 N N . VAL B 1 136 ? -11.695 29.703 7.973 1 98.06 136 VAL B N 1
ATOM 3153 C CA . VAL B 1 136 ? -11.227 28.406 8.484 1 98.06 136 VAL B CA 1
ATOM 3154 C C . VAL B 1 136 ? -10.133 28.641 9.531 1 98.06 136 VAL B C 1
ATOM 3156 O O . VAL B 1 136 ? -10.188 28.078 10.625 1 98.06 136 VAL B O 1
ATOM 3159 N N . ASP B 1 137 ? -9.211 29.516 9.203 1 97.94 137 ASP B N 1
ATOM 3160 C CA . ASP B 1 137 ? -8.125 29.812 10.133 1 97.94 137 ASP B CA 1
ATOM 3161 C C . ASP B 1 137 ? -8.664 30.422 11.43 1 97.94 137 ASP B C 1
ATOM 3163 O O . ASP B 1 137 ? -8.188 30.094 12.516 1 97.94 137 ASP B O 1
ATOM 3167 N N . GLN B 1 138 ? -9.633 31.297 11.281 1 98.19 138 GLN B N 1
ATOM 3168 C CA . GLN B 1 138 ? -10.219 31.922 12.461 1 98.19 138 GLN B CA 1
ATOM 3169 C C . GLN B 1 138 ? -10.875 30.875 13.367 1 98.19 138 GLN B C 1
ATOM 3171 O O . GLN B 1 138 ? -10.703 30.906 14.586 1 98.19 138 GLN B O 1
ATOM 3176 N N . ALA B 1 139 ? -11.617 29.984 12.781 1 98.56 139 ALA B N 1
ATOM 3177 C CA . ALA B 1 139 ? -12.258 28.938 13.555 1 98.56 13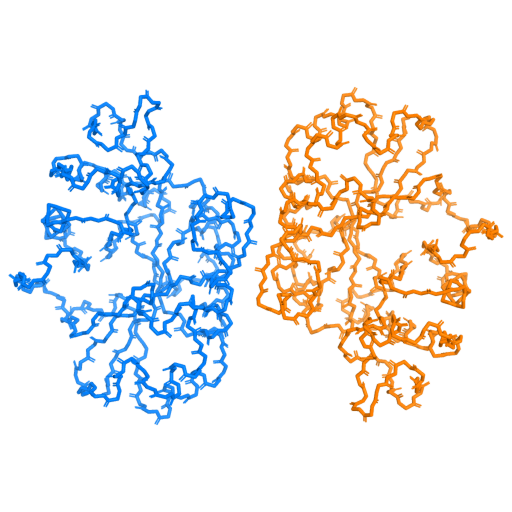9 ALA B CA 1
ATOM 3178 C C . ALA B 1 139 ? -11.227 28.062 14.273 1 98.56 139 ALA B C 1
ATOM 3180 O O . ALA B 1 139 ? -11.375 27.766 15.461 1 98.56 139 ALA B O 1
ATOM 3181 N N . PHE B 1 140 ? -10.188 27.703 13.555 1 98.56 140 PHE B N 1
ATOM 3182 C CA . PHE B 1 140 ? -9.141 26.875 14.133 1 98.56 140 PHE B CA 1
ATOM 3183 C C . PHE B 1 140 ? -8.422 27.594 15.266 1 98.56 140 PHE B C 1
ATOM 3185 O O . PHE B 1 140 ? -8.141 27.016 16.312 1 98.56 140 PHE B O 1
ATOM 3192 N N . PHE B 1 141 ? -8.148 28.844 15.039 1 98.06 141 PHE B N 1
ATOM 3193 C CA . PHE B 1 141 ? -7.512 29.672 16.062 1 98.06 141 PHE B CA 1
ATOM 3194 C C . PHE B 1 141 ? -8.359 29.719 17.328 1 98.06 141 PHE B C 1
ATOM 3196 O O . PHE B 1 141 ? -7.844 29.516 18.422 1 98.06 141 PHE B O 1
ATOM 3203 N N . ASP B 1 142 ? -9.617 29.984 17.172 1 98.5 142 ASP B N 1
ATOM 3204 C CA . ASP B 1 142 ? -10.531 30.094 18.312 1 98.5 142 ASP B CA 1
ATOM 3205 C C . ASP B 1 142 ? -10.656 28.75 19.031 1 98.5 142 ASP B C 1
ATOM 3207 O O . ASP B 1 142 ? -10.633 28.703 20.266 1 98.5 142 ASP B O 1
ATOM 3211 N N . ILE B 1 143 ? -10.773 27.688 18.281 1 98.69 143 ILE B N 1
ATOM 3212 C CA . ILE B 1 143 ? -10.906 26.359 18.859 1 98.69 143 ILE B CA 1
ATOM 3213 C C . ILE B 1 143 ? -9.633 26 19.625 1 98.69 143 ILE B C 1
ATOM 3215 O O . ILE B 1 143 ? -9.695 25.469 20.734 1 98.69 143 ILE B O 1
ATOM 3219 N N . ALA B 1 144 ? -8.508 26.281 19.016 1 97.94 144 ALA B N 1
ATOM 3220 C CA . ALA B 1 144 ? -7.23 25.969 19.656 1 97.94 144 ALA B CA 1
ATOM 3221 C C . ALA B 1 144 ? -7.113 26.672 21 1 97.94 144 ALA B C 1
ATOM 3223 O O . ALA B 1 144 ? -6.656 26.078 21.984 1 97.94 144 ALA B O 1
ATOM 3224 N N . ARG B 1 145 ? -7.516 27.906 21.078 1 97.06 145 ARG B N 1
ATOM 3225 C CA . ARG B 1 145 ? -7.473 28.672 22.312 1 97.06 145 ARG B CA 1
ATOM 3226 C C . ARG B 1 145 ? -8.453 28.109 23.344 1 97.06 145 ARG B C 1
ATOM 3228 O O . ARG B 1 145 ? -8.109 27.953 24.516 1 97.06 145 ARG B O 1
ATOM 3235 N N . GLU B 1 146 ? -9.602 27.844 22.875 1 97.69 146 GLU B N 1
ATOM 3236 C CA . GLU B 1 146 ? -10.648 27.328 23.75 1 97.69 146 GLU B CA 1
ATOM 3237 C C . GLU B 1 146 ? -10.266 25.984 24.359 1 97.69 146 GLU B C 1
ATOM 3239 O O . GLU B 1 146 ? -10.523 25.734 25.547 1 97.69 146 GLU B O 1
ATOM 3244 N N . PHE B 1 147 ? -9.656 25.078 23.609 1 97.5 147 PHE B N 1
ATOM 3245 C CA . PHE B 1 147 ? -9.367 23.719 24.062 1 97.5 147 PHE B CA 1
ATOM 3246 C C . PHE B 1 147 ? -7.945 23.625 24.594 1 97.5 147 PHE B C 1
ATOM 3248 O O . PHE B 1 147 ? -7.559 22.578 25.156 1 97.5 147 PHE B O 1
ATOM 3255 N N . GLY B 1 148 ? -7.152 24.656 24.406 1 96.12 148 GLY B N 1
ATOM 3256 C CA . GLY B 1 148 ? -5.77 24.625 24.859 1 96.12 148 GLY B CA 1
ATOM 3257 C C . GLY B 1 148 ? -4.898 23.688 24.062 1 96.12 148 GLY B C 1
ATOM 3258 O O . GLY B 1 148 ? -4.152 22.875 24.609 1 96.12 148 GLY B O 1
ATOM 3259 N N . ILE B 1 149 ? -5.062 23.688 22.75 1 97.81 149 ILE B N 1
ATOM 3260 C CA . ILE B 1 149 ? -4.281 22.828 21.875 1 97.81 149 ILE B CA 1
ATOM 3261 C C . ILE B 1 149 ? -3.564 23.672 20.828 1 97.81 149 ILE B C 1
ATOM 3263 O O . ILE B 1 149 ? -3.834 24.875 20.703 1 97.81 149 ILE B O 1
ATOM 3267 N N . HIS B 1 150 ? -2.605 23.094 20.109 1 98.06 150 HIS B N 1
ATOM 3268 C CA . HIS B 1 150 ? -1.845 23.781 19.078 1 98.06 150 HIS B CA 1
ATOM 3269 C C . HIS B 1 150 ? -2.543 23.688 17.719 1 98.06 150 HIS B C 1
ATOM 3271 O O . HIS B 1 150 ? -3.262 22.719 17.453 1 98.06 150 HIS B O 1
ATOM 3277 N N . THR B 1 151 ? -2.383 24.656 16.891 1 98.12 151 THR B N 1
ATOM 3278 C CA . THR B 1 151 ? -2.928 24.609 15.531 1 98.12 151 THR B CA 1
ATOM 3279 C C . THR B 1 151 ? -1.97 25.25 14.531 1 98.12 151 THR B C 1
ATOM 3281 O O . THR B 1 151 ? -1.162 26.109 14.906 1 98.12 151 THR B O 1
ATOM 3284 N N . THR B 1 152 ? -1.967 24.766 13.328 1 97 152 THR B N 1
ATOM 3285 C CA . THR B 1 152 ? -1.289 25.391 12.195 1 97 152 THR B CA 1
ATOM 3286 C C . THR B 1 152 ? -2.293 26.094 11.281 1 97 152 THR B C 1
ATOM 3288 O O . THR B 1 152 ? -3.242 25.453 10.805 1 97 152 THR B O 1
ATOM 3291 N N . LEU B 1 153 ? -2.096 27.375 11.062 1 96.12 153 LEU B N 1
ATOM 3292 C CA . LEU B 1 153 ? -2.963 28.188 10.219 1 96.12 153 LEU B CA 1
ATOM 3293 C C . LEU B 1 153 ? -2.342 28.391 8.844 1 96.12 153 LEU B C 1
ATOM 3295 O O . LEU B 1 153 ? -1.2 28.844 8.727 1 96.12 153 LEU B O 1
ATOM 3299 N N . LYS B 1 154 ? -3.111 28.078 7.77 1 93.31 154 LYS B N 1
ATOM 3300 C CA . LYS B 1 154 ? -2.484 27.938 6.457 1 93.31 154 LYS B CA 1
ATOM 3301 C C . LYS B 1 154 ? -3.053 28.953 5.469 1 93.31 154 LYS B C 1
ATOM 3303 O O . LYS B 1 154 ? -2.473 29.188 4.406 1 93.31 154 LYS B O 1
ATOM 3308 N N . TYR B 1 155 ? -4.172 29.688 5.809 1 92.56 155 TYR B N 1
ATOM 3309 C CA . TYR B 1 155 ? -4.945 30.312 4.734 1 92.56 155 TYR B CA 1
ATOM 3310 C C . TYR B 1 155 ? -5.098 31.812 4.961 1 92.56 155 TYR B C 1
ATOM 3312 O O . TYR B 1 155 ? -5.914 32.469 4.312 1 92.56 155 TYR B O 1
ATOM 3320 N N . SER B 1 156 ? -4.297 32.438 5.801 1 90.88 156 SER B N 1
ATOM 3321 C CA . SER B 1 156 ? -4.508 33.812 6.172 1 90.88 156 SER B CA 1
ATOM 3322 C C . SER B 1 156 ? -3.496 34.719 5.488 1 90.88 156 SER B C 1
ATOM 3324 O O . SER B 1 156 ? -3.412 35.938 5.801 1 90.88 156 SER B O 1
ATOM 3326 N N . GLY B 1 157 ? -2.713 34.125 4.57 1 87.06 157 GLY B N 1
ATOM 3327 C CA . GLY B 1 157 ? -1.738 34.969 3.869 1 87.06 157 GLY B CA 1
ATOM 3328 C C . GLY B 1 157 ? -0.777 35.688 4.801 1 87.0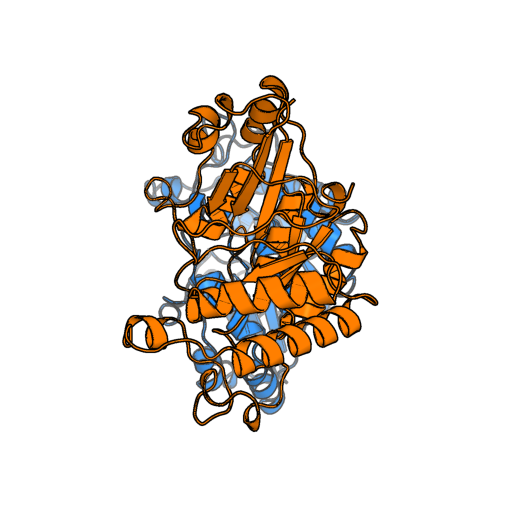6 157 GLY B C 1
ATOM 3329 O O . GLY B 1 157 ? -0.138 35.031 5.645 1 87.06 157 GLY B O 1
ATOM 3330 N N . ASP B 1 158 ? -0.855 37.062 4.859 1 86.69 158 ASP B N 1
ATOM 3331 C CA . ASP B 1 158 ? 0.11 37.844 5.617 1 86.69 158 ASP B CA 1
ATOM 3332 C C . ASP B 1 158 ? -0.458 38.25 6.973 1 86.69 158 ASP B C 1
ATOM 3334 O O . ASP B 1 158 ? 0.207 38.938 7.746 1 86.69 158 ASP B O 1
ATOM 3338 N N . LYS B 1 159 ? -1.655 37.781 7.199 1 91.06 159 LYS B N 1
ATOM 3339 C CA . LYS B 1 159 ? -2.24 38.094 8.5 1 91.06 159 LYS B CA 1
ATOM 3340 C C . LYS B 1 159 ? -1.386 37.562 9.641 1 91.06 159 LYS B C 1
ATOM 3342 O O . LYS B 1 159 ? -0.934 36.438 9.594 1 91.06 159 LYS B O 1
ATOM 3347 N N . LYS B 1 160 ? -1.117 38.438 10.625 1 90.19 160 LYS B N 1
ATOM 3348 C CA . LYS B 1 160 ? -0.369 38.031 11.805 1 90.19 160 LYS B CA 1
ATOM 3349 C C . LYS B 1 160 ? -1.311 37.625 12.938 1 90.19 160 LYS B C 1
ATOM 3351 O O . LYS B 1 160 ? -2.154 38.406 13.367 1 90.19 160 LYS B O 1
ATOM 3356 N N . TRP B 1 161 ? -1.217 36.406 13.281 1 93 161 TRP B N 1
ATOM 3357 C CA . TRP B 1 161 ? -1.972 35.875 14.414 1 93 161 TRP B CA 1
ATOM 3358 C C . TRP B 1 161 ? -1.165 36 15.703 1 93 161 TRP B C 1
ATOM 3360 O O . TRP B 1 161 ? 0.068 35.969 15.672 1 93 161 TRP B O 1
ATOM 3370 N N . SER B 1 162 ? -1.806 36.188 16.844 1 91.5 162 SER B N 1
ATOM 3371 C CA . SER B 1 162 ? -1.098 36.156 18.125 1 91.5 162 SER B CA 1
ATOM 3372 C C . SER B 1 162 ? -0.469 34.781 18.359 1 91.5 162 SER B C 1
ATOM 3374 O O . SER B 1 162 ? -0.993 33.75 17.906 1 91.5 162 SER B O 1
ATOM 3376 N N . ASP B 1 163 ? 0.606 34.875 19.031 1 88.25 163 ASP B N 1
ATOM 3377 C CA . ASP B 1 163 ? 1.266 33.625 19.391 1 88.25 163 ASP B CA 1
ATOM 3378 C C . ASP B 1 163 ? 0.335 32.719 20.219 1 88.25 163 ASP B C 1
ATOM 3380 O O . ASP B 1 163 ? -0.467 33.219 21.016 1 88.25 163 ASP B O 1
ATOM 3384 N N . GLN B 1 164 ? 0.434 31.453 19.922 1 91.94 164 GLN B N 1
ATOM 3385 C CA . GLN B 1 164 ? -0.316 30.516 20.734 1 91.94 164 GLN B CA 1
ATOM 3386 C C . GLN B 1 164 ? 0.328 30.344 22.109 1 91.94 164 GLN B C 1
ATOM 3388 O O . GLN B 1 164 ? 1.423 29.781 22.234 1 91.94 164 GLN B O 1
ATOM 3393 N N . GLU B 1 165 ? -0.364 30.797 23.141 1 90.31 165 GLU B N 1
ATOM 3394 C CA . GLU B 1 165 ? 0.177 30.766 24.5 1 90.31 165 GLU B CA 1
ATOM 3395 C C . GLU B 1 165 ? 0.529 29.344 24.922 1 90.31 165 GLU B C 1
ATOM 3397 O O . GLU B 1 165 ? -0.264 28.422 24.734 1 90.31 165 GLU B O 1
ATOM 3402 N N . GLY B 1 166 ? 1.732 29.219 25.406 1 93.56 166 GLY B N 1
ATOM 3403 C CA . GLY B 1 166 ? 2.131 27.922 25.938 1 93.56 166 GLY B CA 1
ATOM 3404 C C . GLY B 1 166 ? 2.83 27.047 24.906 1 93.56 166 GLY B C 1
ATOM 3405 O O . GLY B 1 166 ? 3.25 25.938 25.234 1 93.56 166 GLY B O 1
ATOM 3406 N N . TYR B 1 167 ? 2.996 27.578 23.672 1 96.19 167 TYR B N 1
ATOM 3407 C CA . TYR B 1 167 ? 3.625 26.781 22.641 1 96.19 167 TYR B CA 1
ATOM 3408 C C . TYR B 1 167 ? 4.781 27.531 21.984 1 96.19 167 TYR B C 1
ATOM 3410 O O . TYR B 1 167 ? 4.734 28.75 21.844 1 96.19 167 TYR B O 1
ATOM 3418 N N . LEU B 1 168 ? 5.855 26.781 21.672 1 95.44 168 LEU B N 1
ATOM 3419 C CA . LEU B 1 168 ? 6.941 27.328 20.859 1 95.44 168 LEU B CA 1
ATOM 3420 C C . LEU B 1 168 ? 6.449 27.719 19.469 1 95.44 168 LEU B C 1
ATOM 3422 O O . LEU B 1 168 ? 5.645 27.016 18.875 1 95.44 168 LEU B O 1
ATOM 3426 N N . PRO B 1 169 ? 6.934 28.828 18.953 1 94.38 169 PRO B N 1
ATOM 3427 C CA . PRO B 1 169 ? 6.484 29.25 17.625 1 94.38 169 PRO B CA 1
ATOM 3428 C C . PRO B 1 169 ? 7.141 28.469 16.5 1 94.38 169 PRO B C 1
ATOM 3430 O O . PRO B 1 169 ? 8.328 28.141 16.578 1 94.38 169 PRO B O 1
ATOM 3433 N N . ILE B 1 170 ? 6.363 28.141 15.508 1 95.06 170 ILE B N 1
ATOM 3434 C CA . ILE B 1 170 ? 6.883 27.625 14.25 1 95.06 170 ILE B CA 1
ATOM 3435 C C . ILE B 1 170 ? 7.391 28.781 13.383 1 95.06 170 ILE B C 1
ATOM 3437 O O . ILE B 1 170 ? 6.664 29.734 13.133 1 95.06 170 ILE B O 1
ATOM 3441 N N . THR B 1 171 ? 8.578 28.672 12.914 1 94.12 171 THR B N 1
ATOM 3442 C CA . THR B 1 171 ? 9.195 29.797 12.219 1 94.12 171 THR B CA 1
ATOM 3443 C C . THR B 1 171 ? 9.172 29.578 10.703 1 94.12 171 THR B C 1
ATOM 3445 O O . THR B 1 171 ? 9.359 30.516 9.93 1 94.12 171 THR B O 1
ATOM 3448 N N . LYS B 1 172 ? 8.938 28.328 10.273 1 94.69 172 LYS B N 1
ATOM 3449 C CA . LYS B 1 172 ? 8.875 27.984 8.852 1 94.69 172 LYS B CA 1
ATOM 3450 C C . LYS B 1 172 ? 7.855 26.875 8.609 1 94.69 172 LYS B C 1
ATOM 3452 O O . LYS B 1 172 ? 7.891 25.828 9.273 1 94.69 172 LYS B O 1
ATOM 3457 N N . LEU B 1 173 ? 6.953 27.172 7.73 1 94.56 173 LEU B N 1
ATOM 3458 C CA . LEU B 1 173 ? 5.957 26.203 7.316 1 94.56 173 LEU B CA 1
ATOM 3459 C C . LEU B 1 173 ? 6.18 25.766 5.871 1 94.56 173 LEU B C 1
ATOM 3461 O O . LEU B 1 173 ? 6.262 26.625 4.977 1 94.56 173 LEU B O 1
ATOM 3465 N N . LEU B 1 174 ? 6.344 24.453 5.688 1 92.19 174 LEU B N 1
ATOM 3466 C CA . LEU B 1 174 ? 6.52 23.906 4.348 1 92.19 174 LEU B CA 1
ATOM 3467 C C . LEU B 1 174 ? 5.457 22.859 4.043 1 92.19 174 LEU B C 1
ATOM 3469 O O . LEU B 1 174 ? 5.281 21.906 4.809 1 92.19 174 LEU B O 1
ATOM 3473 N N . GLU B 1 175 ? 4.762 23.062 2.928 1 89 175 GLU B N 1
ATOM 3474 C CA . GLU B 1 175 ? 3.824 22.094 2.373 1 89 175 GLU B CA 1
ATOM 3475 C C . GLU B 1 175 ? 4.332 21.531 1.051 1 89 175 GLU B C 1
ATOM 3477 O O . GLU B 1 175 ? 4.285 22.203 0.021 1 89 175 GLU B O 1
ATOM 3482 N N . SER B 1 176 ? 4.652 20.297 1.093 1 79.75 176 SER B N 1
ATOM 3483 C CA . SER B 1 176 ? 5.312 19.719 -0.074 1 79.75 176 SER B CA 1
ATOM 3484 C C . SER B 1 176 ? 4.434 19.812 -1.314 1 79.75 176 SER B C 1
ATOM 3486 O O . SER B 1 176 ? 4.918 20.141 -2.402 1 79.75 176 SER B O 1
ATOM 3488 N N . GLY B 1 177 ? 3.203 19.625 -1.14 1 75.5 177 GLY B N 1
ATOM 3489 C CA . GLY B 1 177 ? 2.285 19.625 -2.268 1 75.5 177 GLY B CA 1
ATOM 3490 C C . GLY B 1 177 ? 2.105 20.984 -2.889 1 75.5 177 GLY B C 1
ATOM 3491 O O . GLY B 1 177 ? 1.58 21.109 -3.998 1 75.5 177 GLY B O 1
ATOM 3492 N N . ALA B 1 178 ? 2.584 21.938 -2.189 1 75.62 178 ALA B N 1
ATOM 3493 C CA . ALA B 1 178 ? 2.402 23.312 -2.66 1 75.62 178 ALA B CA 1
ATOM 3494 C C . ALA B 1 178 ? 3.701 23.859 -3.236 1 75.62 178 ALA B C 1
ATOM 3496 O O . ALA B 1 178 ? 3.744 25.016 -3.689 1 75.62 178 ALA B O 1
ATOM 3497 N N . LEU B 1 179 ? 4.684 22.969 -3.287 1 77.12 179 LEU B N 1
ATOM 3498 C CA . LEU B 1 179 ? 5.977 23.453 -3.764 1 77.12 179 LEU B CA 1
ATOM 3499 C C . LEU B 1 179 ? 6.176 23.094 -5.234 1 77.12 179 LEU B C 1
ATOM 3501 O O . LEU B 1 179 ? 6.125 21.922 -5.613 1 77.12 179 LEU B O 1
ATOM 3505 N N . PRO B 1 180 ? 6.332 24.062 -6.012 1 71.94 180 PRO B N 1
ATOM 3506 C CA . PRO B 1 180 ? 6.43 23.844 -7.457 1 71.94 180 PRO B CA 1
ATOM 3507 C C . PRO B 1 180 ? 7.566 22.906 -7.844 1 71.94 180 PRO B C 1
ATOM 3509 O O . PRO B 1 180 ? 7.465 22.172 -8.836 1 71.94 180 PRO B O 1
ATOM 3512 N N . TYR B 1 181 ? 8.602 22.891 -7.117 1 69.88 181 TYR B N 1
ATOM 3513 C CA . TYR B 1 181 ? 9.773 22.109 -7.484 1 69.88 181 TYR B CA 1
ATOM 3514 C C . TYR B 1 181 ? 9.625 20.656 -7.02 1 69.88 181 TYR B C 1
ATOM 3516 O O . TYR B 1 181 ? 10.547 19.859 -7.168 1 69.88 181 TYR B O 1
ATOM 3524 N N . THR B 1 182 ? 8.328 20.344 -6.609 1 75.69 182 THR B N 1
ATOM 3525 C CA . THR B 1 182 ? 8.078 18.984 -6.172 1 75.69 182 THR B CA 1
ATOM 3526 C C . THR B 1 182 ? 7.043 18.312 -7.074 1 75.69 182 THR B C 1
ATOM 3528 O O . THR B 1 182 ? 6.41 17.328 -6.676 1 75.69 182 THR B O 1
ATOM 3531 N N . ASN B 1 183 ? 6.703 18.812 -8.203 1 69.62 183 ASN B N 1
ATOM 3532 C CA . ASN B 1 183 ? 5.605 18.359 -9.047 1 69.62 183 ASN B CA 1
ATOM 3533 C C . ASN B 1 183 ? 5.676 16.859 -9.297 1 69.62 183 ASN B C 1
ATOM 3535 O O . ASN B 1 183 ? 4.641 16.188 -9.359 1 69.62 183 ASN B O 1
ATOM 3539 N N . GLY B 1 184 ? 6.625 16.172 -9.023 1 80.56 184 GLY B N 1
ATOM 3540 C CA . GLY B 1 184 ? 6.75 14.734 -9.18 1 80.56 184 GLY B CA 1
ATOM 3541 C C . GLY B 1 184 ? 6.969 14 -7.867 1 80.56 184 GLY B C 1
ATOM 3542 O O . GLY B 1 184 ? 7.289 12.812 -7.855 1 80.56 184 GLY B O 1
ATOM 3543 N N . GLY B 1 185 ? 6.637 14.789 -6.852 1 88.94 185 GLY B N 1
ATOM 3544 C CA . GLY B 1 185 ? 6.949 14.258 -5.535 1 88.94 185 GLY B CA 1
ATOM 3545 C C . GLY B 1 185 ? 8.312 14.688 -5.023 1 88.94 185 GLY B C 1
ATOM 3546 O O . GLY B 1 185 ? 9.234 14.914 -5.809 1 88.94 185 GLY B O 1
ATOM 3547 N N . VAL B 1 186 ? 8.414 14.82 -3.773 1 94.94 186 VAL B N 1
ATOM 3548 C CA . VAL B 1 186 ? 9.672 15.195 -3.135 1 94.94 186 VAL B CA 1
ATOM 3549 C C . VAL B 1 186 ? 10.703 14.094 -3.342 1 94.94 186 VAL B C 1
ATOM 3551 O O . VAL B 1 186 ? 10.422 12.914 -3.102 1 94.94 186 VAL B O 1
ATOM 3554 N N . SER B 1 187 ? 11.867 14.477 -3.809 1 95.12 187 SER B N 1
ATOM 3555 C CA . SER B 1 187 ? 12.953 13.531 -4.043 1 95.12 187 SER B CA 1
ATOM 3556 C C . SER B 1 187 ? 14.062 13.695 -3.008 1 95.12 187 SER B C 1
ATOM 3558 O O . SER B 1 187 ? 14.078 14.672 -2.256 1 95.12 187 SER B O 1
ATOM 3560 N N . VAL B 1 188 ? 14.945 12.719 -3.004 1 97.19 188 VAL B N 1
ATOM 3561 C CA . VAL B 1 188 ? 16.109 12.766 -2.127 1 97.19 188 VAL B CA 1
ATOM 3562 C C . VAL B 1 188 ? 16.938 14.016 -2.43 1 97.19 188 VAL B C 1
ATOM 3564 O O . VAL B 1 188 ? 17.438 14.68 -1.516 1 97.19 188 VAL B O 1
ATOM 3567 N N . GLU B 1 189 ? 17.016 14.359 -3.73 1 96.12 189 GLU B N 1
ATOM 3568 C CA . GLU B 1 189 ? 17.812 15.5 -4.168 1 96.12 189 GLU B CA 1
ATOM 3569 C C . GLU B 1 189 ? 17.25 16.812 -3.619 1 96.12 189 GLU B C 1
ATOM 3571 O O . GLU B 1 189 ? 18 17.75 -3.33 1 96.12 189 GLU B O 1
ATOM 3576 N N . ASN B 1 190 ? 15.953 16.875 -3.424 1 96.38 190 ASN B N 1
ATOM 3577 C CA . ASN B 1 190 ? 15.367 18.078 -2.836 1 96.38 190 ASN B CA 1
ATOM 3578 C C . ASN B 1 190 ? 15.945 18.359 -1.45 1 96.38 190 ASN B C 1
ATOM 3580 O O . ASN B 1 190 ? 16.125 19.516 -1.07 1 96.38 190 ASN B O 1
ATOM 3584 N N . PHE B 1 191 ? 16.188 17.328 -0.676 1 96.69 191 PHE B N 1
ATOM 3585 C CA . PHE B 1 191 ? 16.812 17.484 0.633 1 96.69 191 PHE B CA 1
ATOM 3586 C C . PHE B 1 191 ? 18.312 17.781 0.494 1 96.69 191 PHE B C 1
ATOM 3588 O O . PHE B 1 191 ? 18.797 18.75 1.058 1 96.69 191 PHE B O 1
ATOM 3595 N N . LEU B 1 192 ? 18.984 16.969 -0.322 1 97.38 192 LEU B N 1
ATOM 3596 C CA . LEU B 1 192 ? 20.438 17.062 -0.414 1 97.38 192 LEU B CA 1
ATOM 3597 C C . LEU B 1 192 ? 20.875 18.406 -0.993 1 97.38 192 LEU B C 1
ATOM 3599 O O . LEU B 1 192 ? 21.938 18.922 -0.646 1 97.38 192 LEU B O 1
ATOM 3603 N N . ASN B 1 193 ? 20.078 18.984 -1.854 1 96.56 193 ASN B N 1
ATOM 3604 C CA . ASN B 1 193 ? 20.359 20.281 -2.439 1 96.56 193 ASN B CA 1
ATOM 3605 C C . ASN B 1 193 ? 19.828 21.422 -1.57 1 96.56 193 ASN B C 1
ATOM 3607 O O . ASN B 1 193 ? 19.953 22.594 -1.927 1 96.56 193 ASN B O 1
ATOM 3611 N N . ASP B 1 194 ? 19.156 21.156 -0.527 1 96.56 194 ASP B N 1
ATOM 3612 C CA . ASP B 1 194 ? 18.531 22.109 0.385 1 96.56 194 ASP B CA 1
ATOM 3613 C C . ASP B 1 194 ? 17.531 22.984 -0.35 1 96.56 194 ASP B C 1
ATOM 3615 O O . ASP B 1 194 ? 17.516 24.219 -0.17 1 96.56 194 ASP B O 1
ATOM 3619 N N . ASP B 1 195 ? 16.75 22.312 -1.202 1 95 195 ASP B N 1
ATOM 3620 C CA . ASP B 1 195 ? 15.719 23.062 -1.929 1 95 195 ASP B CA 1
ATOM 3621 C C . ASP B 1 195 ? 14.727 23.703 -0.967 1 95 195 ASP B C 1
ATOM 3623 O O . ASP B 1 195 ? 14.047 24.672 -1.319 1 95 195 ASP B O 1
ATOM 3627 N N . PHE B 1 196 ? 14.648 23.25 0.257 1 95.12 196 PHE B N 1
ATOM 3628 C CA . PHE B 1 196 ? 13.688 23.719 1.242 1 95.12 196 PHE B CA 1
ATOM 3629 C C . PHE B 1 196 ? 14.258 24.875 2.049 1 95.12 196 PHE B C 1
ATOM 3631 O O . PHE B 1 196 ? 13.555 25.5 2.848 1 95.12 196 PHE B O 1
ATOM 3638 N N . GLY B 1 197 ? 15.547 25.203 1.948 1 95.88 197 GLY B N 1
ATOM 3639 C CA . GLY B 1 197 ? 16.203 26.281 2.67 1 95.88 197 GLY B CA 1
ATOM 3640 C C . GLY B 1 197 ? 16.328 26.016 4.156 1 95.88 197 GLY B C 1
ATOM 3641 O O . GLY B 1 197 ? 16.203 26.922 4.973 1 95.88 197 GLY B O 1
ATOM 3642 N N . LEU B 1 198 ? 16.516 24.766 4.496 1 97.12 198 LEU B N 1
ATOM 3643 C CA . LEU B 1 198 ? 16.594 24.375 5.902 1 97.12 198 LEU B CA 1
ATOM 3644 C C . LEU B 1 198 ? 17.906 24.844 6.531 1 97.12 198 LEU B C 1
ATOM 3646 O O . LEU B 1 198 ? 17.938 25.156 7.723 1 97.12 198 LEU B O 1
ATOM 3650 N N . LEU B 1 199 ? 18.938 24.891 5.773 1 97.31 199 LEU B N 1
ATOM 3651 C CA . LEU B 1 199 ? 20.25 25.25 6.289 1 97.31 199 LEU B CA 1
ATOM 3652 C C . LEU B 1 199 ? 20.281 26.719 6.691 1 97.31 199 LEU B C 1
ATOM 3654 O O . LEU B 1 199 ? 21.219 27.156 7.371 1 97.31 199 LEU B O 1
ATOM 3658 N N . LYS B 1 200 ? 19.312 27.469 6.312 1 97.25 200 LYS B N 1
ATOM 3659 C CA . LYS B 1 200 ? 19.234 28.891 6.664 1 97.25 200 LYS B CA 1
ATOM 3660 C C . LYS B 1 200 ? 18.609 29.078 8.031 1 97.25 200 LYS B C 1
ATOM 3662 O O . LYS B 1 200 ? 18.641 30.172 8.594 1 97.25 200 LYS B O 1
ATOM 3667 N N . LEU B 1 201 ? 18.047 28.047 8.609 1 97.31 201 LEU B N 1
ATOM 3668 C CA . LEU B 1 201 ? 17.375 28.141 9.898 1 97.31 201 LEU B CA 1
ATOM 3669 C C . LEU B 1 201 ? 18.391 28.406 11.016 1 97.31 201 LEU B C 1
ATOM 3671 O O . LEU B 1 201 ? 19.484 27.844 11.023 1 97.31 201 LEU B O 1
ATOM 3675 N N . ALA B 1 202 ? 18 29.266 11.953 1 96.56 202 ALA B N 1
ATOM 3676 C CA . ALA B 1 202 ? 18.781 29.5 13.164 1 96.56 202 ALA B CA 1
ATOM 3677 C C . ALA B 1 202 ? 18.594 28.359 14.164 1 96.56 202 ALA B C 1
ATOM 3679 O O . ALA B 1 202 ? 17.625 27.594 14.07 1 96.56 202 ALA B O 1
ATOM 3680 N N . PRO B 1 203 ? 19.516 28.234 15.094 1 94.56 203 PRO B N 1
ATOM 3681 C CA . PRO B 1 203 ? 19.5 27.109 16.031 1 94.56 203 PRO B CA 1
ATOM 3682 C C . PRO B 1 203 ? 18.203 27.047 16.844 1 94.56 203 PRO B C 1
ATOM 3684 O O . PRO B 1 203 ? 17.797 25.969 17.281 1 94.56 203 PRO B O 1
ATOM 3687 N N . ASN B 1 204 ? 17.5 28.125 17.062 1 93.81 204 ASN B N 1
ATOM 3688 C CA . ASN B 1 204 ? 16.312 28.125 17.906 1 93.81 204 ASN B CA 1
ATOM 3689 C C . ASN B 1 204 ? 15.031 28.094 17.062 1 93.81 204 ASN B C 1
ATOM 3691 O O . ASN B 1 204 ? 13.93 28.109 17.594 1 93.81 204 ASN B O 1
ATOM 3695 N N . GLU B 1 205 ? 15.219 27.875 15.734 1 97.56 205 GLU B N 1
ATOM 3696 C CA . GLU B 1 205 ? 14.047 27.922 14.867 1 97.56 205 GLU B CA 1
ATOM 3697 C C . GLU B 1 205 ? 13.461 26.531 14.641 1 97.56 205 GLU B C 1
ATOM 3699 O O . GLU B 1 205 ? 14.172 25.531 14.742 1 97.56 205 GLU B O 1
ATOM 3704 N N . ILE B 1 206 ? 12.18 26.5 14.492 1 97.81 206 ILE B N 1
ATOM 3705 C CA . ILE B 1 206 ? 11.438 25.266 14.273 1 97.81 206 ILE B CA 1
ATOM 3706 C C . ILE B 1 206 ? 10.742 25.312 12.914 1 97.81 206 ILE B C 1
ATOM 3708 O O . ILE B 1 206 ? 10 26.25 12.625 1 97.81 206 ILE B O 1
ATOM 3712 N N . ALA B 1 207 ? 11.023 24.297 12.039 1 97.94 207 ALA B N 1
ATOM 3713 C CA . ALA B 1 207 ? 10.312 24.141 10.766 1 97.94 207 ALA B CA 1
ATOM 3714 C C . ALA B 1 207 ? 9.305 23 10.836 1 97.94 207 ALA B C 1
ATOM 3716 O O . ALA B 1 207 ? 9.594 21.938 11.406 1 97.94 207 ALA B O 1
ATOM 3717 N N . GLU B 1 208 ? 8.133 23.297 10.375 1 98.19 208 GLU B N 1
ATOM 3718 C CA . GLU B 1 208 ? 7.066 22.312 10.18 1 98.19 208 GLU B CA 1
ATOM 3719 C C . GLU B 1 208 ? 6.918 21.938 8.711 1 98.19 208 GLU B C 1
ATOM 3721 O O . GLU B 1 208 ? 6.637 22.797 7.871 1 98.19 208 GLU B O 1
ATOM 3726 N N . MET B 1 209 ? 7.176 20.656 8.414 1 97.81 209 MET B N 1
ATOM 3727 C CA . MET B 1 209 ? 7.117 20.188 7.031 1 97.81 209 MET B CA 1
ATOM 3728 C C . MET B 1 209 ? 6.031 19.125 6.863 1 97.81 209 MET B C 1
ATOM 3730 O O . MET B 1 209 ? 6.02 18.125 7.582 1 97.81 209 MET B O 1
ATOM 3734 N N . HIS B 1 210 ? 5.156 19.375 5.895 1 97.44 210 HIS B N 1
ATOM 3735 C CA . HIS B 1 210 ? 4.07 18.438 5.617 1 97.44 210 HIS B CA 1
ATOM 3736 C C . HIS B 1 210 ? 4.332 17.656 4.336 1 97.44 210 HIS B C 1
ATOM 3738 O O . HIS B 1 210 ? 4.594 18.234 3.283 1 97.44 210 HIS B O 1
ATOM 3744 N N . PHE B 1 211 ? 4.238 16.344 4.473 1 97.31 211 PHE B N 1
ATOM 3745 C CA . PHE B 1 211 ? 4.359 15.453 3.33 1 97.31 211 PHE B CA 1
ATOM 3746 C C . PHE B 1 211 ? 3.127 14.562 3.207 1 97.31 211 PHE B C 1
ATOM 3748 O O . PHE B 1 211 ? 2.418 14.336 4.191 1 97.31 211 PHE B O 1
ATOM 3755 N N . ASP B 1 212 ? 2.891 14.133 2.014 1 97 212 ASP B N 1
ATOM 3756 C CA . ASP B 1 212 ? 1.771 13.234 1.746 1 97 212 ASP B CA 1
ATOM 3757 C C . ASP B 1 212 ? 2.264 11.852 1.333 1 97 212 ASP B C 1
ATOM 3759 O O . ASP B 1 212 ? 1.913 11.352 0.259 1 97 212 ASP B O 1
ATOM 3763 N N . VAL B 1 213 ? 2.982 11.211 2.24 1 98.12 213 VAL B N 1
ATOM 3764 C CA . VAL B 1 213 ? 3.547 9.898 1.966 1 98.12 213 VAL B CA 1
ATOM 3765 C C . VAL B 1 213 ? 2.436 8.852 1.953 1 98.12 213 VAL B C 1
ATOM 3767 O O . VAL B 1 213 ? 1.41 9.016 2.619 1 98.12 213 VAL B O 1
ATOM 3770 N N . GLY B 1 214 ? 2.709 7.762 1.197 1 98.25 214 GLY B N 1
ATOM 3771 C CA . GLY B 1 214 ? 1.765 6.66 1.281 1 98.25 214 GLY B CA 1
ATOM 3772 C C . GLY B 1 214 ? 1.936 5.645 0.17 1 98.25 214 GLY B C 1
ATOM 3773 O O . GLY B 1 214 ? 2.473 5.961 -0.893 1 98.25 214 GLY B O 1
ATOM 3774 N N . PHE B 1 215 ? 1.5 4.395 0.465 1 98.81 215 PHE B N 1
ATOM 3775 C CA . PHE B 1 215 ? 1.192 3.475 -0.622 1 98.81 215 PHE B CA 1
ATOM 3776 C C . PHE B 1 215 ? -0.089 3.887 -1.335 1 98.81 215 PHE B C 1
ATOM 3778 O O . PHE B 1 215 ? -0.785 4.805 -0.893 1 98.81 215 PHE B O 1
ATOM 3785 N N . LEU B 1 216 ? -0.306 3.232 -2.492 1 98.56 216 LEU B N 1
ATOM 3786 C CA . LEU B 1 216 ? -1.487 3.604 -3.264 1 98.56 216 LEU B CA 1
ATOM 3787 C C . LEU B 1 216 ? -2.469 2.439 -3.352 1 98.56 216 LEU B C 1
ATOM 3789 O O . LEU B 1 216 ? -2.057 1.286 -3.506 1 98.56 216 LEU B O 1
ATOM 3793 N N . ASP B 1 217 ? -3.744 2.754 -3.271 1 98.62 217 ASP B N 1
ATOM 3794 C CA . ASP B 1 217 ? -4.82 1.809 -3.545 1 98.62 217 ASP B CA 1
ATOM 3795 C C . ASP B 1 217 ? -5.887 2.436 -4.438 1 98.62 217 ASP B C 1
ATOM 3797 O O . ASP B 1 217 ? -5.75 3.582 -4.871 1 98.62 217 ASP B O 1
ATOM 3801 N N . GLN B 1 218 ? -6.887 1.658 -4.754 1 97.75 218 GLN B N 1
ATOM 3802 C CA . GLN B 1 218 ? -7.879 2.084 -5.738 1 97.75 218 GLN B CA 1
ATOM 3803 C C . GLN B 1 218 ? -8.703 3.254 -5.211 1 97.75 218 GLN B C 1
ATOM 3805 O O . GLN B 1 218 ? -9.102 4.133 -5.98 1 97.75 218 GLN B O 1
ATOM 3810 N N . PHE B 1 219 ? -8.969 3.252 -3.908 1 97.81 219 PHE B N 1
ATOM 3811 C CA . PHE B 1 219 ? -9.719 4.363 -3.33 1 97.81 219 PHE B CA 1
ATOM 3812 C C . PHE B 1 219 ? -9.031 5.691 -3.621 1 97.81 219 PHE B C 1
ATOM 3814 O O . PHE B 1 219 ? -9.672 6.656 -4.031 1 97.81 219 PHE B O 1
ATOM 3821 N N . VAL B 1 220 ? -7.742 5.734 -3.414 1 97.38 220 VAL B N 1
ATOM 3822 C CA . VAL B 1 220 ? -6.973 6.957 -3.631 1 97.38 220 VAL B CA 1
ATOM 3823 C C . VAL B 1 220 ? -6.988 7.32 -5.113 1 97.38 220 VAL B C 1
ATOM 3825 O O . VAL B 1 220 ? -7.195 8.484 -5.469 1 97.38 220 VAL B O 1
ATOM 3828 N N . LEU B 1 221 ? -6.777 6.332 -5.965 1 96.38 221 LEU B N 1
ATOM 3829 C CA . LEU B 1 221 ? -6.77 6.566 -7.406 1 96.38 221 LEU B CA 1
ATOM 3830 C C . LEU B 1 221 ? -8.102 7.148 -7.871 1 96.38 221 LEU B C 1
ATOM 3832 O O . LEU B 1 221 ? -8.141 7.949 -8.805 1 96.38 221 LEU B O 1
ATOM 3836 N N . ASP B 1 222 ? -9.172 6.797 -7.207 1 95.25 222 ASP B N 1
ATOM 3837 C CA . ASP B 1 222 ? -10.516 7.211 -7.605 1 95.25 222 ASP B CA 1
ATOM 3838 C C . ASP B 1 222 ? -10.875 8.562 -7 1 95.25 222 ASP B C 1
ATOM 3840 O O . ASP B 1 222 ? -11.758 9.258 -7.5 1 95.25 222 ASP B O 1
ATOM 3844 N N . ASN B 1 223 ? -10.195 8.93 -5.844 1 93.94 223 ASN B N 1
ATOM 3845 C CA . ASN B 1 223 ? -10.758 10.023 -5.062 1 93.94 223 ASN B CA 1
ATOM 3846 C C . ASN B 1 223 ? -9.742 11.133 -4.832 1 93.94 223 ASN B C 1
ATOM 3848 O O . ASN B 1 223 ? -10.031 12.117 -4.156 1 93.94 223 ASN B O 1
ATOM 3852 N N . SER B 1 224 ? -8.586 10.992 -5.352 1 91.88 224 SER B N 1
ATOM 3853 C CA . SER B 1 224 ? -7.555 12 -5.129 1 91.88 224 SER B CA 1
ATOM 3854 C C . SER B 1 224 ? -6.785 12.297 -6.414 1 91.88 224 SER B C 1
ATOM 3856 O O . SER B 1 224 ? -6.633 11.422 -7.266 1 91.88 224 SER B O 1
ATOM 3858 N N . SER B 1 225 ? -6.344 13.531 -6.539 1 89 225 SER B N 1
ATOM 3859 C CA . SER B 1 225 ? -5.43 13.898 -7.621 1 89 225 SER B CA 1
ATOM 3860 C C . SER B 1 225 ? -3.979 13.68 -7.215 1 89 225 SER B C 1
ATOM 3862 O O . SER B 1 225 ? -3.084 13.672 -8.062 1 89 225 SER B O 1
ATOM 3864 N N . TYR B 1 226 ? -3.744 13.586 -5.938 1 92.31 226 TYR B N 1
ATOM 3865 C CA . TYR B 1 226 ? -2.416 13.312 -5.398 1 92.31 226 TYR B CA 1
ATOM 3866 C C . TYR B 1 226 ? -2.191 11.812 -5.246 1 92.31 226 TYR B C 1
ATOM 3868 O O . TYR B 1 226 ? -2.508 11.234 -4.207 1 92.31 226 TYR B O 1
ATOM 3876 N N . THR B 1 227 ? -1.556 11.18 -6.301 1 94.81 227 THR B N 1
ATOM 3877 C CA . THR B 1 227 ? -1.539 9.719 -6.336 1 94.81 227 THR B CA 1
ATOM 3878 C C . THR B 1 227 ? -0.106 9.195 -6.332 1 94.81 227 THR B C 1
ATOM 3880 O O . THR B 1 227 ? 0.508 9.062 -5.27 1 94.81 227 THR B O 1
ATOM 3883 N N . LEU B 1 228 ? 0.608 9.148 -7.531 1 95.62 228 LEU B N 1
ATOM 3884 C CA . LEU B 1 228 ? 1.907 8.5 -7.664 1 95.62 228 LEU B CA 1
ATOM 3885 C C . LEU B 1 228 ? 2.969 9.234 -6.852 1 95.62 228 LEU B C 1
ATOM 3887 O O . LEU B 1 228 ? 3.914 8.617 -6.355 1 95.62 228 LEU B O 1
ATOM 3891 N N . MET B 1 229 ? 2.789 10.484 -6.68 1 95.12 229 MET B N 1
ATOM 3892 C CA . MET B 1 229 ? 3.768 11.281 -5.945 1 95.12 229 MET B CA 1
ATOM 3893 C C . MET B 1 229 ? 3.863 10.82 -4.496 1 95.12 229 MET B C 1
ATOM 3895 O O . MET B 1 229 ? 4.914 10.953 -3.867 1 95.12 229 MET B O 1
ATOM 3899 N N . ARG B 1 230 ? 2.777 10.273 -3.943 1 96.94 230 ARG B N 1
ATOM 3900 C CA . ARG B 1 230 ? 2.797 9.758 -2.578 1 96.94 230 ARG B CA 1
ATOM 3901 C C . ARG B 1 230 ? 3.85 8.672 -2.418 1 96.94 230 ARG B C 1
ATOM 3903 O O . ARG B 1 230 ? 4.531 8.602 -1.392 1 96.94 230 ARG B O 1
ATOM 3910 N N . CYS B 1 231 ? 3.971 7.797 -3.467 1 98 231 CYS B N 1
ATOM 3911 C CA . CYS B 1 231 ? 4.945 6.715 -3.436 1 98 231 CYS B CA 1
ATOM 3912 C C . CYS B 1 231 ? 6.367 7.262 -3.445 1 98 231 CYS B C 1
ATOM 3914 O O . CYS B 1 231 ? 7.223 6.797 -2.686 1 98 231 CYS B O 1
ATOM 3916 N N . ARG B 1 232 ? 6.578 8.242 -4.254 1 96.75 232 ARG B N 1
ATOM 3917 C CA . ARG B 1 232 ? 7.891 8.875 -4.336 1 96.75 232 ARG B CA 1
ATOM 3918 C C . ARG B 1 232 ? 8.258 9.547 -3.018 1 96.75 232 ARG B C 1
ATOM 3920 O O . ARG B 1 232 ? 9.383 9.406 -2.537 1 96.75 232 ARG B O 1
ATOM 3927 N N . GLU B 1 233 ? 7.34 10.258 -2.477 1 97.56 233 GLU B N 1
ATOM 3928 C CA . GLU B 1 233 ? 7.582 10.93 -1.207 1 97.56 233 GLU B CA 1
ATOM 3929 C C . GLU B 1 233 ? 7.883 9.93 -0.095 1 97.56 233 GLU B C 1
ATOM 3931 O O . GLU B 1 233 ? 8.773 10.156 0.727 1 97.56 233 GLU B O 1
ATOM 3936 N N . LEU B 1 234 ? 7.109 8.867 -0.12 1 98.62 234 LEU B N 1
ATOM 3937 C CA . LEU B 1 234 ? 7.359 7.84 0.885 1 98.62 234 LEU B CA 1
ATOM 3938 C C . LEU B 1 234 ? 8.773 7.281 0.752 1 98.62 234 LEU B C 1
ATOM 3940 O O . LEU B 1 234 ? 9.484 7.145 1.749 1 98.62 234 LEU B O 1
ATOM 3944 N N . ALA B 1 235 ? 9.148 6.945 -0.467 1 98.38 235 ALA B N 1
ATOM 3945 C CA . ALA B 1 235 ? 10.5 6.438 -0.698 1 98.38 235 ALA B CA 1
ATOM 3946 C C . ALA B 1 235 ? 11.547 7.434 -0.225 1 98.38 235 ALA B C 1
ATOM 3948 O O . ALA B 1 235 ? 12.547 7.051 0.385 1 98.38 235 ALA B O 1
ATOM 3949 N N . THR B 1 236 ? 11.344 8.719 -0.475 1 98.25 236 THR B N 1
ATOM 3950 C CA . THR B 1 236 ? 12.281 9.773 -0.102 1 98.25 236 THR B CA 1
ATOM 3951 C C . THR B 1 236 ? 12.391 9.891 1.416 1 98.25 236 THR B C 1
ATOM 3953 O O . THR B 1 236 ? 13.492 9.914 1.968 1 98.25 236 THR B O 1
ATOM 3956 N N . ILE B 1 237 ? 11.258 9.914 2.082 1 98.62 237 ILE B N 1
ATOM 3957 C CA . ILE B 1 237 ? 11.195 10.109 3.527 1 98.62 237 ILE B CA 1
ATOM 3958 C C . ILE B 1 237 ? 11.852 8.922 4.234 1 98.62 237 ILE B C 1
ATOM 3960 O O . ILE B 1 237 ? 12.414 9.078 5.32 1 98.62 237 ILE B O 1
ATOM 3964 N N . CYS B 1 238 ? 11.867 7.773 3.568 1 98.69 238 CYS B N 1
ATOM 3965 C CA . CYS B 1 238 ? 12.438 6.57 4.16 1 98.69 238 CYS B CA 1
ATOM 3966 C C . CYS B 1 238 ? 13.891 6.387 3.736 1 98.69 238 CYS B C 1
ATOM 3968 O O . CYS B 1 238 ? 14.57 5.477 4.211 1 98.69 238 CYS B O 1
ATOM 3970 N N . ASP B 1 239 ? 14.398 7.195 2.867 1 98.69 239 ASP B N 1
ATOM 3971 C CA . ASP B 1 239 ? 15.734 7.012 2.312 1 98.69 239 ASP B CA 1
ATOM 3972 C C . ASP B 1 239 ? 16.812 7.371 3.336 1 98.69 239 ASP B C 1
ATOM 3974 O O . ASP B 1 239 ? 16.766 8.445 3.934 1 98.69 239 ASP B O 1
ATOM 3978 N N . VAL B 1 240 ? 17.797 6.535 3.477 1 98.44 240 VAL B N 1
ATOM 3979 C CA . VAL B 1 240 ? 18.844 6.699 4.477 1 98.44 240 VAL B CA 1
ATOM 3980 C C . VAL B 1 240 ? 19.656 7.961 4.176 1 98.44 240 VAL B C 1
ATOM 3982 O O . VAL B 1 240 ? 20.141 8.633 5.094 1 98.44 240 VAL B O 1
ATOM 3985 N N . ARG B 1 241 ? 19.828 8.312 2.963 1 98.69 241 ARG B N 1
ATOM 3986 C CA . ARG B 1 241 ? 20.594 9.492 2.588 1 98.69 241 ARG B CA 1
ATOM 3987 C C . ARG B 1 241 ? 19.969 10.766 3.154 1 98.69 241 ARG B C 1
ATOM 3989 O O . ARG B 1 241 ? 20.672 11.711 3.51 1 98.69 241 ARG B O 1
ATOM 3996 N N . VAL B 1 242 ? 18.594 10.797 3.199 1 98.75 242 VAL B N 1
ATOM 3997 C CA . VAL B 1 242 ? 17.891 11.953 3.752 1 98.75 242 VAL B CA 1
ATOM 3998 C C . VAL B 1 242 ? 18.125 12.031 5.258 1 98.75 242 VAL B C 1
ATOM 4000 O O . VAL B 1 242 ? 18.453 13.094 5.785 1 98.75 242 VAL B O 1
ATOM 4003 N N . ARG B 1 243 ? 17.969 10.938 5.914 1 98.56 243 ARG B N 1
ATOM 4004 C CA . ARG B 1 243 ? 18.219 10.867 7.348 1 98.56 243 ARG B CA 1
ATOM 4005 C C . ARG B 1 243 ? 19.656 11.312 7.672 1 98.56 243 ARG B C 1
ATOM 4007 O O . ARG B 1 243 ? 19.859 12.109 8.586 1 98.56 243 ARG B O 1
ATOM 4014 N N . ASP B 1 244 ? 20.609 10.75 6.938 1 98.62 244 ASP B N 1
ATOM 4015 C CA . ASP B 1 244 ? 22.016 11.07 7.156 1 98.62 244 ASP B CA 1
ATOM 4016 C C . ASP B 1 244 ? 22.281 12.555 6.93 1 98.62 244 ASP B C 1
ATOM 4018 O O . ASP B 1 244 ? 23.047 13.18 7.68 1 98.62 244 ASP B O 1
ATOM 4022 N N . TRP B 1 245 ? 21.703 13.078 5.883 1 98.62 245 TRP B N 1
ATOM 4023 C CA . TRP B 1 245 ? 21.891 14.492 5.578 1 98.62 245 TRP B CA 1
ATOM 4024 C C . TRP B 1 245 ? 21.359 15.367 6.719 1 98.62 245 TRP B C 1
ATOM 4026 O O . TRP B 1 245 ? 22.016 16.328 7.109 1 98.62 245 TRP B O 1
ATOM 4036 N N . LEU B 1 246 ? 20.203 15.062 7.281 1 98.38 246 LEU B N 1
ATOM 4037 C CA . LEU B 1 246 ? 19.656 15.82 8.398 1 98.38 246 LEU B CA 1
ATOM 4038 C C . LEU B 1 246 ? 20.562 15.727 9.617 1 98.38 246 LEU B C 1
ATOM 4040 O O . LEU B 1 246 ? 20.812 16.734 10.281 1 98.38 246 LEU B O 1
ATOM 4044 N N . LEU B 1 247 ? 21.062 14.555 9.891 1 97.62 247 LEU B N 1
ATOM 4045 C CA . LEU B 1 247 ? 21.938 14.328 11.031 1 97.62 247 LEU B CA 1
ATOM 4046 C C . LEU B 1 247 ? 23.25 15.094 10.875 1 97.62 247 LEU B C 1
ATOM 4048 O O . LEU B 1 247 ? 23.703 15.75 11.812 1 97.62 247 LEU B O 1
ATOM 4052 N N . GLU B 1 248 ? 23.797 15.023 9.734 1 97.88 248 GLU B N 1
ATOM 4053 C CA . GLU B 1 248 ? 25.078 15.656 9.453 1 97.88 248 GLU B CA 1
ATOM 4054 C C . GLU B 1 248 ? 24.984 17.172 9.562 1 97.88 248 GLU B C 1
ATOM 4056 O O . GLU B 1 248 ? 25.953 17.844 9.914 1 97.88 248 GLU B O 1
ATOM 4061 N N . ASN B 1 249 ? 23.828 17.656 9.297 1 97.69 249 ASN B N 1
ATOM 4062 C CA . ASN B 1 249 ? 23.656 19.109 9.32 1 97.69 249 ASN B CA 1
ATOM 4063 C C . ASN B 1 249 ? 23.062 19.578 10.648 1 97.69 249 ASN B C 1
ATOM 4065 O O . ASN B 1 249 ? 22.688 20.75 10.781 1 97.69 249 ASN B O 1
ATOM 4069 N N . GLY B 1 250 ? 22.906 18.75 11.578 1 97.31 250 GLY B N 1
ATOM 4070 C CA . GLY B 1 250 ? 22.625 19.109 12.961 1 97.31 250 GLY B CA 1
ATOM 4071 C C . GLY B 1 250 ? 21.156 19.422 13.203 1 97.31 250 GLY B C 1
ATOM 4072 O O . GLY B 1 250 ? 20.828 20.281 14.016 1 97.31 250 GLY B O 1
ATOM 4073 N N . PHE B 1 251 ? 20.266 18.781 12.508 1 98.31 251 PHE B N 1
ATOM 4074 C CA . PHE B 1 251 ? 18.844 18.984 12.742 1 98.31 251 PHE B CA 1
ATOM 4075 C C . PHE B 1 251 ? 18.328 18.047 13.836 1 98.31 251 PHE B C 1
ATOM 4077 O O . PHE B 1 251 ? 18.75 16.891 13.906 1 98.31 251 PHE B O 1
ATOM 4084 N N . GLU B 1 252 ? 17.516 18.547 14.703 1 98.31 252 GLU B N 1
ATOM 4085 C CA . GLU B 1 252 ? 16.797 17.734 15.68 1 98.31 252 GLU B CA 1
ATOM 4086 C C . GLU B 1 252 ? 15.352 17.484 15.242 1 98.31 252 GLU B C 1
ATOM 4088 O O . GLU B 1 252 ? 14.602 18.438 14.977 1 98.31 252 GLU B O 1
ATOM 4093 N N . LEU B 1 253 ? 14.977 16.234 15.172 1 98.38 253 LEU B N 1
ATOM 4094 C CA . LEU B 1 253 ? 13.609 15.875 14.836 1 98.38 253 LEU B CA 1
ATOM 4095 C C . LEU B 1 253 ? 12.727 15.867 16.078 1 98.38 253 LEU B C 1
ATOM 4097 O O . LEU B 1 253 ? 13.047 15.211 17.062 1 98.38 253 LEU B O 1
ATOM 4101 N N . ILE B 1 254 ? 11.625 16.594 16 1 98.38 254 ILE B N 1
ATOM 4102 C CA . ILE B 1 254 ? 10.695 16.672 17.125 1 98.38 254 ILE B CA 1
ATOM 4103 C C . ILE B 1 254 ? 9.273 16.406 16.641 1 98.38 254 ILE B C 1
ATOM 4105 O O . ILE B 1 254 ? 9.047 16.156 15.453 1 98.38 254 ILE B O 1
ATOM 4109 N N . THR B 1 255 ? 8.305 16.312 17.516 1 98.62 255 THR B N 1
ATOM 4110 C CA . THR B 1 255 ? 6.895 16.141 17.219 1 98.62 255 THR B CA 1
ATOM 4111 C C . THR B 1 255 ? 6.109 17.406 17.562 1 98.62 255 THR B C 1
ATOM 4113 O O . THR B 1 255 ? 6.648 18.328 18.188 1 98.62 255 THR B O 1
ATOM 4116 N N . PHE B 1 256 ? 4.867 17.422 17.172 1 98.5 256 PHE B N 1
ATOM 4117 C CA . PHE B 1 256 ? 3.996 18.5 17.609 1 98.5 256 PHE B CA 1
ATOM 4118 C C . PHE B 1 256 ? 3.879 18.516 19.125 1 98.5 256 PHE B C 1
ATOM 4120 O O . PHE B 1 256 ? 3.684 19.578 19.734 1 98.5 256 PHE B O 1
ATOM 4127 N N . GLY B 1 257 ? 4.02 17.375 19.734 1 97.38 257 GLY B N 1
ATOM 4128 C CA . GLY B 1 257 ? 3.959 17.281 21.188 1 97.38 257 GLY B CA 1
ATOM 4129 C C . GLY B 1 257 ? 5.082 18.031 21.891 1 97.38 257 GLY B C 1
ATOM 4130 O O . GLY B 1 257 ? 4.922 18.484 23.016 1 97.38 257 GLY B O 1
ATOM 4131 N N . ASP B 1 258 ? 6.148 18.25 21.219 1 97.44 258 ASP B N 1
ATOM 4132 C CA . ASP B 1 258 ? 7.336 18.891 21.781 1 97.44 258 ASP B CA 1
ATOM 4133 C C . ASP B 1 258 ? 7.207 20.406 21.734 1 97.44 258 ASP B C 1
ATOM 4135 O O . ASP B 1 258 ? 8.062 21.125 22.266 1 97.44 258 ASP B O 1
ATOM 4139 N N . LEU B 1 259 ? 6.164 20.875 21.172 1 97.38 259 LEU B N 1
ATOM 4140 C CA . LEU B 1 259 ? 5.992 22.328 21.047 1 97.38 259 LEU B CA 1
ATOM 4141 C C . LEU B 1 259 ? 5.512 22.922 22.359 1 97.38 259 LEU B C 1
ATOM 4143 O O . LEU B 1 259 ? 5.57 24.141 22.547 1 97.38 259 LEU B O 1
ATOM 4147 N N . GLN B 1 260 ? 4.918 22.094 23.188 1 92.44 260 GLN B N 1
ATOM 4148 C CA . GLN B 1 260 ? 4.41 22.578 24.469 1 92.44 260 GLN B CA 1
ATOM 4149 C C . GLN B 1 260 ? 5.551 23.016 25.375 1 92.44 260 GLN B C 1
ATOM 4151 O O . GLN B 1 260 ? 6.523 22.281 25.547 1 92.44 260 GLN B O 1
ATOM 4156 N N . ARG B 1 261 ? 5.445 24.25 26 1 85.31 261 ARG B N 1
ATOM 4157 C CA . ARG B 1 261 ? 6.438 24.781 26.922 1 85.31 261 ARG B CA 1
ATOM 4158 C C . ARG B 1 261 ? 6.293 24.156 28.297 1 85.31 261 ARG B C 1
ATOM 4160 O O . ARG B 1 261 ? 5.184 23.828 28.719 1 85.31 261 ARG B O 1
#

Nearest PDB structures (foldseek):
  2i5i-assembly1_A  TM=8.688E-01  e=2.363E-19  Enterococcus faecalis V583
  7vi8-assembly1_A  TM=8.312E-01  e=6.924E-18  Klebsiella pneumoniae subsp. pneumoniae MGH 78578
  8jqf-assembly1_B  TM=7.935E-01  e=1.428E-14  Cyclobacterium marinum
  8jqf-assembly1_A  TM=8.066E-01  e=3.649E-14  Cyclobacterium marinum
  5buz-assembly2_D  TM=2.982E-01  e=3.150E+00  Thermochaetoides thermophila DSM 1495

Solvent-accessible surface area (backbone atoms only — not comparable to full-atom values): 27547 Å² total; per-residue (Å²): 86,27,31,34,30,33,31,32,45,57,31,4,74,33,69,35,24,26,54,27,42,52,48,24,43,74,65,29,63,41,34,26,33,20,33,24,52,54,34,85,33,23,60,56,32,49,60,61,41,68,83,38,82,81,58,40,64,27,33,27,43,71,64,37,69,54,42,64,62,38,63,45,87,73,24,58,91,48,33,47,97,84,41,30,31,42,41,66,67,55,50,69,73,36,71,82,67,70,78,51,50,68,35,52,41,49,37,48,52,31,30,37,51,46,35,17,73,72,70,76,45,67,53,58,31,42,34,72,46,96,74,76,38,48,44,49,34,50,34,48,52,52,49,21,64,74,71,70,33,46,64,61,75,83,41,52,80,84,64,82,74,79,79,59,84,64,45,61,72,74,73,39,82,43,51,48,91,74,36,78,93,24,82,68,28,49,47,54,60,43,60,78,66,41,70,78,52,62,86,73,54,49,50,89,36,28,35,40,36,40,38,61,31,12,27,40,34,44,68,47,64,74,70,42,91,80,45,74,32,15,15,36,27,29,51,27,48,35,31,64,69,46,56,50,50,41,53,76,69,45,50,41,81,40,37,76,77,65,32,57,111,87,27,32,36,32,34,29,31,46,56,30,4,73,35,68,35,24,26,53,27,41,51,46,24,43,75,62,29,63,40,32,24,33,18,34,23,53,53,34,84,33,23,62,57,33,49,62,60,40,68,84,38,82,83,58,40,64,26,33,28,44,70,64,38,68,53,42,63,63,36,63,45,85,74,24,60,91,46,31,47,97,85,41,30,30,41,41,65,68,55,50,68,74,35,72,82,66,70,77,53,49,68,35,52,41,49,38,50,52,31,31,38,52,48,36,17,73,72,71,74,45,68,53,60,32,41,35,74,46,96,75,77,38,49,44,50,34,50,35,47,53,52,48,21,63,74,71,71,32,47,64,61,77,84,44,51,80,85,63,84,73,79,78,59,85,63,44,63,72,74,73,39,82,43,52,48,91,76,36,78,95,23,82,70,26,48,48,53,61,44,60,78,68,41,72,79,53,61,86,74,55,49,49,90,34,26,35,40,37,40,38,62,32,12,27,39,34,44,68,46,65,74,71,42,89,80,47,74,32,15,14,34,26,31,51,27,48,35,31,64,69,46,53,50,52,40,54,75,69,45,49,42,82,40,35,74,76,66,32,58,110

Radius of gyration: 26.01 Å; Cα contacts (8 Å, |Δi|>4): 1034; chains: 2; bounding box: 57×76×56 Å

pLDDT: mean 96.07, std 4.91, range [68.25, 98.94]